Protein AF-A0A7C1IMD1-F1 (afdb_monomer)

Structure (mmCIF, N/CA/C/O backbone):
data_AF-A0A7C1IMD1-F1
#
_entry.id   AF-A0A7C1IMD1-F1
#
loop_
_atom_site.group_PDB
_atom_site.id
_atom_site.type_symbol
_atom_site.label_atom_id
_atom_site.label_alt_id
_atom_site.label_comp_id
_atom_site.label_asym_id
_atom_site.label_entity_id
_atom_site.label_seq_id
_atom_site.pdbx_PDB_ins_code
_atom_site.Cartn_x
_atom_site.Cartn_y
_atom_site.Cartn_z
_atom_site.occupancy
_atom_site.B_iso_or_equiv
_atom_site.auth_seq_id
_atom_site.auth_comp_id
_atom_site.auth_asym_id
_atom_site.auth_atom_id
_atom_site.pdbx_PDB_model_num
ATOM 1 N N . MET A 1 1 ? -30.278 -0.858 -3.722 1.00 59.78 1 MET A N 1
ATOM 2 C CA . MET A 1 1 ? -30.284 -0.380 -2.317 1.00 59.78 1 MET A CA 1
ATOM 3 C C . MET A 1 1 ? -31.403 -0.990 -1.472 1.00 59.78 1 MET A C 1
ATOM 5 O O . MET A 1 1 ? -31.078 -1.788 -0.606 1.00 59.78 1 MET A O 1
ATOM 9 N N . THR A 1 2 ? -32.692 -0.717 -1.723 1.00 62.72 2 THR A N 1
ATOM 10 C CA . THR A 1 2 ? -33.807 -1.172 -0.853 1.00 62.72 2 THR A CA 1
ATOM 11 C C . THR A 1 2 ? -33.852 -2.686 -0.623 1.00 62.72 2 THR A C 1
ATOM 13 O O . THR A 1 2 ? -34.040 -3.126 0.503 1.00 62.72 2 THR A O 1
ATOM 16 N N . LYS A 1 3 ? -33.598 -3.492 -1.664 1.00 70.44 3 LYS A N 1
ATOM 17 C CA . LYS A 1 3 ? -33.554 -4.961 -1.548 1.00 70.44 3 LYS A CA 1
ATOM 18 C C . LYS A 1 3 ? -32.392 -5.469 -0.684 1.00 70.44 3 LYS A C 1
ATOM 20 O O . LYS A 1 3 ? -32.567 -6.430 0.048 1.00 70.44 3 LYS A O 1
ATOM 25 N N . PHE A 1 4 ? -31.228 -4.817 -0.742 1.00 73.44 4 PHE A N 1
ATOM 26 C CA . PHE A 1 4 ? -30.050 -5.209 0.038 1.00 73.44 4 PHE A CA 1
ATOM 27 C C . PHE A 1 4 ? -30.257 -4.948 1.530 1.00 73.44 4 PHE A C 1
ATOM 29 O O . PHE A 1 4 ? -30.117 -5.851 2.348 1.00 73.44 4 PHE A O 1
ATOM 36 N N . PHE A 1 5 ? -30.659 -3.725 1.879 1.00 74.44 5 PHE A N 1
ATOM 37 C CA . PHE A 1 5 ? -30.911 -3.366 3.272 1.00 74.44 5 PHE A CA 1
ATOM 38 C C . PHE A 1 5 ? -32.145 -4.068 3.843 1.00 74.44 5 PHE A C 1
ATOM 40 O O . PHE A 1 5 ? -32.128 -4.447 5.010 1.00 74.44 5 PHE A O 1
ATOM 47 N N . GLY A 1 6 ? -33.168 -4.315 3.016 1.00 72.50 6 GLY A N 1
ATOM 48 C CA . GLY A 1 6 ? -34.300 -5.171 3.371 1.00 72.50 6 GLY A CA 1
ATOM 49 C C . GLY A 1 6 ? -33.860 -6.593 3.718 1.00 72.50 6 GLY A C 1
ATOM 50 O O . GLY A 1 6 ? -34.181 -7.071 4.799 1.00 72.50 6 GLY A O 1
ATOM 51 N N . ALA A 1 7 ? -33.038 -7.227 2.874 1.00 74.56 7 ALA A N 1
ATOM 52 C CA . ALA A 1 7 ? -32.531 -8.577 3.124 1.00 74.56 7 ALA A CA 1
ATOM 53 C C . ALA A 1 7 ? -31.668 -8.667 4.397 1.00 74.56 7 ALA A C 1
ATOM 55 O O . ALA A 1 7 ? -31.790 -9.626 5.162 1.00 74.56 7 ALA A O 1
ATOM 56 N N . LEU A 1 8 ? -30.824 -7.662 4.664 1.00 76.50 8 LEU A N 1
ATOM 57 C CA . LEU A 1 8 ? -30.065 -7.592 5.917 1.00 76.50 8 LEU A CA 1
ATOM 58 C C . LEU A 1 8 ? -30.999 -7.466 7.127 1.00 76.50 8 LEU A C 1
ATOM 60 O O . LEU A 1 8 ? -30.845 -8.213 8.092 1.00 76.50 8 LEU A O 1
ATOM 64 N N . ALA A 1 9 ? -32.000 -6.586 7.058 1.00 76.44 9 ALA A N 1
ATOM 65 C CA . ALA A 1 9 ? -32.964 -6.395 8.136 1.00 76.44 9 ALA A CA 1
ATOM 66 C C . ALA A 1 9 ? -33.802 -7.658 8.410 1.00 76.44 9 ALA A C 1
ATOM 68 O O . ALA A 1 9 ? -33.962 -8.036 9.571 1.00 76.44 9 ALA A O 1
ATOM 69 N N . GLU A 1 10 ? -34.282 -8.342 7.366 1.00 82.56 10 GLU A N 1
ATOM 70 C CA . GLU A 1 10 ? -34.999 -9.625 7.466 1.00 82.56 10 GLU A CA 1
ATOM 71 C C . GLU A 1 10 ? -34.126 -10.731 8.072 1.00 82.56 10 GLU A C 1
ATOM 73 O O . GLU A 1 10 ? -34.614 -11.565 8.830 1.00 82.56 10 GLU A O 1
ATOM 78 N N . SER A 1 11 ? -32.817 -10.689 7.813 1.00 76.00 11 SER A N 1
ATOM 79 C CA . SER A 1 11 ? -31.828 -11.598 8.409 1.00 76.00 11 SER A CA 1
ATOM 80 C C . SER A 1 11 ? -31.452 -11.226 9.853 1.00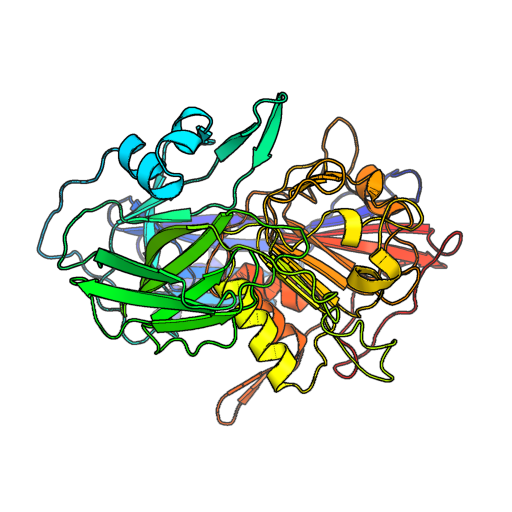 76.00 11 SER A C 1
ATOM 82 O O . SER A 1 11 ? -30.553 -11.832 10.435 1.00 76.00 11 SER A O 1
ATOM 84 N N . GLY A 1 12 ? -32.091 -10.208 10.440 1.00 75.44 12 GLY A N 1
ATOM 85 C CA . GLY A 1 12 ? -31.792 -9.708 11.784 1.00 75.44 12 GLY A CA 1
ATOM 86 C C . GLY A 1 12 ? -30.537 -8.831 11.876 1.00 75.44 12 GLY A C 1
ATOM 87 O O . GLY A 1 12 ? -30.159 -8.416 12.974 1.00 75.44 12 GLY A O 1
ATOM 88 N N . ILE A 1 13 ? -29.897 -8.502 10.750 1.00 75.88 13 ILE A N 1
ATOM 89 C CA . ILE A 1 13 ? -28.716 -7.639 10.693 1.00 75.88 13 ILE A CA 1
ATOM 90 C C . ILE A 1 13 ? -29.165 -6.173 10.695 1.00 75.88 13 ILE A C 1
ATOM 92 O O . ILE A 1 13 ? -29.680 -5.646 9.710 1.00 75.88 13 ILE A O 1
ATOM 96 N N . ARG A 1 14 ? -28.938 -5.481 11.817 1.00 75.00 14 ARG A N 1
ATOM 97 C CA . ARG A 1 14 ? -29.170 -4.032 11.942 1.00 75.00 14 ARG A CA 1
ATOM 98 C C . ARG A 1 14 ? -27.922 -3.259 11.514 1.00 75.00 14 ARG A C 1
ATOM 100 O O . ARG A 1 14 ? -26.834 -3.545 12.007 1.00 75.00 14 ARG A O 1
ATOM 107 N N . LEU A 1 15 ? -28.081 -2.254 10.655 1.00 74.19 15 LEU A N 1
ATOM 108 C CA . LEU A 1 15 ? -26.969 -1.462 10.100 1.00 74.19 15 LEU A CA 1
ATOM 109 C C . LEU A 1 15 ? -26.462 -0.354 11.040 1.00 74.19 15 LEU A C 1
ATOM 111 O O . LEU A 1 15 ? -25.308 0.050 10.944 1.00 74.19 15 LEU A O 1
ATOM 115 N N . GLY A 1 16 ? -27.288 0.084 11.996 1.00 80.31 16 GLY A N 1
ATOM 116 C CA . GLY A 1 16 ? -26.981 1.232 12.856 1.00 80.31 16 GLY A CA 1
ATOM 117 C C . GLY A 1 16 ? -27.189 2.571 12.142 1.00 80.31 16 GLY A C 1
ATOM 118 O O . GLY A 1 16 ? -27.873 2.629 11.120 1.00 80.31 16 GLY A O 1
ATOM 119 N N . GLU A 1 17 ? -26.624 3.641 12.700 1.00 87.88 17 GLU A N 1
ATOM 120 C CA . GLU A 1 17 ? -26.623 4.968 12.080 1.00 87.88 17 GLU A CA 1
ATOM 121 C C . GLU A 1 17 ? -25.594 5.031 10.948 1.00 87.88 17 GLU A C 1
ATOM 123 O O . GLU A 1 17 ? -24.482 4.507 11.063 1.00 87.88 17 GLU A O 1
ATOM 128 N N . GLY A 1 18 ? -25.965 5.672 9.845 1.00 88.19 18 GLY A N 1
ATOM 129 C CA . GLY A 1 18 ? -25.105 5.803 8.679 1.00 88.19 18 GLY A CA 1
ATOM 130 C C . GLY A 1 18 ? -25.877 6.151 7.418 1.00 88.19 18 GLY A C 1
ATOM 131 O O . GLY A 1 18 ? -27.103 6.279 7.444 1.00 88.19 18 GLY A O 1
ATOM 132 N N . GLN A 1 19 ? -25.150 6.304 6.316 1.00 90.19 19 GLN A N 1
ATOM 133 C CA . GLN A 1 19 ? -25.727 6.599 5.006 1.00 90.19 19 GLN A CA 1
ATOM 134 C C . GLN A 1 19 ? -25.195 5.638 3.942 1.00 90.19 19 GLN A C 1
ATOM 136 O O . GLN A 1 19 ? -24.013 5.283 3.971 1.00 90.19 19 GLN A O 1
ATOM 141 N N . PRO A 1 20 ? -26.047 5.192 3.007 1.00 91.25 20 PRO A N 1
ATOM 142 C CA . PRO A 1 20 ? -25.593 4.415 1.874 1.00 91.25 20 PRO A CA 1
ATOM 143 C C . PRO A 1 20 ? -24.963 5.304 0.798 1.00 91.25 20 PRO A C 1
ATOM 145 O O . PRO A 1 20 ? -25.458 6.394 0.518 1.00 91.25 20 PRO A O 1
ATOM 148 N N . GLU A 1 21 ? -23.934 4.793 0.134 1.00 92.81 21 GLU A N 1
ATOM 149 C CA . GLU A 1 21 ? -23.331 5.396 -1.055 1.00 92.81 21 GLU A CA 1
ATOM 150 C C . GLU A 1 21 ? -23.247 4.347 -2.165 1.00 92.81 21 GLU A C 1
ATOM 152 O O . GLU A 1 21 ? -23.012 3.165 -1.903 1.00 92.81 21 GLU A O 1
ATOM 157 N N . THR A 1 22 ? -23.456 4.762 -3.412 1.00 92.25 22 THR A N 1
ATOM 158 C CA . THR A 1 22 ? -23.261 3.896 -4.578 1.00 92.25 22 THR A CA 1
ATOM 159 C C . THR A 1 22 ? -21.987 4.257 -5.316 1.00 92.25 22 THR A C 1
ATOM 161 O O . THR A 1 22 ? -21.799 5.415 -5.681 1.00 92.25 22 THR A O 1
ATOM 164 N N . SER A 1 23 ? -21.168 3.253 -5.608 1.00 93.69 23 SER A N 1
ATOM 165 C CA . SER A 1 23 ? -19.992 3.370 -6.465 1.00 93.69 23 SER A CA 1
ATOM 166 C C . SER A 1 23 ? -20.032 2.323 -7.580 1.00 93.69 23 SER A C 1
ATOM 168 O O . SER A 1 23 ? -20.880 1.427 -7.592 1.00 93.69 23 SER A O 1
ATOM 170 N N . HIS A 1 24 ? -19.111 2.451 -8.533 1.00 94.81 24 HIS A N 1
ATOM 171 C CA . HIS A 1 24 ? -18.977 1.532 -9.656 1.00 94.81 24 HIS A CA 1
ATOM 172 C C . HIS A 1 24 ? -17.504 1.251 -9.927 1.00 94.81 24 HIS A C 1
ATOM 174 O O . HIS A 1 24 ? -16.689 2.179 -9.967 1.00 94.81 24 HIS A O 1
ATOM 180 N N . THR A 1 25 ? -17.190 -0.012 -10.189 1.00 95.62 25 THR A N 1
ATOM 181 C CA . THR A 1 25 ? -15.955 -0.425 -10.841 1.00 95.62 25 THR A CA 1
ATOM 182 C C . THR A 1 25 ? -16.042 -0.056 -12.317 1.00 95.62 25 THR A C 1
ATOM 184 O O . THR A 1 25 ? -16.980 -0.469 -13.008 1.00 95.62 25 THR A O 1
ATOM 187 N N . THR A 1 26 ? -15.066 0.694 -12.825 1.00 97.12 26 THR A N 1
ATOM 188 C CA . THR A 1 26 ? -15.028 1.097 -14.237 1.00 97.12 26 THR A CA 1
ATOM 189 C C . THR A 1 26 ? -13.933 0.376 -15.002 1.00 97.12 26 THR A C 1
ATOM 191 O O . THR A 1 26 ? -12.865 0.122 -14.450 1.00 97.12 26 THR A O 1
ATOM 194 N N . PHE A 1 27 ? -14.181 0.095 -16.278 1.00 97.69 27 PHE A N 1
ATOM 195 C CA . PHE A 1 27 ? -13.218 -0.491 -17.205 1.00 97.69 27 PHE A CA 1
ATOM 196 C C . PHE A 1 27 ? -13.113 0.366 -18.470 1.00 97.69 27 PHE A C 1
ATOM 198 O O . PHE A 1 27 ? -14.138 0.768 -19.014 1.00 97.69 27 PHE A O 1
ATOM 205 N N . GLU A 1 28 ? -11.899 0.650 -18.934 1.00 97.44 28 GLU A N 1
ATOM 206 C CA . GLU A 1 28 ? -11.631 1.458 -20.133 1.00 97.44 28 GLU A CA 1
ATOM 207 C C . GLU A 1 28 ? -10.507 0.847 -20.986 1.00 97.44 28 GLU A C 1
ATOM 209 O O . GLU A 1 28 ? -9.632 0.155 -20.457 1.00 97.44 28 GLU A O 1
ATOM 214 N N . LEU A 1 29 ? -10.537 1.117 -22.298 1.00 97.88 29 LEU A N 1
ATOM 215 C CA . LEU A 1 29 ? -9.525 0.701 -23.277 1.00 97.88 29 LEU A CA 1
ATOM 216 C C . LEU A 1 29 ? -9.082 1.884 -24.134 1.00 97.88 29 LEU A C 1
ATOM 218 O O . LEU A 1 29 ? -9.917 2.642 -24.635 1.00 97.88 29 LEU A O 1
ATOM 222 N N . VAL A 1 30 ? -7.782 1.967 -24.390 1.00 98.19 30 VAL A N 1
ATOM 223 C CA . VAL A 1 30 ? -7.177 2.924 -25.322 1.00 98.19 30 VAL A CA 1
ATOM 224 C C . VAL A 1 30 ? -6.225 2.228 -26.288 1.00 98.19 30 VAL A C 1
ATOM 226 O O . VAL A 1 30 ? -5.740 1.139 -25.982 1.00 98.19 30 VAL A O 1
ATOM 229 N N . ASP A 1 31 ? -5.956 2.846 -27.436 1.00 96.88 31 ASP A N 1
ATOM 230 C CA . ASP A 1 31 ? -4.870 2.439 -28.335 1.00 96.88 31 ASP A CA 1
ATOM 231 C C . ASP A 1 31 ? -3.494 2.896 -27.811 1.00 96.88 31 ASP A C 1
ATOM 233 O O . ASP A 1 31 ? -3.371 3.438 -26.707 1.00 96.88 31 ASP A O 1
ATOM 237 N N . THR A 1 32 ? -2.433 2.633 -28.577 1.00 95.69 32 THR A N 1
ATOM 238 C CA . THR A 1 32 ? -1.054 3.001 -28.218 1.00 95.69 32 THR A CA 1
ATOM 239 C C . THR A 1 32 ? -0.822 4.508 -28.170 1.00 95.69 32 THR A C 1
ATOM 241 O O . THR A 1 32 ? 0.077 4.968 -27.467 1.00 95.69 32 THR A O 1
ATOM 244 N N . GLU A 1 33 ? -1.642 5.289 -28.867 1.00 93.94 33 GLU A N 1
ATOM 245 C CA . GLU A 1 33 ? -1.596 6.750 -28.878 1.00 93.94 33 GLU A CA 1
ATOM 246 C C . GLU A 1 33 ? -2.439 7.364 -27.744 1.00 93.94 33 GLU A C 1
ATOM 248 O O . GLU A 1 33 ? -2.367 8.570 -27.497 1.00 93.94 33 GLU A O 1
ATOM 253 N N . GLY A 1 34 ? -3.204 6.544 -27.016 1.00 92.94 34 GLY A N 1
ATOM 254 C CA . GLY A 1 34 ? -4.081 6.967 -25.927 1.00 92.94 34 GLY A CA 1
ATOM 255 C C . GLY A 1 34 ? -5.482 7.388 -26.377 1.00 92.94 34 GLY A C 1
ATOM 256 O O . GLY A 1 34 ? -6.232 7.942 -25.571 1.00 92.94 34 GLY A O 1
ATOM 257 N N . ASN A 1 35 ? -5.866 7.137 -27.632 1.00 94.94 35 ASN A N 1
ATOM 258 C CA . ASN A 1 35 ? -7.231 7.370 -28.089 1.00 94.94 35 ASN A CA 1
ATOM 259 C C . ASN A 1 35 ? -8.161 6.293 -27.525 1.00 94.94 35 ASN A C 1
ATOM 261 O O . ASN A 1 35 ? -7.820 5.112 -27.473 1.00 94.94 35 ASN A O 1
ATOM 265 N N . LEU A 1 36 ? -9.369 6.692 -27.125 1.00 95.38 36 LEU A N 1
ATOM 266 C CA . LEU A 1 36 ? -10.361 5.779 -26.557 1.00 95.38 36 LEU A CA 1
ATOM 267 C C . LEU A 1 36 ? -10.829 4.752 -27.596 1.00 95.38 36 LEU A C 1
ATOM 269 O O . LEU A 1 36 ? -11.467 5.104 -28.587 1.00 95.38 36 LEU A O 1
ATOM 273 N N . LEU A 1 37 ? -10.588 3.475 -27.305 1.00 95.88 37 LEU A N 1
ATOM 274 C CA . LEU A 1 37 ? -11.209 2.339 -27.992 1.00 95.88 37 LEU A CA 1
ATOM 275 C C . LEU A 1 37 ? -12.511 1.932 -27.294 1.00 95.88 37 LEU A C 1
ATOM 277 O O . LEU A 1 37 ? -13.489 1.566 -27.943 1.00 95.88 37 LEU A O 1
ATOM 281 N N . LEU A 1 38 ? -12.526 2.031 -25.962 1.00 95.81 38 LEU A N 1
ATOM 282 C CA . LEU A 1 38 ? -13.698 1.847 -25.115 1.00 95.81 38 LEU A CA 1
ATOM 283 C C . LEU A 1 38 ? -13.659 2.911 -24.008 1.00 95.81 38 LEU A C 1
ATOM 285 O O . LEU A 1 38 ? -12.748 2.867 -23.176 1.00 95.81 38 LEU A O 1
ATOM 289 N N . PRO A 1 39 ? -14.617 3.856 -23.959 1.00 94.31 39 PRO A N 1
ATOM 290 C CA . PRO A 1 39 ? -14.719 4.776 -22.830 1.00 94.31 39 PRO A CA 1
ATOM 291 C C . PRO A 1 39 ? -14.972 4.009 -21.529 1.00 94.31 39 PRO A C 1
ATOM 293 O O . PRO A 1 39 ? -15.453 2.880 -21.559 1.00 94.31 39 PRO A O 1
ATOM 296 N N . ALA A 1 40 ? -14.695 4.634 -20.383 1.00 95.00 40 ALA A N 1
ATOM 297 C CA . ALA A 1 40 ? -14.942 4.027 -19.080 1.00 95.00 40 ALA A CA 1
ATOM 298 C C . ALA A 1 40 ? -16.401 3.551 -18.939 1.00 95.00 40 ALA A C 1
ATOM 300 O O . ALA A 1 40 ? -17.328 4.356 -18.831 1.00 95.00 40 ALA A O 1
ATOM 301 N N . VAL A 1 41 ? -16.594 2.231 -18.921 1.00 96.00 41 VAL A N 1
ATOM 302 C CA . VAL A 1 41 ? -17.888 1.578 -18.704 1.00 96.00 41 VAL A CA 1
ATOM 303 C C . VAL A 1 41 ? -17.977 1.048 -17.282 1.00 96.00 41 VAL A C 1
ATOM 305 O O . VAL A 1 41 ? -17.004 0.531 -16.734 1.00 96.00 41 VAL A O 1
ATOM 308 N N . GLN A 1 42 ? -19.152 1.166 -16.673 1.00 95.44 42 GLN A N 1
ATOM 309 C CA . GLN A 1 42 ? -19.428 0.585 -15.361 1.00 95.44 42 GLN A CA 1
ATOM 310 C C . GLN A 1 42 ? -19.629 -0.925 -15.509 1.00 95.44 42 GLN A C 1
ATOM 312 O O . GLN A 1 42 ? -20.396 -1.375 -16.359 1.00 95.44 42 GLN A O 1
ATOM 317 N N . THR A 1 43 ? -18.929 -1.701 -14.687 1.00 93.44 43 THR A N 1
ATOM 318 C CA . THR A 1 43 ? -18.950 -3.175 -14.738 1.00 93.44 43 THR A CA 1
ATOM 319 C C . THR A 1 43 ? -19.757 -3.798 -13.605 1.00 93.44 43 THR A C 1
ATOM 321 O O . THR A 1 43 ? -20.176 -4.949 -13.706 1.00 93.44 43 THR A O 1
ATOM 324 N N . ASP A 1 44 ? -20.018 -3.029 -12.551 1.00 94.12 44 ASP A N 1
ATOM 325 C CA . ASP A 1 44 ? -20.833 -3.421 -11.413 1.00 94.12 44 ASP A CA 1
ATOM 326 C C . ASP A 1 44 ? -21.610 -2.213 -10.865 1.00 94.12 44 ASP A C 1
ATOM 328 O O . ASP A 1 44 ? -21.476 -1.075 -11.324 1.00 94.12 44 ASP A O 1
ATOM 332 N N . THR A 1 45 ? -22.455 -2.470 -9.875 1.00 94.38 45 THR A N 1
ATOM 333 C CA . THR A 1 45 ? -22.921 -1.453 -8.931 1.00 94.38 45 THR A CA 1
ATOM 334 C C . THR A 1 45 ? -22.561 -1.916 -7.537 1.00 94.38 45 THR A C 1
ATOM 336 O O . THR A 1 45 ? -22.968 -3.001 -7.131 1.00 94.38 45 THR A O 1
ATOM 339 N N . ARG A 1 46 ? -21.851 -1.093 -6.772 1.00 92.94 46 ARG A N 1
ATOM 340 C CA . ARG A 1 46 ? -21.548 -1.360 -5.370 1.00 92.94 46 ARG A CA 1
ATOM 341 C C . ARG A 1 46 ? -22.316 -0.408 -4.476 1.00 92.94 46 ARG A C 1
ATOM 343 O O . ARG A 1 46 ? -22.398 0.782 -4.745 1.00 92.94 46 ARG A O 1
ATOM 350 N N . VAL A 1 47 ? -22.891 -0.946 -3.410 1.00 92.06 47 VAL A N 1
ATOM 351 C CA . VAL A 1 47 ? -23.525 -0.179 -2.339 1.00 92.06 47 VAL A CA 1
ATOM 352 C C . VAL A 1 47 ? -22.637 -0.292 -1.112 1.00 92.06 47 VAL A C 1
ATOM 354 O O . VAL A 1 47 ? -22.475 -1.392 -0.586 1.00 92.06 47 VAL A O 1
ATOM 357 N N . HIS A 1 48 ? -22.095 0.827 -0.652 1.00 91.06 48 HIS A N 1
ATOM 358 C CA . HIS A 1 48 ? -21.383 0.962 0.616 1.00 91.06 48 HIS A CA 1
ATOM 359 C C . HIS A 1 48 ? -22.330 1.518 1.674 1.00 91.06 48 HIS A C 1
ATOM 361 O O . HIS A 1 48 ? -23.231 2.290 1.354 1.00 91.06 48 HIS A O 1
ATOM 367 N N . PHE A 1 49 ? -22.149 1.136 2.934 1.00 91.25 49 PHE A N 1
ATOM 368 C CA . PHE A 1 49 ? -22.841 1.757 4.060 1.00 91.25 49 PHE A CA 1
ATOM 369 C C . PHE A 1 49 ? -21.819 2.412 4.988 1.00 91.25 49 PHE A C 1
ATOM 371 O O . PHE A 1 49 ? -21.008 1.729 5.616 1.00 91.25 49 PHE A O 1
ATOM 378 N N . HIS A 1 50 ? -21.867 3.739 5.062 1.00 91.19 50 HIS A N 1
ATOM 379 C CA . HIS A 1 50 ? -20.956 4.562 5.848 1.00 91.19 50 HIS A CA 1
ATOM 380 C C . HIS A 1 50 ? -21.543 4.760 7.236 1.00 91.19 50 HIS A C 1
ATOM 382 O O . HIS A 1 50 ? -22.443 5.579 7.427 1.00 91.19 50 HIS A O 1
ATOM 388 N N . SER A 1 51 ? -21.062 3.976 8.196 1.00 91.69 51 SER A N 1
ATOM 389 C CA . SER A 1 51 ? -21.518 4.067 9.578 1.00 91.69 51 SER A CA 1
ATOM 390 C C . SER A 1 51 ? -20.981 5.305 10.289 1.00 91.69 51 SER A C 1
ATOM 392 O O . SER A 1 51 ? -19.867 5.766 10.032 1.00 91.69 51 SER A O 1
ATOM 394 N N . VAL A 1 52 ? -21.760 5.787 11.252 1.00 93.25 52 VAL A N 1
ATOM 395 C CA . VAL A 1 52 ? -21.356 6.837 12.192 1.00 93.25 52 VAL A CA 1
ATOM 396 C C . VAL A 1 52 ? -21.610 6.392 13.632 1.00 93.25 52 VAL A C 1
ATOM 398 O O . VAL A 1 52 ? -22.489 5.572 13.894 1.00 93.25 52 VAL A O 1
ATOM 401 N N . LEU A 1 53 ? -20.833 6.939 14.565 1.00 91.25 53 LEU A N 1
ATOM 402 C CA . LEU A 1 53 ? -21.044 6.861 16.007 1.00 91.25 53 LEU A CA 1
ATOM 403 C C . LEU A 1 53 ? -21.161 8.287 16.539 1.00 91.25 53 LEU A C 1
ATOM 405 O O . LEU A 1 53 ? -20.187 9.034 16.491 1.00 91.25 53 LEU A O 1
ATOM 409 N N . ASN A 1 54 ? -22.340 8.683 17.024 1.00 87.31 54 ASN A N 1
ATOM 410 C CA . ASN A 1 54 ? -22.596 10.051 17.496 1.00 87.31 54 ASN A CA 1
ATOM 411 C C . ASN A 1 54 ? -22.188 11.120 16.457 1.00 87.31 54 ASN A C 1
ATOM 413 O O . ASN A 1 54 ? -21.499 12.083 16.785 1.00 87.31 54 ASN A O 1
ATOM 417 N N . ASN A 1 55 ? -22.584 10.928 15.193 1.00 89.88 55 ASN A N 1
ATOM 418 C CA . ASN A 1 55 ? -22.213 11.761 14.034 1.00 89.88 55 ASN A CA 1
ATOM 419 C C . ASN A 1 55 ? -20.717 11.782 13.655 1.00 89.88 55 ASN A C 1
ATOM 421 O O . ASN A 1 55 ? -20.340 12.511 12.740 1.00 89.88 55 ASN A O 1
ATOM 425 N N . ILE A 1 56 ? -19.868 10.977 14.298 1.00 92.81 56 ILE A N 1
ATOM 426 C CA . ILE A 1 56 ? -18.459 10.811 13.922 1.00 92.81 56 ILE A CA 1
ATOM 427 C C . ILE A 1 56 ? -18.339 9.559 13.039 1.00 92.81 56 ILE A C 1
ATOM 429 O O . ILE A 1 56 ? -18.771 8.485 13.467 1.00 92.81 56 ILE A O 1
ATOM 433 N N . PRO A 1 57 ? -17.773 9.641 11.822 1.00 94.19 57 PRO A N 1
ATOM 434 C CA . PRO A 1 57 ? -17.581 8.474 10.965 1.00 94.19 57 PRO A CA 1
ATOM 435 C C . PRO A 1 57 ? -16.771 7.381 11.656 1.00 94.19 57 PRO A C 1
ATOM 437 O O . PRO A 1 57 ? -15.772 7.669 12.312 1.00 94.19 57 PRO A O 1
ATOM 440 N N . ILE A 1 58 ? -17.169 6.123 11.478 1.00 93.56 58 ILE A N 1
ATOM 441 C CA . ILE A 1 58 ? -16.345 4.969 11.847 1.00 93.56 58 ILE A CA 1
ATOM 442 C C . ILE A 1 58 ? -15.764 4.348 10.579 1.00 93.56 58 ILE A C 1
ATOM 444 O O . ILE A 1 58 ? -16.468 4.121 9.596 1.00 93.56 58 ILE A O 1
ATOM 448 N N . MET A 1 59 ? -14.467 4.073 10.601 1.00 92.75 59 MET A N 1
ATOM 449 C CA . MET A 1 59 ? -13.734 3.486 9.487 1.00 92.75 59 MET A CA 1
ATOM 450 C C . MET A 1 59 ? -12.767 2.420 9.983 1.00 92.75 59 MET A C 1
ATOM 452 O O . MET A 1 59 ? -12.444 2.353 11.163 1.00 92.75 59 MET A O 1
ATOM 456 N N . GLY A 1 60 ? -12.278 1.591 9.072 1.00 92.56 60 GLY A N 1
ATOM 457 C CA . GLY A 1 60 ? -11.348 0.512 9.389 1.00 92.56 60 GLY A CA 1
ATOM 458 C C . GLY A 1 60 ? -11.893 -0.852 8.973 1.00 92.56 60 GLY A C 1
ATOM 459 O O . GLY A 1 60 ? -13.088 -0.984 8.689 1.00 92.56 60 GLY A O 1
ATOM 460 N N . PRO A 1 61 ? -11.047 -1.891 8.934 1.00 92.81 61 PRO A N 1
ATOM 461 C CA . PRO A 1 61 ? -11.459 -3.223 8.492 1.00 92.81 61 PRO A CA 1
ATOM 462 C C . PRO A 1 61 ? -12.525 -3.870 9.396 1.00 92.81 61 PRO A C 1
ATOM 464 O O . PRO A 1 61 ? -13.226 -4.783 8.968 1.00 92.81 61 PRO A O 1
ATOM 467 N N . GLY A 1 62 ? -12.681 -3.400 10.640 1.00 93.69 62 GLY A N 1
ATOM 468 C CA . GLY A 1 62 ? -13.734 -3.827 11.567 1.00 93.69 62 GLY A CA 1
ATOM 469 C C . GLY A 1 62 ? -15.085 -3.120 11.401 1.00 93.69 62 GLY A C 1
ATOM 470 O O . GLY A 1 62 ? -16.008 -3.423 12.158 1.00 93.69 62 GLY A O 1
ATOM 471 N N . ALA A 1 63 ? -15.208 -2.179 10.459 1.00 92.81 63 ALA A N 1
ATOM 472 C CA . ALA A 1 63 ? -16.412 -1.383 10.212 1.00 92.81 63 ALA A CA 1
ATOM 473 C C . ALA A 1 63 ? -16.674 -1.214 8.704 1.00 92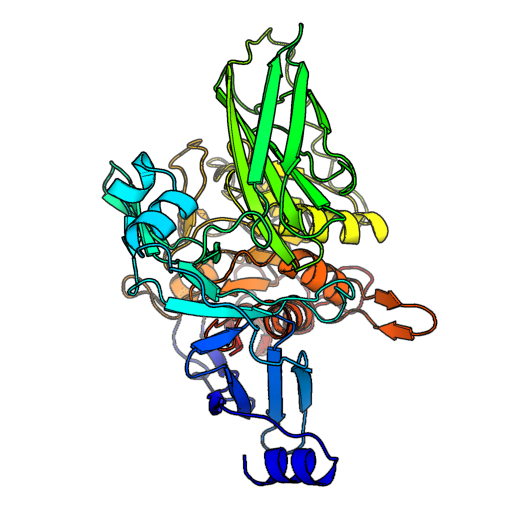.81 63 ALA A C 1
ATOM 475 O O . ALA A 1 63 ? -16.720 -0.103 8.179 1.00 92.81 63 ALA A O 1
ATOM 476 N N . LYS A 1 64 ? -16.831 -2.333 7.990 1.00 91.50 64 LYS A N 1
ATOM 477 C CA . LYS A 1 64 ? -17.104 -2.368 6.550 1.00 91.50 64 LYS A CA 1
ATOM 478 C C . LYS A 1 64 ? -18.384 -3.103 6.225 1.00 91.50 64 LYS A C 1
ATOM 480 O O . LYS A 1 64 ? -18.553 -4.267 6.570 1.00 91.50 64 LYS A O 1
ATOM 485 N N . MET A 1 65 ? -19.257 -2.441 5.482 1.00 90.31 65 MET A N 1
ATOM 486 C CA . MET A 1 65 ? -20.501 -3.022 4.999 1.00 90.31 65 MET A CA 1
ATOM 487 C C . MET A 1 65 ? -20.694 -2.604 3.549 1.00 90.31 65 MET A C 1
ATOM 489 O O . MET A 1 65 ? -20.916 -1.430 3.264 1.00 90.31 65 MET A O 1
ATOM 493 N N . SER A 1 66 ? -20.575 -3.556 2.627 1.00 90.94 66 SER A N 1
ATOM 494 C CA . SER A 1 66 ? -20.847 -3.307 1.215 1.00 90.94 66 SER A CA 1
ATOM 495 C C . SER A 1 66 ? -21.362 -4.546 0.496 1.00 90.94 66 SER A C 1
ATOM 497 O O . SER A 1 66 ? -21.088 -5.673 0.909 1.00 90.94 66 SER A O 1
ATOM 499 N N . ALA A 1 67 ? -22.094 -4.333 -0.593 1.00 91.19 67 ALA A N 1
ATOM 500 C CA . ALA A 1 67 ? -22.455 -5.381 -1.538 1.00 91.19 67 ALA A CA 1
ATOM 501 C C . ALA A 1 67 ? -22.271 -4.893 -2.972 1.00 91.19 67 ALA A C 1
ATOM 503 O O . ALA A 1 67 ? -22.622 -3.753 -3.282 1.00 91.19 67 ALA A O 1
ATOM 504 N N . ALA A 1 68 ? -21.742 -5.758 -3.832 1.00 92.25 68 ALA A N 1
ATOM 505 C CA . ALA A 1 68 ? -21.610 -5.516 -5.262 1.00 92.25 68 ALA A CA 1
ATOM 506 C C . ALA A 1 68 ? -22.611 -6.361 -6.050 1.00 92.25 68 ALA A C 1
ATOM 508 O O . ALA A 1 68 ? -22.921 -7.494 -5.669 1.00 92.25 68 ALA A O 1
ATOM 509 N N . PHE A 1 69 ? -23.106 -5.788 -7.141 1.00 92.69 69 PHE A N 1
ATOM 510 C CA . PHE A 1 69 ? -24.099 -6.374 -8.025 1.00 92.69 69 PHE A CA 1
ATOM 511 C C . PHE A 1 69 ? -23.583 -6.369 -9.461 1.00 92.69 69 PHE A C 1
ATOM 513 O O . PHE A 1 69 ? -23.042 -5.357 -9.915 1.00 92.69 69 PHE A O 1
ATOM 520 N N . ASP A 1 70 ? -23.777 -7.475 -10.176 1.00 90.81 70 ASP A N 1
ATOM 521 C CA . ASP A 1 70 ? -23.562 -7.520 -11.623 1.00 90.81 70 ASP A CA 1
ATOM 522 C C . ASP A 1 70 ? -24.642 -6.709 -12.378 1.00 90.81 70 ASP A C 1
ATOM 524 O O . ASP A 1 70 ? -25.633 -6.268 -11.777 1.00 90.81 70 ASP A O 1
ATOM 528 N N . PRO A 1 71 ? -24.497 -6.502 -13.701 1.00 87.44 71 PRO A N 1
ATOM 529 C CA . PRO A 1 71 ? -25.500 -5.792 -14.496 1.00 87.44 71 PRO A CA 1
ATOM 530 C C . PRO A 1 71 ? -26.895 -6.444 -14.509 1.00 87.44 71 PRO A C 1
ATOM 532 O O . PRO A 1 71 ? -27.872 -5.784 -14.859 1.00 87.44 71 PRO A O 1
ATOM 535 N N . GLN A 1 72 ? -27.013 -7.723 -14.140 1.00 89.56 72 GLN A N 1
ATOM 536 C CA . GLN A 1 72 ? -28.283 -8.447 -14.024 1.00 89.56 72 GLN A CA 1
ATOM 537 C C . GLN A 1 72 ? -28.916 -8.294 -12.629 1.00 89.56 72 GLN A C 1
ATOM 539 O O . GLN A 1 72 ? -30.058 -8.706 -12.416 1.00 89.56 72 GLN A O 1
ATOM 544 N N . GLY A 1 73 ? -28.210 -7.664 -11.688 1.00 86.44 73 GLY A N 1
ATOM 545 C CA . GLY A 1 73 ? -28.646 -7.445 -10.315 1.00 86.44 73 GLY A CA 1
ATOM 546 C C . GLY A 1 73 ? -28.364 -8.617 -9.372 1.00 86.44 73 GLY A C 1
ATOM 547 O O . GLY A 1 73 ? -28.882 -8.610 -8.251 1.00 86.44 73 GLY A O 1
ATOM 548 N N . ASN A 1 74 ? -27.565 -9.607 -9.781 1.00 89.69 74 ASN A N 1
ATOM 549 C CA . ASN A 1 74 ? -27.111 -10.672 -8.888 1.00 89.69 74 ASN A CA 1
ATOM 550 C C . ASN A 1 74 ? -25.998 -10.151 -7.979 1.00 89.69 74 ASN A C 1
ATOM 552 O O . ASN A 1 74 ? -25.143 -9.381 -8.410 1.00 89.69 74 ASN A O 1
ATOM 556 N N . VAL A 1 75 ? -25.983 -10.599 -6.724 1.00 89.31 75 VAL A N 1
ATOM 557 C CA . VAL A 1 75 ? -24.909 -10.265 -5.780 1.00 89.31 75 VAL A CA 1
ATOM 558 C C . VAL A 1 75 ? -23.632 -10.999 -6.188 1.00 89.31 75 VAL A C 1
ATOM 560 O O . VAL A 1 75 ? -23.614 -12.227 -6.228 1.00 89.31 75 VAL A O 1
ATOM 563 N N . THR A 1 76 ? -22.563 -10.250 -6.442 1.00 89.62 76 THR A N 1
ATOM 564 C CA . THR A 1 76 ? -21.235 -10.783 -6.792 1.00 89.62 76 THR A CA 1
ATOM 565 C C . THR A 1 76 ? -20.238 -10.683 -5.645 1.00 89.62 76 THR A C 1
ATOM 567 O O . THR A 1 76 ? -19.293 -11.465 -5.577 1.00 89.62 76 THR A O 1
ATOM 570 N N . GLU A 1 77 ? -20.460 -9.764 -4.705 1.00 89.25 77 GLU A N 1
ATOM 571 C CA . GLU A 1 77 ? -19.671 -9.659 -3.483 1.00 89.25 77 GLU A CA 1
ATOM 572 C C . GLU A 1 77 ? -20.532 -9.170 -2.318 1.00 89.25 77 GLU A C 1
ATOM 574 O O . GLU A 1 77 ? -21.374 -8.288 -2.478 1.00 89.25 77 GLU A O 1
ATOM 579 N N . LEU A 1 78 ? -20.263 -9.710 -1.129 1.00 88.12 78 LEU A N 1
ATOM 580 C CA . LEU A 1 78 ? -20.740 -9.188 0.144 1.00 88.12 78 LEU A CA 1
ATOM 581 C C . LEU A 1 78 ? -19.545 -9.024 1.086 1.00 88.12 78 LEU A C 1
ATOM 583 O O . LEU A 1 78 ? -18.815 -9.981 1.344 1.00 88.12 78 LEU A O 1
ATOM 587 N N . VAL A 1 79 ? -19.367 -7.820 1.625 1.00 88.38 79 VAL A N 1
ATOM 588 C CA . VAL A 1 79 ? -18.418 -7.530 2.702 1.00 88.38 79 VAL A CA 1
ATOM 589 C C . VAL A 1 79 ? -19.220 -7.079 3.908 1.00 88.38 79 VAL A C 1
ATOM 591 O O . VAL A 1 79 ? -19.929 -6.076 3.843 1.00 88.38 79 VAL A O 1
ATOM 594 N N . PHE A 1 80 ? -19.104 -7.813 5.010 1.00 88.50 80 PHE A N 1
ATOM 595 C CA . PHE A 1 80 ? -19.744 -7.457 6.267 1.00 88.50 80 PHE A CA 1
ATOM 596 C C . PHE A 1 80 ? -18.777 -7.673 7.432 1.00 88.50 80 PHE A C 1
ATOM 598 O O . PHE A 1 80 ? -18.426 -8.800 7.774 1.00 88.50 80 PHE A O 1
ATOM 605 N N . ALA A 1 81 ? -18.359 -6.573 8.042 1.00 90.94 81 ALA A N 1
ATOM 606 C CA . ALA A 1 81 ? -17.545 -6.513 9.237 1.00 90.94 81 ALA A CA 1
ATOM 607 C C . ALA A 1 81 ? -18.048 -5.353 10.094 1.00 90.94 81 ALA A C 1
ATOM 609 O O . ALA A 1 81 ? -18.063 -4.204 9.655 1.00 90.94 81 ALA A O 1
ATOM 610 N N . ARG A 1 82 ? -18.486 -5.652 11.315 1.00 89.88 82 ARG A N 1
ATOM 611 C CA . ARG A 1 82 ? -18.987 -4.638 12.238 1.00 89.88 82 ARG A CA 1
ATOM 612 C C . ARG A 1 82 ? -18.660 -5.029 13.668 1.00 89.88 82 ARG A C 1
ATOM 614 O O . ARG A 1 82 ? -19.084 -6.085 14.132 1.00 89.88 82 ARG A O 1
ATOM 621 N N . ARG A 1 83 ? -17.953 -4.154 14.379 1.00 90.62 83 ARG A N 1
ATOM 622 C CA . ARG A 1 83 ? -17.814 -4.236 15.836 1.00 90.62 83 ARG A CA 1
ATOM 623 C C . ARG A 1 83 ? -19.087 -3.716 16.505 1.00 90.62 83 ARG A C 1
ATOM 625 O O . ARG A 1 83 ? -19.600 -2.661 16.132 1.00 90.62 83 ARG A O 1
ATOM 632 N N . GLY A 1 84 ? -19.602 -4.468 17.475 1.00 88.44 84 GLY A N 1
ATOM 633 C CA . GLY A 1 84 ? -20.613 -3.961 18.401 1.00 88.44 84 GLY A CA 1
ATOM 634 C C . GLY A 1 84 ? -19.963 -2.951 19.340 1.00 88.44 84 GLY A C 1
ATOM 635 O O . GLY A 1 84 ? -18.886 -3.223 19.864 1.00 88.44 84 GLY A O 1
ATOM 636 N N . VAL A 1 85 ? -20.581 -1.786 19.505 1.00 90.62 85 VAL A N 1
ATOM 637 C CA . VAL A 1 85 ? -20.037 -0.687 20.310 1.00 90.62 85 VAL A CA 1
ATOM 638 C C . VAL A 1 85 ? -21.140 -0.042 21.133 1.00 90.62 85 VAL A C 1
ATOM 640 O O . VAL A 1 85 ? -22.288 0.039 20.693 1.00 90.62 85 VAL A O 1
ATOM 643 N N . GLU A 1 86 ? -20.763 0.448 22.305 1.00 90.69 86 GLU A N 1
ATOM 644 C CA . GLU A 1 86 ? -21.604 1.242 23.194 1.00 90.69 86 GLU A CA 1
ATOM 645 C C . GLU A 1 86 ? -20.837 2.512 23.586 1.00 90.69 86 GLU A C 1
ATOM 647 O O . GLU A 1 86 ? -19.601 2.486 23.617 1.00 90.69 86 GLU A O 1
ATOM 652 N N . PRO A 1 87 ? -21.525 3.634 23.870 1.00 90.44 87 PRO A N 1
ATOM 653 C CA . PRO A 1 87 ? -20.859 4.838 24.345 1.00 90.44 87 PRO A CA 1
ATOM 654 C C . PRO A 1 87 ? -20.011 4.567 25.593 1.00 90.44 87 PRO A C 1
ATOM 656 O O . PRO A 1 87 ? -20.466 3.941 26.553 1.00 90.44 87 PRO A O 1
ATOM 659 N N . GLY A 1 88 ? -18.778 5.077 25.589 1.00 86.81 88 GLY A N 1
ATOM 660 C CA . GLY A 1 88 ? -17.913 5.051 26.763 1.00 86.81 88 GLY A CA 1
ATOM 661 C C . GLY A 1 88 ? -18.515 5.839 27.931 1.00 86.81 88 GLY A C 1
ATOM 662 O O . GLY A 1 88 ? -19.329 6.742 27.750 1.00 86.81 88 GLY A O 1
ATOM 663 N N . ARG A 1 89 ? -18.094 5.510 29.157 1.00 85.00 89 ARG A N 1
ATOM 664 C CA . ARG A 1 89 ? -18.580 6.171 30.386 1.00 85.00 89 ARG A CA 1
ATOM 665 C C . ARG A 1 89 ? -17.905 7.515 30.677 1.00 85.00 89 ARG A C 1
ATOM 667 O O . ARG A 1 89 ? -18.297 8.193 31.621 1.00 85.00 89 ARG A O 1
ATOM 674 N N . GLN A 1 90 ? -16.868 7.860 29.921 1.00 86.62 90 GLN A N 1
ATOM 675 C CA . GLN A 1 90 ? -16.002 9.012 30.148 1.00 86.62 90 GLN A CA 1
ATOM 676 C C . GLN A 1 90 ? -15.925 9.873 28.885 1.00 86.62 90 GLN A C 1
ATOM 678 O O . GLN A 1 90 ? -16.094 9.380 27.769 1.00 86.62 90 GLN A O 1
ATOM 683 N N . THR A 1 91 ? -15.660 11.162 29.077 1.00 89.94 91 THR A N 1
ATOM 684 C CA . THR A 1 91 ? -15.421 12.137 28.009 1.00 89.94 91 THR A CA 1
ATOM 685 C C . THR A 1 91 ? -13.990 12.636 28.100 1.00 89.94 91 THR A C 1
ATOM 687 O O . THR A 1 91 ? -13.532 12.952 29.197 1.00 89.94 91 THR A O 1
ATOM 690 N N . PHE A 1 92 ? -13.326 12.782 26.958 1.00 90.38 92 PHE A N 1
ATOM 691 C CA . PHE A 1 92 ? -11.929 13.198 26.886 1.00 90.38 92 PHE A CA 1
ATOM 692 C C . PHE A 1 92 ? -11.802 14.500 26.094 1.00 90.38 92 PHE A C 1
ATOM 694 O O . PHE A 1 92 ? -12.532 14.683 25.113 1.00 90.38 92 PHE A O 1
ATOM 701 N N . PRO A 1 93 ? -10.891 15.408 26.483 1.00 93.12 93 PRO A N 1
ATOM 702 C CA . PRO A 1 93 ? -10.543 16.538 25.639 1.00 93.12 93 PRO A CA 1
ATOM 703 C C . PRO A 1 93 ? -9.874 16.034 24.355 1.00 93.12 93 PRO A C 1
ATOM 705 O O . PRO A 1 93 ? -9.022 15.146 24.392 1.00 93.12 93 PRO A O 1
ATOM 708 N N . LEU A 1 94 ? -10.258 16.615 23.218 1.00 93.12 94 LEU A N 1
ATOM 709 C CA . LEU A 1 94 ? -9.602 16.332 21.947 1.00 93.12 94 LEU A CA 1
ATOM 710 C C . LEU A 1 94 ? -8.330 17.172 21.811 1.00 93.12 94 LEU A C 1
ATOM 712 O O . LEU A 1 94 ? -8.316 18.358 22.147 1.00 93.12 94 LEU A O 1
ATOM 716 N N . LEU A 1 95 ? -7.283 16.569 21.255 1.00 91.19 95 LEU A N 1
ATOM 717 C CA . LEU A 1 95 ? -6.107 17.279 20.767 1.00 91.19 95 LEU A CA 1
ATOM 718 C C . LEU A 1 95 ? -6.515 18.294 19.698 1.00 91.19 95 LEU A C 1
ATOM 720 O O . LEU A 1 95 ? -7.423 18.043 18.904 1.00 91.19 95 LEU A O 1
ATOM 724 N N . GLY A 1 96 ? -5.818 19.427 19.629 1.00 87.50 96 GLY A N 1
ATOM 725 C CA . GLY A 1 96 ? -6.009 20.363 18.523 1.00 87.50 96 GLY A CA 1
ATOM 726 C C . GLY A 1 96 ? -5.517 19.754 17.197 1.00 87.50 96 GLY A C 1
ATOM 727 O O . GLY A 1 96 ? -4.466 19.107 17.198 1.00 87.50 96 GLY A O 1
ATOM 728 N N . PRO A 1 97 ? -6.177 19.999 16.047 1.00 80.69 97 PRO A N 1
ATOM 729 C CA . PRO A 1 97 ? -5.743 19.469 14.747 1.00 80.69 97 PRO A CA 1
ATOM 730 C C . PRO A 1 97 ? -4.264 19.734 14.418 1.00 80.69 97 PRO A C 1
ATOM 732 O O . PRO A 1 97 ? -3.565 18.849 13.933 1.00 80.69 97 PRO A O 1
ATOM 735 N N . GLY A 1 98 ? -3.743 20.920 14.757 1.00 80.44 98 GLY A N 1
ATOM 736 C CA . GLY A 1 98 ? -2.326 21.253 14.561 1.00 80.44 98 GLY A CA 1
ATOM 737 C C . GLY A 1 98 ? -1.364 20.395 15.395 1.00 80.44 98 GLY A C 1
ATOM 738 O O . GLY A 1 98 ? -0.299 20.023 14.907 1.00 80.44 98 GLY A O 1
ATOM 739 N N . GLN A 1 99 ? -1.751 20.014 16.618 1.00 85.44 99 GLN A N 1
ATOM 740 C CA . GLN A 1 99 ? -0.963 19.096 17.451 1.00 85.44 99 GLN A CA 1
ATOM 741 C C . GLN A 1 99 ? -0.964 17.685 16.856 1.00 85.44 99 GLN A C 1
ATOM 743 O O . GLN A 1 99 ? 0.070 17.023 16.847 1.00 85.44 99 GLN A O 1
ATOM 748 N N . ALA A 1 100 ? -2.098 17.238 16.310 1.00 84.44 100 ALA A N 1
ATOM 749 C CA . ALA A 1 100 ? -2.189 15.946 15.638 1.00 84.44 100 ALA A CA 1
ATOM 750 C C . ALA A 1 100 ? -1.308 15.899 14.372 1.00 84.44 100 ALA A C 1
ATOM 752 O O . ALA A 1 100 ? -0.605 14.915 14.151 1.00 84.44 100 ALA A O 1
ATOM 753 N N . VAL A 1 101 ? -1.255 16.988 13.593 1.00 81.75 101 VAL A N 1
ATOM 754 C CA . VAL A 1 101 ? -0.336 17.119 12.444 1.00 81.75 101 VAL A CA 1
ATOM 755 C C . VAL A 1 101 ? 1.128 17.079 12.892 1.00 81.75 101 VAL A C 1
ATOM 757 O O . VAL A 1 101 ? 1.935 16.373 12.289 1.00 81.75 101 VAL A O 1
ATOM 760 N N . GLN A 1 102 ? 1.479 17.775 13.978 1.00 81.25 102 GLN A N 1
ATOM 761 C CA . GLN A 1 102 ? 2.829 17.706 14.547 1.00 81.25 102 GLN A CA 1
ATOM 762 C C . GLN A 1 102 ? 3.190 16.293 15.022 1.00 81.25 102 GLN A C 1
ATOM 764 O O . GLN A 1 102 ? 4.324 15.873 14.811 1.00 81.25 102 GLN A O 1
ATOM 769 N N . ARG A 1 103 ? 2.245 15.535 15.598 1.00 80.56 103 ARG A N 1
ATOM 770 C CA . ARG A 1 103 ? 2.451 14.114 15.941 1.00 80.56 103 ARG A CA 1
ATOM 771 C C . ARG A 1 103 ? 2.645 13.240 14.699 1.00 80.56 103 ARG A C 1
ATOM 773 O O . ARG A 1 103 ? 3.483 12.350 14.720 1.00 80.56 103 ARG A O 1
ATOM 780 N N . ALA A 1 104 ? 1.912 13.502 13.616 1.00 76.06 104 ALA A N 1
ATOM 781 C CA . ALA A 1 104 ? 2.002 12.712 12.385 1.00 76.06 104 ALA A CA 1
ATOM 782 C C . ALA A 1 104 ? 3.311 12.902 11.602 1.00 76.06 104 ALA A C 1
ATOM 784 O O . ALA A 1 104 ? 3.710 12.001 10.858 1.00 76.06 104 ALA A O 1
ATOM 785 N N . LEU A 1 105 ? 3.916 14.093 11.690 1.00 73.06 105 LEU A N 1
ATOM 786 C CA . LEU A 1 105 ? 4.992 14.526 10.789 1.00 73.06 105 LEU A CA 1
ATOM 787 C C . LEU A 1 105 ? 6.278 14.954 11.512 1.00 73.06 105 LEU A C 1
ATOM 789 O O . LEU A 1 105 ? 7.327 15.047 10.883 1.00 73.06 105 LEU A O 1
ATOM 793 N N . GLY A 1 106 ? 6.218 15.253 12.809 1.00 71.69 106 GLY A N 1
ATOM 794 C CA . GLY A 1 106 ? 7.259 16.013 13.498 1.00 71.69 106 GLY A CA 1
ATOM 795 C C . GLY A 1 106 ? 7.210 17.509 13.151 1.00 71.69 106 GLY A C 1
ATOM 796 O O . GLY A 1 106 ? 6.662 17.927 12.130 1.00 71.69 106 GLY A O 1
ATOM 797 N N . ALA A 1 107 ? 7.790 18.352 14.011 1.00 59.16 107 ALA A N 1
ATOM 798 C CA . ALA A 1 107 ? 7.646 19.810 13.913 1.00 59.16 107 ALA A CA 1
ATOM 799 C C . ALA A 1 107 ? 8.204 20.410 12.605 1.00 59.16 107 ALA A C 1
ATOM 801 O O . ALA A 1 107 ? 7.585 21.296 12.018 1.00 59.16 107 ALA A O 1
ATOM 802 N N . ALA A 1 108 ? 9.353 19.917 12.128 1.00 55.78 108 ALA A N 1
ATOM 803 C CA . ALA A 1 108 ? 10.014 20.447 10.935 1.00 55.78 108 ALA A CA 1
ATOM 804 C C . ALA A 1 108 ? 9.243 20.138 9.641 1.00 55.78 108 ALA A C 1
ATOM 806 O O . ALA A 1 108 ? 9.084 21.015 8.794 1.00 55.78 108 ALA A O 1
ATOM 807 N N . ALA A 1 109 ? 8.726 18.914 9.498 1.00 67.69 109 ALA A N 1
ATOM 808 C CA . ALA A 1 109 ? 7.917 18.548 8.339 1.00 67.69 109 ALA A CA 1
ATOM 809 C C . ALA A 1 109 ? 6.511 19.163 8.413 1.00 67.69 109 ALA A C 1
ATOM 811 O O . ALA A 1 109 ? 5.983 19.586 7.387 1.00 67.69 109 ALA A O 1
ATOM 812 N N . ALA A 1 110 ? 5.940 19.314 9.615 1.00 64.12 110 ALA A N 1
ATOM 813 C CA . ALA A 1 110 ? 4.661 20.000 9.805 1.00 64.12 110 ALA A CA 1
ATOM 814 C C . ALA A 1 110 ? 4.681 21.453 9.294 1.00 64.12 110 ALA A C 1
ATOM 816 O O . ALA A 1 110 ? 3.673 21.928 8.782 1.00 64.12 110 ALA A O 1
ATOM 817 N N . ALA A 1 111 ? 5.823 22.148 9.360 1.00 63.62 111 ALA A N 1
ATOM 818 C CA . ALA A 1 111 ? 5.958 23.513 8.843 1.00 63.62 111 ALA A CA 1
ATOM 819 C C . ALA A 1 111 ? 5.882 23.616 7.304 1.00 63.62 111 ALA A C 1
ATOM 821 O O . ALA A 1 111 ? 5.655 24.702 6.776 1.00 63.62 111 ALA A O 1
ATOM 822 N N . ARG A 1 112 ? 6.087 22.506 6.583 1.00 74.50 112 ARG A N 1
ATOM 823 C CA . ARG A 1 112 ? 6.066 22.427 5.108 1.00 74.50 112 ARG A CA 1
ATOM 824 C C . ARG A 1 112 ? 4.864 21.644 4.576 1.00 74.50 112 ARG A C 1
ATOM 826 O O . ARG A 1 112 ? 4.792 21.346 3.385 1.00 74.50 112 ARG A O 1
ATOM 833 N N . PHE A 1 113 ? 3.955 21.264 5.468 1.00 77.62 113 PHE A N 1
ATOM 834 C CA . PHE A 1 113 ? 2.815 20.422 5.164 1.00 77.62 113 PHE A CA 1
ATOM 835 C C . PHE A 1 113 ? 1.572 21.265 4.917 1.00 77.62 113 PHE A C 1
ATOM 837 O O . PHE A 1 113 ? 1.213 22.114 5.733 1.00 77.62 113 PHE A O 1
ATOM 844 N N . VAL A 1 114 ? 0.886 20.979 3.815 1.00 80.25 114 VAL A N 1
ATOM 845 C CA . VAL A 1 114 ? -0.437 21.532 3.539 1.00 80.25 114 VAL A CA 1
ATOM 846 C C . VAL A 1 114 ? -1.454 20.397 3.644 1.00 80.25 114 VAL A C 1
ATOM 848 O O . VAL A 1 114 ? -1.430 19.482 2.813 1.00 80.25 114 VAL A O 1
ATOM 851 N N . PRO A 1 115 ? -2.338 20.413 4.658 1.00 72.81 115 PRO A N 1
ATOM 852 C CA . PRO A 1 115 ? -3.384 19.410 4.772 1.00 72.81 115 PRO A CA 1
ATOM 853 C C . PRO A 1 115 ? -4.363 19.540 3.599 1.00 72.81 115 PRO A C 1
ATOM 855 O O . PRO A 1 115 ? -4.754 20.641 3.220 1.00 72.81 115 PRO A O 1
ATOM 858 N N . GLU A 1 116 ? -4.773 18.411 3.024 1.00 66.56 116 GLU A N 1
ATOM 859 C CA . GLU A 1 116 ? -5.748 18.391 1.918 1.00 66.56 116 GLU A CA 1
ATOM 860 C C . GLU A 1 116 ? -7.170 18.747 2.355 1.00 66.56 116 GLU A C 1
ATOM 862 O O . GLU A 1 116 ? -7.974 19.213 1.551 1.00 66.56 116 GLU A O 1
ATOM 867 N N . GLN A 1 117 ? -7.485 18.471 3.618 1.00 65.25 117 GLN A N 1
ATOM 868 C CA . GLN A 1 117 ? -8.741 18.772 4.297 1.00 65.25 117 GLN A CA 1
ATOM 869 C C . GLN A 1 117 ? -8.406 19.086 5.759 1.00 65.25 117 GLN A C 1
ATOM 871 O O . GLN A 1 117 ? -7.374 18.623 6.255 1.00 65.25 117 GLN A O 1
ATOM 876 N N . GLU A 1 118 ? -9.254 19.838 6.468 1.00 64.19 118 GLU A N 1
ATOM 877 C CA . GLU A 1 118 ? -9.136 19.901 7.931 1.00 64.19 118 GLU A CA 1
ATOM 878 C C . GLU A 1 118 ? -9.123 18.472 8.492 1.00 64.19 118 GLU A C 1
ATOM 880 O O . GLU A 1 118 ? -9.868 17.615 8.014 1.00 64.19 118 GLU A O 1
ATOM 885 N N . ALA A 1 119 ? -8.231 18.198 9.451 1.00 76.00 119 ALA A N 1
ATOM 886 C CA . ALA A 1 119 ? -8.067 16.863 10.015 1.00 76.00 119 ALA A CA 1
ATOM 887 C C . ALA A 1 119 ? -9.431 16.326 10.475 1.00 76.00 119 ALA A C 1
ATOM 889 O O . ALA A 1 119 ? -10.042 16.869 11.399 1.00 76.00 119 ALA A O 1
ATOM 890 N N . GLN A 1 120 ? -9.925 15.283 9.807 1.00 86.38 120 GLN A N 1
ATOM 891 C CA . GLN A 1 120 ? -11.268 14.777 10.052 1.00 86.38 120 GLN A CA 1
ATOM 892 C C . GLN A 1 120 ? -11.248 13.870 11.278 1.00 86.38 120 GLN A C 1
ATOM 894 O O . GLN A 1 120 ? -10.444 12.940 11.356 1.00 86.38 120 GLN A O 1
ATOM 899 N N . LEU A 1 121 ? -12.150 14.123 12.225 1.00 92.44 121 LEU A N 1
ATOM 900 C CA . LEU A 1 121 ? -12.349 13.244 13.369 1.00 92.44 121 LEU A CA 1
ATOM 901 C C . LEU A 1 121 ? -13.090 11.977 12.923 1.00 92.44 121 LEU A C 1
ATOM 903 O O . LEU A 1 121 ? -14.151 12.062 12.304 1.00 92.44 121 LEU A O 1
ATOM 907 N N . VAL A 1 122 ? -12.543 10.812 13.256 1.00 94.50 122 VAL A N 1
ATOM 908 C CA . VAL A 1 122 ? -13.085 9.490 12.914 1.00 94.50 122 VAL A CA 1
ATOM 909 C C . VAL A 1 122 ? -12.897 8.520 14.078 1.00 94.50 122 VAL A C 1
ATOM 911 O O . VAL A 1 122 ? -11.987 8.681 14.881 1.00 94.50 122 VAL A O 1
ATOM 914 N N . TYR A 1 123 ? -13.701 7.468 14.164 1.00 95.31 123 TYR A N 1
ATOM 915 C CA . TYR A 1 123 ? -13.373 6.289 14.967 1.00 95.31 123 TYR A CA 1
ATOM 916 C C . TYR A 1 123 ? -12.671 5.253 14.094 1.00 95.31 123 TYR A C 1
ATOM 918 O O . TYR A 1 123 ? -13.169 4.902 13.023 1.00 95.31 123 TYR A O 1
ATOM 926 N N . TYR A 1 124 ? -11.543 4.722 14.565 1.00 93.81 124 TYR A N 1
ATOM 927 C CA . TYR A 1 124 ? -10.896 3.580 13.925 1.00 93.81 124 TYR A CA 1
ATOM 928 C C . TYR A 1 124 ? -11.416 2.270 14.516 1.00 93.81 124 TYR A C 1
ATOM 930 O O . TYR A 1 124 ? -11.414 2.092 15.731 1.00 93.81 124 TYR A O 1
ATOM 938 N N . ALA A 1 125 ? -11.841 1.347 13.657 1.00 94.75 125 ALA A N 1
ATOM 939 C CA . ALA A 1 125 ? -12.257 -0.006 13.994 1.00 94.75 125 ALA A CA 1
ATOM 940 C C . ALA A 1 125 ? -11.251 -1.019 13.417 1.00 94.75 125 ALA A C 1
ATOM 942 O O . ALA A 1 125 ? -11.321 -1.336 12.221 1.00 94.75 125 ALA A O 1
ATOM 943 N N . PRO A 1 126 ? -10.346 -1.574 14.244 1.00 93.12 126 PRO A N 1
ATOM 944 C CA . PRO A 1 126 ? -9.383 -2.574 13.794 1.00 93.12 126 PRO A CA 1
ATOM 945 C C . PRO A 1 126 ? -10.067 -3.839 13.247 1.00 93.12 126 PRO A C 1
ATOM 947 O O . PRO A 1 126 ? -11.215 -4.120 13.619 1.00 93.12 126 PRO A O 1
ATOM 950 N N . PRO A 1 127 ? -9.379 -4.647 12.418 1.00 90.75 127 PRO A N 1
ATOM 951 C CA . PRO A 1 127 ? -9.927 -5.880 11.846 1.00 90.75 127 PRO A CA 1
ATOM 952 C C . PRO A 1 127 ? -10.559 -6.804 12.884 1.00 90.75 127 PRO A C 1
ATOM 954 O O . PRO A 1 127 ? -10.027 -6.942 13.978 1.00 90.75 127 PRO A O 1
ATOM 957 N N . LEU A 1 128 ? -11.645 -7.504 12.538 1.00 91.31 128 LEU A N 1
ATOM 958 C CA . LEU A 1 128 ? -12.320 -8.441 13.457 1.00 91.31 128 LEU A CA 1
ATOM 959 C C . LEU A 1 128 ? -11.445 -9.630 13.894 1.00 91.31 128 LEU A C 1
ATOM 961 O O . LEU A 1 128 ? -11.765 -10.294 14.876 1.00 91.31 128 LEU A O 1
ATOM 965 N N . SER A 1 129 ? -10.346 -9.902 13.183 1.00 87.31 129 SER A N 1
ATOM 966 C CA . SER A 1 129 ? -9.338 -10.878 13.611 1.00 87.31 129 SER A CA 1
ATOM 967 C C . SER A 1 129 ? -8.570 -10.440 14.861 1.00 87.31 129 SER A C 1
ATOM 969 O O . SER A 1 129 ? -8.017 -11.295 15.543 1.00 87.31 129 SER A O 1
ATOM 971 N N . GLU A 1 130 ? -8.558 -9.143 15.175 1.00 89.81 130 GLU A N 1
ATOM 972 C CA . GLU A 1 130 ? -8.028 -8.604 16.429 1.00 89.81 130 GLU A CA 1
ATOM 973 C C . GLU A 1 130 ? -9.090 -8.786 17.525 1.00 89.81 130 GLU A C 1
ATOM 975 O O . GLU A 1 130 ? -9.970 -7.941 17.728 1.00 89.81 130 GLU A O 1
ATOM 980 N N . GLN A 1 131 ? -9.071 -9.949 18.178 1.00 89.06 131 GLN A N 1
ATOM 981 C CA . GLN A 1 131 ? -10.091 -10.339 19.162 1.00 89.06 131 GLN A CA 1
ATOM 982 C C . GLN A 1 131 ? -9.968 -9.590 20.497 1.00 89.06 131 GLN A C 1
ATOM 984 O O . GLN A 1 131 ? -10.941 -9.537 21.246 1.00 89.06 131 GLN A O 1
ATOM 989 N N . GLY A 1 132 ? -8.801 -9.009 20.782 1.00 90.38 132 GLY A N 1
ATOM 990 C CA . GLY A 1 132 ? -8.511 -8.301 22.030 1.00 90.38 132 GLY A CA 1
ATOM 991 C C . GLY A 1 132 ? -9.098 -6.892 22.140 1.00 90.38 132 GLY A C 1
ATOM 992 O O . GLY A 1 132 ? -9.178 -6.342 23.237 1.00 90.38 132 GLY A O 1
ATOM 993 N N . VAL A 1 133 ? -9.592 -6.332 21.030 1.00 94.62 133 VAL A N 1
ATOM 994 C CA . VAL A 1 133 ? -10.107 -4.958 20.981 1.00 94.62 133 VAL A CA 1
ATOM 995 C C . VAL A 1 133 ? -11.353 -4.804 21.853 1.00 94.62 133 VAL A C 1
ATOM 997 O O . VAL A 1 133 ? -12.406 -5.382 21.566 1.00 94.62 133 VAL A O 1
ATOM 1000 N N . LYS A 1 134 ? -11.241 -3.955 22.875 1.00 93.00 134 LYS A N 1
ATOM 1001 C CA . LYS A 1 134 ? -12.301 -3.621 23.839 1.00 93.00 134 LYS A CA 1
ATOM 1002 C C . LYS A 1 134 ? -12.800 -2.189 23.701 1.00 93.00 134 LYS A C 1
ATOM 1004 O O . LYS A 1 134 ? -13.965 -1.932 23.996 1.00 93.00 134 LYS A O 1
ATOM 1009 N N . THR A 1 135 ? -11.947 -1.280 23.236 1.00 93.69 135 THR A N 1
ATOM 1010 C CA . THR A 1 135 ? -12.260 0.149 23.157 1.00 93.69 135 THR A CA 1
ATOM 1011 C C . THR A 1 135 ? -11.906 0.706 21.788 1.00 93.69 135 THR A C 1
ATOM 1013 O O . THR A 1 135 ? -10.844 0.409 21.250 1.00 93.69 135 THR A O 1
ATOM 1016 N N . LEU A 1 136 ? -12.787 1.549 21.240 1.00 94.69 136 LEU A N 1
ATOM 1017 C CA . LEU A 1 136 ? -12.479 2.395 20.089 1.00 94.69 136 LEU A CA 1
ATOM 1018 C C . LEU A 1 136 ? -12.342 3.840 20.566 1.00 94.69 136 LEU A C 1
ATOM 1020 O O . LEU A 1 136 ? -13.230 4.353 21.248 1.00 94.69 136 LEU A O 1
ATOM 1024 N N . ILE A 1 137 ? -11.258 4.501 20.172 1.00 94.31 137 ILE A N 1
ATOM 1025 C CA . ILE A 1 137 ? -11.025 5.919 20.465 1.00 94.31 137 ILE A CA 1
ATOM 1026 C C . ILE A 1 137 ? -11.120 6.749 19.183 1.00 94.31 137 ILE A C 1
ATOM 1028 O O . ILE A 1 137 ? -10.890 6.222 18.083 1.00 94.31 137 ILE A O 1
ATOM 1032 N N . PRO A 1 138 ? -11.459 8.044 19.288 1.00 94.56 138 PRO A N 1
ATOM 1033 C CA . PRO A 1 138 ? -11.418 8.917 18.132 1.00 94.56 138 PRO A CA 1
ATOM 1034 C C . PRO A 1 138 ? -9.969 9.143 17.678 1.00 94.56 138 PRO A C 1
ATOM 1036 O O . PRO A 1 138 ? -9.036 9.186 18.481 1.00 94.56 138 PRO A O 1
ATOM 1039 N N . HIS A 1 139 ? -9.798 9.305 16.376 1.00 94.69 139 HIS A N 1
ATOM 1040 C CA . HIS A 1 139 ? -8.555 9.606 15.687 1.00 94.69 139 HIS A CA 1
ATOM 1041 C C . HIS A 1 139 ? -8.775 10.786 14.742 1.00 94.69 139 HIS A C 1
ATOM 1043 O O . HIS A 1 139 ? -9.882 11.007 14.254 1.00 94.69 139 HIS A O 1
ATOM 1049 N N . TYR A 1 140 ? -7.707 11.512 14.448 1.00 92.88 140 TYR A N 1
ATOM 1050 C CA . TYR A 1 140 ? -7.633 12.398 13.302 1.00 92.88 140 TYR A CA 1
ATOM 1051 C C . TYR A 1 140 ? -7.118 11.625 12.094 1.00 92.88 140 TYR A C 1
ATOM 1053 O O . TYR A 1 140 ? -6.051 11.011 12.157 1.00 92.88 140 TYR A O 1
ATOM 1061 N N . ASP A 1 141 ? -7.861 11.680 10.994 1.00 90.44 141 ASP A N 1
ATOM 1062 C CA . ASP A 1 141 ? -7.401 11.228 9.688 1.00 90.44 141 ASP A CA 1
ATOM 1063 C C . ASP A 1 141 ? -6.618 12.347 8.994 1.00 90.44 141 ASP A C 1
ATOM 1065 O O . ASP A 1 141 ? -7.173 13.379 8.602 1.00 90.44 141 ASP A O 1
ATOM 1069 N N . ILE A 1 142 ? -5.308 12.142 8.881 1.00 85.25 142 ILE A N 1
ATOM 1070 C CA . ILE A 1 142 ? -4.355 13.130 8.392 1.00 85.25 142 ILE A CA 1
ATOM 1071 C C . ILE A 1 142 ? -3.777 12.661 7.062 1.00 85.25 142 ILE A C 1
ATOM 1073 O O . ILE A 1 142 ? -3.115 11.627 6.969 1.00 85.25 142 ILE A O 1
ATOM 1077 N N . GLY A 1 143 ? -3.988 13.480 6.037 1.00 81.94 143 GLY A N 1
ATOM 1078 C CA . GLY A 1 143 ? -3.369 13.380 4.722 1.00 81.94 143 GLY A CA 1
ATOM 1079 C C . GLY A 1 143 ? -3.113 14.774 4.164 1.00 81.94 143 GLY A C 1
ATOM 1080 O O . GLY A 1 143 ? -3.713 15.755 4.612 1.00 81.94 143 GLY A O 1
ATOM 1081 N N . GLY A 1 144 ? -2.203 14.883 3.206 1.00 80.94 144 GLY A N 1
ATOM 1082 C CA . GLY A 1 144 ? -1.853 16.178 2.647 1.00 80.94 144 GLY A CA 1
ATOM 1083 C C . GLY A 1 144 ? -0.679 16.128 1.691 1.00 80.94 144 GLY A C 1
ATOM 1084 O O . GLY A 1 144 ? -0.178 15.056 1.340 1.00 80.94 144 GLY A O 1
ATOM 1085 N N . ILE A 1 145 ? -0.258 17.323 1.302 1.00 82.56 145 ILE A N 1
ATOM 1086 C CA . ILE A 1 145 ? 0.842 17.568 0.382 1.00 82.56 14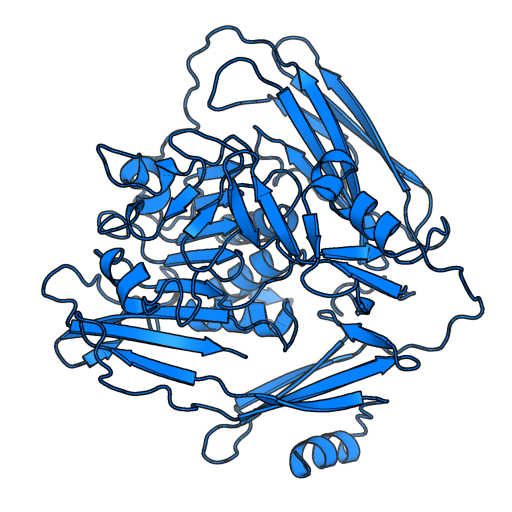5 ILE A CA 1
ATOM 1087 C C . ILE A 1 145 ? 2.051 18.028 1.192 1.00 82.56 145 ILE A C 1
ATOM 1089 O O . ILE A 1 145 ? 1.937 18.899 2.059 1.00 82.56 145 ILE A O 1
ATOM 1093 N N . ILE A 1 146 ? 3.211 17.446 0.904 1.00 77.00 146 ILE A N 1
ATOM 1094 C CA . ILE A 1 146 ? 4.498 17.933 1.401 1.00 77.00 146 ILE A CA 1
ATOM 1095 C C . ILE A 1 146 ? 5.202 18.650 0.258 1.00 77.00 146 ILE A C 1
ATOM 1097 O O . ILE A 1 146 ? 5.288 18.113 -0.847 1.00 77.00 146 ILE A O 1
ATOM 1101 N N . PHE A 1 147 ? 5.715 19.845 0.547 1.00 74.50 147 PHE A N 1
ATOM 1102 C CA . PHE A 1 147 ? 6.557 20.601 -0.373 1.00 74.50 147 PHE A CA 1
ATOM 1103 C C . PHE A 1 147 ? 8.036 20.381 -0.049 1.00 74.50 147 PHE A C 1
ATOM 1105 O O . PHE A 1 147 ? 8.457 20.527 1.106 1.00 74.50 147 PHE A O 1
ATOM 1112 N N . THR A 1 148 ? 8.832 20.048 -1.065 1.00 66.12 148 THR A N 1
ATOM 1113 C CA . THR A 1 148 ? 10.291 19.994 -0.934 1.00 66.12 148 THR A CA 1
ATOM 1114 C C . THR A 1 148 ? 10.884 21.405 -1.030 1.00 66.12 148 THR A C 1
ATOM 1116 O O . THR A 1 148 ? 10.273 22.287 -1.644 1.00 66.12 148 THR A O 1
ATOM 1119 N N . PRO A 1 149 ? 12.062 21.664 -0.429 1.00 54.75 149 PRO A N 1
ATOM 1120 C CA . PRO A 1 149 ? 12.753 22.951 -0.563 1.00 54.75 149 PRO A CA 1
ATOM 1121 C C . PRO A 1 149 ? 13.012 23.372 -2.017 1.00 54.75 149 PRO A C 1
ATOM 1123 O O . PRO A 1 149 ? 13.056 24.562 -2.316 1.00 54.75 149 PRO A O 1
ATOM 1126 N N . GLU A 1 150 ? 13.143 22.400 -2.917 1.00 61.72 150 GLU A N 1
ATOM 1127 C CA . GLU A 1 150 ? 13.407 22.567 -4.347 1.00 61.72 150 GLU A CA 1
ATOM 1128 C C . GLU A 1 150 ? 12.123 22.826 -5.161 1.00 61.72 150 GLU A C 1
ATOM 1130 O O . GLU A 1 150 ? 12.180 22.980 -6.379 1.00 61.72 150 GLU A O 1
ATOM 1135 N N . GLY A 1 151 ? 10.958 22.898 -4.503 1.00 61.75 151 GLY A N 1
ATOM 1136 C CA . GLY A 1 151 ? 9.665 23.190 -5.129 1.00 61.75 151 GLY A CA 1
ATOM 1137 C C . GLY A 1 151 ? 8.882 21.962 -5.604 1.00 61.75 151 GLY A C 1
ATOM 1138 O O . GLY A 1 151 ? 7.846 22.121 -6.251 1.00 61.75 151 GLY A O 1
ATOM 1139 N N . GLY A 1 152 ? 9.335 20.748 -5.279 1.00 67.25 152 GLY A N 1
ATOM 1140 C CA . GLY A 1 152 ? 8.588 19.514 -5.518 1.00 67.25 152 GLY A CA 1
ATOM 1141 C C . GLY A 1 152 ? 7.370 19.397 -4.600 1.00 67.25 152 GLY A C 1
ATOM 1142 O O . GLY A 1 152 ? 7.352 19.956 -3.504 1.00 67.25 152 GLY A O 1
ATOM 1143 N N . GLN A 1 153 ? 6.347 18.658 -5.033 1.00 80.69 153 GLN A N 1
ATOM 1144 C CA . GLN A 1 153 ? 5.167 18.358 -4.220 1.00 80.69 153 GLN A CA 1
ATOM 1145 C C . GLN A 1 153 ? 4.754 16.896 -4.380 1.00 80.69 153 GLN A C 1
ATOM 1147 O O . GLN A 1 153 ? 4.715 16.379 -5.497 1.00 80.69 153 GLN A O 1
ATOM 1152 N N . PHE A 1 154 ? 4.404 16.239 -3.279 1.00 78.81 154 PHE A N 1
ATOM 1153 C CA . PHE A 1 154 ? 3.894 14.868 -3.304 1.00 78.81 154 PHE A CA 1
ATOM 1154 C C . PHE A 1 154 ? 2.840 14.636 -2.225 1.00 78.81 154 PHE A C 1
ATOM 1156 O O . PHE A 1 154 ? 2.802 15.329 -1.205 1.00 78.81 154 PHE A O 1
ATOM 1163 N N . HIS A 1 155 ? 1.975 13.648 -2.461 1.00 82.94 155 HIS A N 1
ATOM 1164 C CA . HIS A 1 155 ? 0.905 13.285 -1.541 1.00 82.94 155 HIS A CA 1
ATOM 1165 C C . HIS A 1 155 ? 1.375 12.205 -0.571 1.00 82.94 155 HIS A C 1
ATOM 1167 O O . HIS A 1 155 ? 1.879 11.151 -0.977 1.00 82.94 155 HIS A O 1
ATOM 1173 N N . LYS A 1 156 ? 1.169 12.450 0.726 1.00 81.62 156 LYS A N 1
ATOM 1174 C CA . LYS A 1 156 ? 1.479 11.471 1.769 1.00 81.62 156 LYS A CA 1
ATOM 1175 C C . LYS A 1 156 ? 0.400 10.388 1.830 1.00 81.62 156 LYS A C 1
ATOM 1177 O O . LYS A 1 156 ? -0.780 10.667 1.600 1.00 81.62 156 LYS A O 1
ATOM 1182 N N . LEU A 1 157 ? 0.788 9.163 2.190 1.00 78.81 157 LEU A N 1
ATOM 1183 C CA . LEU A 1 157 ? -0.185 8.162 2.634 1.00 78.81 157 LEU A CA 1
ATOM 1184 C C . LEU A 1 157 ? -0.914 8.697 3.869 1.00 78.81 157 LEU A C 1
ATOM 1186 O O . LEU A 1 157 ? -0.306 9.327 4.740 1.00 78.81 157 LEU A O 1
ATOM 1190 N N . ARG A 1 158 ? -2.222 8.453 3.925 1.00 87.06 158 ARG A N 1
ATOM 1191 C CA . ARG A 1 158 ? -3.068 8.914 5.026 1.00 87.06 158 ARG A CA 1
ATOM 1192 C C . ARG A 1 158 ? -2.803 8.100 6.290 1.00 87.06 158 ARG A C 1
ATOM 1194 O O . ARG A 1 158 ? -2.574 6.888 6.220 1.00 87.06 158 ARG A O 1
ATOM 1201 N N . ARG A 1 159 ? -2.841 8.770 7.443 1.00 86.19 159 ARG A N 1
ATOM 1202 C CA . ARG A 1 159 ? -2.543 8.206 8.766 1.00 86.19 159 ARG A CA 1
ATOM 1203 C C . ARG A 1 159 ? -3.628 8.552 9.768 1.00 86.19 159 ARG A C 1
ATOM 1205 O O . ARG A 1 159 ? -4.172 9.650 9.743 1.00 86.19 159 ARG A O 1
ATOM 1212 N N . LEU A 1 160 ? -3.885 7.621 10.678 1.00 90.19 160 LEU A N 1
ATOM 1213 C CA . LEU A 1 160 ? -4.783 7.830 11.806 1.00 90.19 160 LEU A CA 1
ATOM 1214 C C . LEU A 1 160 ? -3.945 8.151 13.040 1.00 90.19 160 LEU A C 1
ATOM 1216 O O . LEU A 1 160 ? -3.122 7.339 13.451 1.00 90.19 160 LEU A O 1
ATOM 1220 N N . ILE A 1 161 ? -4.153 9.333 13.613 1.00 91.00 161 ILE A N 1
ATOM 1221 C CA . ILE A 1 161 ? -3.480 9.775 14.838 1.00 91.00 161 ILE A CA 1
ATOM 1222 C C . ILE A 1 161 ? -4.505 9.799 15.966 1.00 91.00 161 ILE A C 1
ATOM 1224 O O . ILE A 1 161 ? -5.540 10.438 15.778 1.00 91.00 161 ILE A O 1
ATOM 1228 N N . PRO A 1 162 ? -4.263 9.157 17.124 1.00 93.94 162 PRO A N 1
ATOM 1229 C CA . PRO A 1 162 ? -5.163 9.256 18.269 1.00 93.94 162 PRO A CA 1
ATOM 1230 C C . PRO A 1 162 ? -5.525 10.714 18.569 1.00 93.94 162 PRO A C 1
ATOM 1232 O O . PRO A 1 162 ? -4.649 11.573 18.657 1.00 93.94 162 PRO A O 1
ATOM 1235 N N . ALA A 1 163 ? -6.822 11.006 18.676 1.00 94.31 163 ALA A N 1
ATOM 1236 C CA . ALA A 1 163 ? -7.321 12.365 18.892 1.00 94.31 163 ALA A CA 1
ATOM 1237 C C . ALA A 1 163 ? -7.406 12.737 20.377 1.00 94.31 163 ALA A C 1
ATOM 1239 O O . ALA A 1 163 ? -7.761 13.866 20.697 1.00 94.31 163 ALA A O 1
ATOM 1240 N N . ILE A 1 164 ? -7.089 11.803 21.272 1.00 93.94 164 ILE A N 1
ATOM 1241 C CA . ILE A 1 164 ? -7.015 12.000 22.721 1.00 93.94 164 ILE A CA 1
ATOM 1242 C C . ILE A 1 164 ? -5.587 11.738 23.197 1.00 93.94 164 ILE A C 1
ATOM 1244 O O . ILE A 1 164 ? -4.798 11.106 22.494 1.00 93.94 164 ILE A O 1
ATOM 1248 N N . ASP A 1 165 ? -5.272 12.217 24.395 1.00 90.38 165 ASP A N 1
ATOM 1249 C CA . ASP A 1 165 ? -3.969 12.039 25.036 1.00 90.38 165 ASP A CA 1
ATOM 1250 C C . ASP A 1 165 ? -4.164 11.550 26.470 1.00 90.38 165 ASP A C 1
ATOM 1252 O O . ASP A 1 165 ? -3.919 12.266 27.437 1.00 90.38 165 ASP A O 1
ATOM 1256 N N . ASP A 1 166 ? -4.720 10.346 26.583 1.00 93.38 166 ASP A N 1
ATOM 1257 C CA . ASP A 1 166 ? -5.002 9.689 27.853 1.00 93.38 166 ASP A CA 1
ATOM 1258 C C . ASP A 1 166 ? -4.239 8.365 27.906 1.00 93.38 166 ASP A C 1
ATOM 1260 O O . ASP A 1 166 ? -4.421 7.506 27.039 1.00 93.38 166 ASP A O 1
ATOM 1264 N N . GLU A 1 167 ? -3.359 8.221 28.898 1.00 93.44 167 GLU A N 1
ATOM 1265 C CA . GLU A 1 167 ? -2.457 7.074 29.010 1.00 93.44 167 GLU A CA 1
ATOM 1266 C C . GLU A 1 167 ? -3.209 5.751 29.216 1.00 93.44 167 GLU A C 1
ATOM 1268 O O . GLU A 1 167 ? -2.668 4.709 28.868 1.00 93.44 167 GLU A O 1
ATOM 1273 N N . ASP A 1 168 ? -4.458 5.742 29.693 1.00 93.00 168 ASP A N 1
ATOM 1274 C CA . ASP A 1 168 ? -5.223 4.494 29.833 1.00 93.00 168 ASP A CA 1
ATOM 1275 C C . ASP A 1 168 ? -5.680 3.932 28.473 1.00 93.00 168 ASP A C 1
ATOM 1277 O O . ASP A 1 168 ? -5.976 2.741 28.350 1.00 93.00 168 ASP A O 1
ATOM 1281 N N . TYR A 1 169 ? -5.720 4.770 27.431 1.00 94.19 169 TYR A N 1
ATOM 1282 C CA . TYR A 1 169 ? -6.264 4.415 26.116 1.00 94.19 169 TYR A CA 1
ATOM 1283 C C . TYR A 1 169 ? -5.279 4.582 24.960 1.00 94.19 169 TYR A C 1
ATOM 1285 O O . TYR A 1 169 ? -5.452 3.946 23.922 1.00 94.19 169 TYR A O 1
ATOM 1293 N N . VAL A 1 170 ? -4.274 5.443 25.113 1.00 95.19 170 VAL A N 1
ATOM 1294 C CA . VAL A 1 170 ? -3.238 5.690 24.110 1.00 95.19 170 VAL A CA 1
ATOM 1295 C C . VAL A 1 170 ? -1.895 5.286 24.708 1.00 95.19 170 VAL A C 1
ATOM 1297 O O . VAL A 1 170 ? -1.436 5.932 25.653 1.00 95.19 170 VAL A O 1
ATOM 1300 N N . PRO A 1 171 ? -1.241 4.235 24.185 1.00 96.06 171 PRO A N 1
ATOM 1301 C CA . PRO A 1 171 ? 0.063 3.834 24.684 1.00 96.06 171 PRO A CA 1
ATOM 1302 C C . PRO A 1 171 ? 1.091 4.942 24.440 1.00 96.06 171 PRO A C 1
ATOM 1304 O O . PRO A 1 171 ? 1.166 5.534 23.365 1.00 96.06 171 PRO A O 1
ATOM 1307 N N . PHE A 1 172 ? 1.937 5.192 25.430 1.00 94.81 172 PHE A N 1
ATOM 1308 C CA . PHE A 1 172 ? 3.166 5.946 25.243 1.00 94.81 172 PHE A CA 1
ATOM 1309 C C . PHE A 1 172 ? 4.290 4.976 24.886 1.00 94.81 172 PHE A C 1
ATOM 1311 O O . PHE A 1 172 ? 4.489 3.979 25.584 1.00 94.81 172 PHE A O 1
ATOM 1318 N N . VAL A 1 173 ? 5.065 5.302 23.851 1.00 95.50 173 VAL A N 1
ATOM 1319 C CA . VAL A 1 173 ? 6.276 4.567 23.476 1.00 95.50 173 VAL A CA 1
ATOM 1320 C C . VAL A 1 173 ? 7.500 5.472 23.561 1.00 95.50 173 VAL A C 1
ATOM 1322 O O . VAL A 1 173 ? 7.543 6.558 22.983 1.00 95.50 173 VAL A O 1
ATOM 1325 N N . GLY A 1 174 ? 8.513 4.999 24.278 1.00 96.00 174 GLY A N 1
ATOM 1326 C CA . GLY A 1 174 ? 9.863 5.539 24.238 1.00 96.00 174 GLY A CA 1
ATOM 1327 C C . GLY A 1 174 ? 10.850 4.494 23.731 1.00 96.00 174 GLY A C 1
ATOM 1328 O O . GLY A 1 174 ? 10.538 3.303 23.655 1.00 96.00 174 GLY A O 1
ATOM 1329 N N . MET A 1 175 ? 12.040 4.954 23.359 1.00 96.25 175 MET A N 1
ATOM 1330 C CA . MET A 1 175 ? 13.107 4.103 22.851 1.00 96.25 175 MET A CA 1
ATOM 1331 C C . MET A 1 175 ? 14.450 4.590 23.377 1.00 96.25 175 MET A C 1
ATOM 1333 O O . MET A 1 175 ? 14.684 5.795 23.480 1.00 96.25 175 MET A O 1
ATOM 1337 N N . GLU A 1 176 ? 15.317 3.644 23.702 1.00 96.44 176 GLU A N 1
ATOM 1338 C CA . GLU A 1 176 ? 16.741 3.873 23.908 1.00 96.44 176 GLU A CA 1
ATOM 1339 C C . GLU A 1 176 ? 17.496 3.171 22.785 1.00 96.44 176 GLU A C 1
ATOM 1341 O O . GLU A 1 176 ? 17.213 2.009 22.490 1.00 96.44 176 GLU A O 1
ATOM 1346 N N . MET A 1 177 ? 18.428 3.880 22.155 1.00 93.88 177 MET A N 1
ATOM 1347 C CA . MET A 1 177 ? 19.224 3.403 21.029 1.00 93.88 177 MET A CA 1
ATOM 1348 C C . MET A 1 177 ? 20.697 3.731 21.278 1.00 93.88 177 MET A C 1
ATOM 1350 O O . MET A 1 177 ? 21.030 4.851 21.671 1.00 93.88 177 MET A O 1
ATOM 1354 N N . TRP A 1 178 ? 21.584 2.767 21.042 1.00 91.94 178 TRP A N 1
ATOM 1355 C CA . TRP A 1 178 ? 23.030 2.945 21.167 1.00 91.94 178 TRP A CA 1
ATOM 1356 C C . TRP A 1 178 ? 23.786 2.171 20.086 1.00 91.94 178 TRP A C 1
ATOM 1358 O O . TRP A 1 178 ? 23.278 1.211 19.506 1.00 91.94 178 TRP A O 1
ATOM 1368 N N . VAL A 1 179 ? 25.010 2.621 19.810 1.00 88.31 179 VAL A N 1
ATOM 1369 C CA . VAL A 1 179 ? 25.910 2.023 18.817 1.00 88.31 179 VAL A CA 1
ATOM 1370 C C . VAL A 1 179 ? 27.079 1.373 19.549 1.00 88.31 179 VAL A C 1
ATOM 1372 O O . VAL A 1 179 ? 27.752 2.026 20.347 1.00 88.31 179 VAL A O 1
ATOM 1375 N N . GLU A 1 180 ? 27.305 0.092 19.286 1.00 85.12 180 GLU A N 1
ATOM 1376 C CA . GLU A 1 180 ? 28.469 -0.668 19.752 1.00 85.12 180 GLU A CA 1
ATOM 1377 C C . GLU A 1 180 ? 29.578 -0.679 18.681 1.00 85.12 180 GLU A C 1
ATOM 1379 O O . GLU A 1 180 ? 29.422 -0.124 17.588 1.00 85.12 180 GLU A O 1
ATOM 1384 N N . GLU A 1 181 ? 30.735 -1.280 18.986 1.00 74.75 181 GLU A N 1
ATOM 1385 C CA . GLU A 1 181 ? 31.828 -1.409 18.013 1.00 74.75 181 GLU A CA 1
ATOM 1386 C C . GLU A 1 181 ? 31.354 -2.096 16.723 1.00 74.75 181 GLU A C 1
ATOM 1388 O O . GLU A 1 181 ? 30.614 -3.077 16.749 1.00 74.75 181 GLU A O 1
ATOM 1393 N N . GLY A 1 182 ? 31.811 -1.591 15.574 1.00 65.19 182 GLY A N 1
ATOM 1394 C CA . GLY A 1 182 ? 31.530 -2.210 14.283 1.00 65.19 182 GLY A CA 1
ATOM 1395 C C . GLY A 1 182 ? 30.069 -2.115 13.844 1.00 65.19 182 GLY A C 1
ATOM 1396 O O . GLY A 1 182 ? 29.537 -3.091 13.361 1.00 65.19 182 GLY A O 1
ATOM 1397 N N . HIS A 1 183 ? 29.411 -0.960 13.947 1.00 77.50 183 HIS A N 1
ATOM 1398 C CA . HIS A 1 183 ? 28.093 -0.712 13.316 1.00 77.50 183 HIS A CA 1
ATOM 1399 C C . HIS A 1 183 ? 26.908 -1.509 13.879 1.00 77.50 183 HIS A C 1
ATOM 1401 O O . HIS A 1 183 ? 25.816 -1.476 13.304 1.00 77.50 183 HIS A O 1
ATOM 1407 N N . TRP A 1 184 ? 27.093 -2.189 15.008 1.00 87.19 184 TRP A N 1
ATOM 1408 C CA . TRP A 1 184 ? 25.993 -2.802 15.733 1.00 87.19 184 TRP A CA 1
ATOM 1409 C C . TRP A 1 184 ? 25.142 -1.723 16.383 1.00 87.19 184 TRP A C 1
ATOM 1411 O O . TRP A 1 184 ? 25.572 -1.020 17.298 1.00 87.19 184 TRP A O 1
ATOM 1421 N N . VAL A 1 185 ? 23.918 -1.600 15.893 1.00 91.81 185 VAL A N 1
ATOM 1422 C CA . VAL A 1 185 ? 22.888 -0.771 16.488 1.00 91.81 185 VAL A CA 1
ATOM 1423 C C . VAL A 1 185 ? 22.042 -1.651 17.387 1.00 91.81 185 VAL A C 1
ATOM 1425 O O . VAL A 1 185 ? 21.508 -2.678 16.964 1.00 91.81 185 VAL A O 1
ATOM 1428 N N . ASN A 1 186 ? 21.902 -1.219 18.629 1.00 95.19 186 ASN A N 1
ATOM 1429 C CA . ASN A 1 186 ? 21.052 -1.852 19.616 1.00 95.19 186 ASN A CA 1
ATOM 1430 C C . ASN A 1 186 ? 19.964 -0.868 20.024 1.00 95.19 186 ASN A C 1
ATOM 1432 O O . ASN A 1 186 ? 20.222 0.332 20.162 1.00 95.19 186 ASN A O 1
ATOM 1436 N N . ALA A 1 187 ? 18.753 -1.373 20.225 1.00 97.19 187 ALA A N 1
ATOM 1437 C CA . ALA A 1 187 ? 17.675 -0.567 20.756 1.00 97.19 187 ALA A CA 1
ATOM 1438 C C . ALA A 1 187 ? 16.688 -1.368 21.594 1.00 97.19 187 ALA A C 1
ATOM 1440 O O . ALA A 1 187 ? 16.441 -2.553 21.361 1.00 97.19 187 ALA A O 1
ATOM 1441 N N . GLN A 1 188 ? 16.084 -0.670 22.547 1.00 98.00 188 GLN A N 1
ATOM 1442 C CA . GLN A 1 188 ? 15.074 -1.184 23.455 1.00 98.00 188 GLN A CA 1
ATOM 1443 C C . GLN A 1 188 ? 13.910 -0.195 23.506 1.00 98.00 188 GLN A C 1
ATOM 1445 O O . GLN A 1 188 ? 14.080 0.976 23.848 1.00 98.00 188 GLN A O 1
ATOM 1450 N N . ALA A 1 189 ? 12.713 -0.670 23.175 1.00 97.75 189 ALA A N 1
ATOM 1451 C CA . ALA A 1 189 ? 11.479 0.076 23.343 1.00 97.75 189 ALA A CA 1
ATOM 1452 C C . ALA A 1 189 ? 10.902 -0.170 24.739 1.00 97.75 189 ALA A C 1
ATOM 1454 O O . ALA A 1 189 ? 10.916 -1.295 25.254 1.00 97.75 189 ALA A O 1
ATOM 1455 N N . PHE A 1 190 ? 10.328 0.878 25.320 1.00 97.00 190 PHE A N 1
ATOM 1456 C CA . PHE A 1 190 ? 9.556 0.809 26.554 1.00 97.00 190 PHE A CA 1
ATOM 1457 C C . PHE A 1 190 ? 8.181 1.430 26.332 1.00 97.00 190 PHE A C 1
ATOM 1459 O O . PHE A 1 190 ? 8.046 2.495 25.729 1.00 97.00 190 PHE A O 1
ATOM 1466 N N . VAL A 1 191 ? 7.152 0.730 26.804 1.00 97.38 191 VAL A N 1
ATOM 1467 C CA . VAL A 1 191 ? 5.750 1.090 26.582 1.00 97.38 191 VAL A CA 1
ATOM 1468 C C . VAL A 1 191 ? 5.049 1.191 27.926 1.00 97.38 191 VAL A C 1
ATOM 1470 O O . VAL A 1 191 ? 5.242 0.338 28.795 1.00 97.38 191 VAL A O 1
ATOM 1473 N N . ARG A 1 192 ? 4.230 2.228 28.089 1.00 96.50 192 ARG A N 1
ATOM 1474 C CA . ARG A 1 192 ? 3.337 2.405 29.240 1.00 96.50 192 ARG A CA 1
ATOM 1475 C C . ARG A 1 192 ? 1.970 2.874 28.755 1.00 96.50 192 ARG A C 1
ATOM 1477 O O . ARG A 1 192 ? 1.897 3.567 27.743 1.00 96.50 192 ARG A O 1
ATOM 1484 N N . GLY A 1 193 ? 0.921 2.535 29.496 1.00 96.06 193 GLY A N 1
ATOM 1485 C CA . GLY A 1 193 ? -0.443 2.883 29.104 1.00 96.06 193 GLY A CA 1
ATOM 1486 C C . GLY A 1 193 ? -0.973 2.069 27.919 1.00 96.06 193 GLY A C 1
ATOM 1487 O O . GLY A 1 193 ? -0.282 1.198 27.399 1.00 96.06 193 GLY A O 1
ATOM 1488 N N . GLY A 1 194 ? -2.200 2.350 27.490 1.00 95.25 194 GLY A N 1
ATOM 1489 C CA . GLY A 1 194 ? -2.923 1.552 26.503 1.00 95.25 194 GLY A CA 1
ATOM 1490 C C . GLY A 1 194 ? -3.232 0.133 26.996 1.00 95.25 194 GLY A C 1
ATOM 1491 O O . GLY A 1 194 ? -3.138 -0.181 28.186 1.00 95.25 194 GLY A O 1
ATOM 1492 N N . GLN A 1 195 ? -3.618 -0.748 26.070 1.00 95.56 195 GLN A N 1
ATOM 1493 C CA . GLN A 1 195 ? -4.033 -2.112 26.401 1.00 95.56 195 GLN A CA 1
ATOM 1494 C C . GLN A 1 195 ? -2.990 -3.153 25.953 1.00 95.56 195 GLN A C 1
ATOM 1496 O O . GLN A 1 195 ? -2.894 -3.432 24.761 1.00 95.56 195 GLN A O 1
ATOM 1501 N N . PRO A 1 196 ? -2.252 -3.812 26.868 1.00 94.69 196 PRO A N 1
ATOM 1502 C CA . PRO A 1 196 ? -1.399 -4.941 26.502 1.00 94.69 196 PRO A CA 1
ATOM 1503 C C . PRO A 1 196 ? -2.235 -6.177 26.102 1.00 94.69 196 PRO A C 1
ATOM 1505 O O . PRO A 1 196 ? -3.379 -6.301 26.563 1.00 94.69 196 PRO A O 1
ATOM 1508 N N . PRO A 1 197 ? -1.657 -7.140 25.352 1.00 95.69 197 PRO A N 1
ATOM 1509 C CA . PRO A 1 197 ? -0.265 -7.187 24.886 1.00 95.69 197 PRO A CA 1
ATOM 1510 C C . PRO A 1 197 ? 0.049 -6.171 23.777 1.00 95.69 197 PRO A C 1
ATOM 1512 O O . PRO A 1 197 ? -0.838 -5.724 23.058 1.00 95.69 197 PRO A O 1
ATOM 1515 N N . TYR A 1 198 ? 1.330 -5.824 23.641 1.00 96.19 198 TYR A N 1
ATOM 1516 C CA . TYR A 1 198 ? 1.820 -4.943 22.579 1.00 96.19 198 TYR A CA 1
ATOM 1517 C C . TYR A 1 198 ? 2.508 -5.750 21.485 1.00 96.19 198 TYR A C 1
ATOM 1519 O O . TYR A 1 198 ? 3.167 -6.752 21.771 1.00 96.19 198 TYR A O 1
ATOM 1527 N N . ARG A 1 199 ? 2.398 -5.265 20.250 1.00 94.62 199 ARG A N 1
ATOM 1528 C CA . ARG A 1 199 ? 3.184 -5.727 19.106 1.00 94.62 199 ARG A CA 1
ATOM 1529 C C . ARG A 1 199 ? 4.143 -4.638 18.654 1.00 94.62 199 ARG A C 1
ATOM 1531 O O . ARG A 1 199 ? 3.740 -3.480 18.555 1.00 94.62 199 ARG A O 1
ATOM 1538 N N . TYR A 1 200 ? 5.375 -5.021 18.356 1.00 94.44 200 TYR A N 1
ATOM 1539 C CA . TYR A 1 200 ? 6.483 -4.140 18.013 1.00 94.44 200 TYR A CA 1
ATOM 1540 C C . TYR A 1 200 ? 6.923 -4.392 16.580 1.00 94.44 200 TYR A C 1
ATOM 1542 O O . TYR A 1 200 ? 7.196 -5.521 16.190 1.00 94.44 200 TYR A O 1
ATOM 1550 N N . TYR A 1 201 ? 7.043 -3.326 15.803 1.00 91.56 201 TYR A N 1
ATOM 1551 C CA . TYR A 1 201 ? 7.546 -3.394 14.442 1.00 91.56 201 TYR A CA 1
ATOM 1552 C C . TYR A 1 201 ? 8.715 -2.420 14.315 1.00 91.56 201 TYR A C 1
ATOM 1554 O O . TYR A 1 201 ? 8.541 -1.208 14.437 1.00 91.56 201 TYR A O 1
ATOM 1562 N N . TRP A 1 202 ? 9.912 -2.975 14.130 1.00 90.88 202 TRP A N 1
ATOM 1563 C CA . TRP A 1 202 ? 11.176 -2.240 14.076 1.00 90.88 202 TRP A CA 1
ATOM 1564 C C . TRP A 1 202 ? 11.560 -1.903 12.646 1.00 90.88 202 TRP A C 1
ATOM 1566 O O . TRP A 1 202 ? 11.413 -2.734 11.747 1.00 90.88 202 TRP A O 1
ATOM 1576 N N . HIS A 1 203 ? 12.043 -0.681 12.428 1.00 86.56 203 HIS A N 1
ATOM 1577 C CA . HIS A 1 203 ? 12.284 -0.126 11.099 1.00 86.56 203 HIS A CA 1
ATOM 1578 C C . HIS A 1 203 ? 13.565 0.688 11.075 1.00 86.56 203 HIS A C 1
ATOM 1580 O O . HIS A 1 203 ? 13.710 1.626 11.849 1.00 86.56 203 HIS A O 1
ATOM 1586 N N . SER A 1 204 ? 14.456 0.360 10.151 1.00 87.25 204 SER A N 1
ATOM 1587 C CA . SER A 1 204 ? 15.737 1.034 9.977 1.00 87.25 204 SER A CA 1
ATOM 1588 C C . SER A 1 204 ? 15.810 1.689 8.596 1.00 87.25 204 SER A C 1
ATOM 1590 O O . SER A 1 204 ? 15.172 1.232 7.636 1.00 87.25 204 SER A O 1
ATOM 1592 N N . THR A 1 205 ? 16.582 2.773 8.505 1.00 85.00 205 THR A N 1
ATOM 1593 C CA . THR A 1 205 ? 16.928 3.438 7.240 1.00 85.00 205 THR A CA 1
ATOM 1594 C C . THR A 1 205 ? 17.837 2.589 6.354 1.00 85.00 205 THR A C 1
ATOM 1596 O O . THR A 1 205 ? 17.874 2.802 5.144 1.00 85.00 205 THR A O 1
ATOM 1599 N N . SER A 1 206 ? 18.565 1.631 6.935 1.00 81.06 206 SER A N 1
ATOM 1600 C CA . SER A 1 206 ? 19.607 0.876 6.234 1.00 81.06 206 SER A CA 1
ATOM 1601 C C . SER A 1 206 ? 19.555 -0.642 6.390 1.00 81.06 206 SER A C 1
ATOM 1603 O O . SER A 1 206 ? 20.274 -1.348 5.688 1.00 81.06 206 SER A O 1
ATOM 1605 N N . ALA A 1 207 ? 18.717 -1.169 7.279 1.00 83.00 207 ALA A N 1
ATOM 1606 C CA . ALA A 1 207 ? 18.621 -2.597 7.542 1.00 83.00 207 ALA A CA 1
ATOM 1607 C C . ALA A 1 207 ? 17.178 -3.097 7.475 1.00 83.00 207 ALA A C 1
ATOM 1609 O O . ALA A 1 207 ? 16.244 -2.486 8.003 1.00 83.00 207 ALA A O 1
ATOM 1610 N N . ASP A 1 208 ? 17.002 -4.260 6.854 1.00 81.44 208 ASP A N 1
ATOM 1611 C CA . ASP A 1 208 ? 15.741 -4.987 6.889 1.00 81.44 208 ASP A CA 1
ATOM 1612 C C . ASP A 1 208 ? 15.529 -5.609 8.275 1.00 81.44 208 ASP A C 1
ATOM 1614 O O . ASP A 1 208 ? 16.206 -6.560 8.660 1.00 81.44 208 ASP A O 1
ATOM 1618 N N . LEU A 1 209 ? 14.561 -5.073 9.015 1.00 86.12 209 LEU A N 1
ATOM 1619 C CA . LEU A 1 209 ? 14.174 -5.552 10.345 1.00 86.12 209 LEU A CA 1
ATOM 1620 C C . LEU A 1 209 ? 12.821 -6.272 10.336 1.00 86.12 209 LEU A C 1
ATOM 1622 O O . LEU A 1 209 ? 12.242 -6.538 11.387 1.00 86.12 209 LEU A O 1
ATOM 1626 N N . SER A 1 210 ? 12.301 -6.614 9.156 1.00 80.94 210 SER A N 1
ATOM 1627 C CA . SER A 1 210 ? 10.988 -7.250 9.018 1.00 80.94 210 SER A CA 1
ATOM 1628 C C . SER A 1 210 ? 10.915 -8.684 9.564 1.00 80.94 210 SER A C 1
ATOM 1630 O O . SER A 1 210 ? 9.810 -9.219 9.684 1.00 80.94 210 SER A O 1
ATOM 1632 N N . GLU A 1 211 ? 12.064 -9.295 9.886 1.00 84.12 211 GLU A N 1
ATOM 1633 C CA . GLU A 1 211 ? 12.196 -10.608 10.542 1.00 84.12 211 GLU A CA 1
ATOM 1634 C C . GLU A 1 211 ? 12.112 -10.562 12.061 1.00 84.12 211 GLU A C 1
ATOM 1636 O O . GLU A 1 211 ? 11.921 -11.608 12.684 1.00 84.12 211 GLU A O 1
ATOM 1641 N N . VAL A 1 212 ? 12.265 -9.379 12.660 1.00 89.62 212 VAL A N 1
ATOM 1642 C CA . VAL A 1 212 ? 12.161 -9.233 14.108 1.00 89.62 212 VAL A CA 1
ATOM 1643 C C . VAL A 1 212 ? 10.739 -9.632 14.514 1.00 89.62 212 VAL A C 1
ATOM 1645 O O . VAL A 1 212 ? 9.785 -9.036 14.005 1.00 89.62 212 VAL A O 1
ATOM 1648 N N . PRO A 1 213 ? 10.565 -10.645 15.384 1.00 90.81 213 PRO A N 1
ATOM 1649 C CA . PRO A 1 213 ? 9.236 -11.062 15.800 1.00 90.81 213 PRO A CA 1
ATOM 1650 C C . PRO A 1 213 ? 8.489 -9.914 16.483 1.00 90.81 213 PRO A C 1
ATOM 1652 O O . PRO A 1 213 ? 9.079 -9.125 17.224 1.00 90.81 213 PRO A O 1
ATOM 1655 N N . ASP A 1 214 ? 7.180 -9.843 16.261 1.00 91.38 214 ASP A N 1
ATOM 1656 C CA . ASP A 1 214 ? 6.351 -8.737 16.740 1.00 91.38 214 ASP A CA 1
ATOM 1657 C C . ASP A 1 214 ? 6.140 -8.741 18.264 1.00 91.38 214 ASP A C 1
ATOM 1659 O O . ASP A 1 214 ? 5.654 -7.759 18.814 1.00 91.38 214 ASP A O 1
ATOM 1663 N N . ASP A 1 215 ? 6.566 -9.787 18.977 1.00 94.19 215 ASP A N 1
ATOM 1664 C CA . ASP A 1 215 ? 6.622 -9.837 20.443 1.00 94.19 215 ASP A CA 1
ATOM 1665 C C . ASP A 1 215 ? 7.920 -9.241 21.028 1.00 94.19 215 ASP A C 1
ATOM 1667 O O . ASP A 1 215 ? 8.069 -9.177 22.252 1.00 94.19 215 ASP A O 1
ATOM 1671 N N . LYS A 1 216 ? 8.881 -8.822 20.189 1.00 96.75 216 LYS A N 1
ATOM 1672 C CA . LYS A 1 216 ? 10.184 -8.312 20.640 1.00 96.75 216 LYS A CA 1
ATOM 1673 C C . LYS A 1 216 ? 10.203 -6.801 20.758 1.00 96.75 216 LYS A C 1
ATOM 1675 O O . LYS A 1 216 ? 10.235 -6.064 19.778 1.00 96.75 216 LYS A O 1
ATOM 1680 N N . ASN A 1 217 ? 10.317 -6.339 21.997 1.00 97.25 217 ASN A N 1
ATOM 1681 C CA . ASN A 1 217 ? 10.516 -4.933 22.319 1.00 97.25 217 ASN A CA 1
ATOM 1682 C C . ASN A 1 217 ? 11.986 -4.487 22.245 1.00 97.25 217 ASN A C 1
ATOM 1684 O O . ASN A 1 217 ? 12.305 -3.406 22.732 1.00 97.25 217 ASN A O 1
ATOM 1688 N N . SER A 1 218 ? 12.876 -5.280 21.651 1.00 97.50 218 SER A N 1
ATOM 1689 C CA . SER A 1 218 ? 14.264 -4.905 21.400 1.00 97.50 218 SER A CA 1
ATOM 1690 C C . SER A 1 218 ? 14.771 -5.476 20.092 1.00 97.50 218 SER A C 1
ATOM 1692 O O . SER A 1 218 ? 14.256 -6.475 19.584 1.00 97.50 218 SER A O 1
ATOM 1694 N N . VAL A 1 219 ? 15.797 -4.826 19.554 1.00 96.62 219 VAL A N 1
ATOM 1695 C CA . VAL A 1 219 ? 16.473 -5.251 18.337 1.00 96.62 219 VAL A CA 1
ATOM 1696 C C . VAL A 1 219 ? 17.968 -4.993 18.457 1.00 96.62 219 VAL A C 1
ATOM 1698 O O . VAL A 1 219 ? 18.403 -3.995 19.030 1.00 96.62 219 VAL A O 1
ATOM 1701 N N . GLN A 1 220 ? 18.743 -5.902 17.883 1.00 94.44 220 GLN A N 1
ATOM 1702 C CA . GLN A 1 220 ? 20.152 -5.713 17.591 1.00 94.44 220 GLN A CA 1
ATOM 1703 C C . GLN A 1 220 ? 20.336 -6.007 16.108 1.00 94.44 220 GLN A C 1
ATOM 1705 O O . GLN A 1 220 ? 19.896 -7.051 15.623 1.00 94.44 220 GLN A O 1
ATOM 1710 N N . TYR A 1 221 ? 20.958 -5.088 15.382 1.00 90.75 221 TYR A N 1
ATOM 1711 C CA . TYR A 1 221 ? 21.207 -5.264 13.961 1.00 90.75 221 TYR A CA 1
ATOM 1712 C C . TYR A 1 221 ? 22.473 -4.546 13.528 1.00 90.75 221 TYR A C 1
ATOM 1714 O O . TYR A 1 221 ? 22.936 -3.599 14.160 1.00 90.75 221 TYR A O 1
ATOM 1722 N N . TRP A 1 222 ? 23.020 -5.012 12.417 1.00 86.38 222 TRP A N 1
ATOM 1723 C CA . TRP A 1 222 ? 24.114 -4.341 11.746 1.00 86.38 222 TRP A CA 1
ATOM 1724 C C . TRP A 1 222 ? 23.540 -3.314 10.770 1.00 86.38 222 TRP A C 1
ATOM 1726 O O . TRP A 1 222 ? 22.851 -3.695 9.823 1.00 86.38 222 TRP A O 1
ATOM 1736 N N . ALA A 1 223 ? 23.808 -2.025 10.984 1.00 83.81 223 ALA A N 1
ATOM 1737 C CA . ALA A 1 223 ? 23.410 -0.995 10.027 1.00 83.81 223 ALA A CA 1
ATOM 1738 C C . ALA A 1 223 ? 24.202 -1.173 8.720 1.00 83.81 223 ALA A C 1
ATOM 1740 O O . ALA A 1 223 ? 25.436 -1.206 8.734 1.00 83.81 223 ALA A O 1
ATOM 1741 N N . PHE A 1 224 ? 23.501 -1.318 7.593 1.00 74.44 224 PHE A N 1
ATOM 1742 C CA . PHE A 1 224 ? 24.104 -1.636 6.295 1.00 74.44 224 PHE A CA 1
ATOM 1743 C C . PHE A 1 224 ? 23.683 -0.631 5.215 1.00 74.44 224 PHE A C 1
ATOM 1745 O O . PHE A 1 224 ? 22.999 -0.993 4.255 1.00 74.44 224 PHE A O 1
ATOM 1752 N N . PRO A 1 225 ? 24.045 0.657 5.361 1.00 71.19 225 PRO A N 1
ATOM 1753 C CA . PRO A 1 225 ? 23.674 1.649 4.366 1.00 71.19 225 PRO A CA 1
ATOM 1754 C C . PRO A 1 225 ? 24.313 1.278 3.029 1.00 71.19 225 PRO A C 1
ATOM 1756 O O . PRO A 1 225 ? 25.483 0.898 2.963 1.00 71.19 225 PRO A O 1
ATOM 1759 N N . ARG A 1 226 ? 23.543 1.396 1.941 1.00 77.56 226 ARG A N 1
ATOM 1760 C CA . ARG A 1 226 ? 24.089 1.225 0.585 1.00 77.56 226 ARG A CA 1
ATOM 1761 C C . ARG A 1 226 ? 25.065 2.353 0.193 1.00 77.56 226 ARG A C 1
ATOM 1763 O O . ARG A 1 226 ? 25.748 2.225 -0.819 1.00 77.56 226 ARG A O 1
ATOM 1770 N N . GLU A 1 227 ? 25.163 3.419 0.993 1.00 68.19 227 GLU A N 1
ATOM 1771 C CA . GLU A 1 227 ? 26.124 4.526 0.859 1.00 68.19 227 GLU A CA 1
ATOM 1772 C C . GLU A 1 227 ? 27.062 4.654 2.080 1.00 68.19 227 GLU A C 1
ATOM 1774 O O . GLU A 1 227 ? 26.884 3.977 3.091 1.00 68.19 227 GLU A O 1
ATOM 1779 N N . GLN A 1 228 ? 28.088 5.516 1.989 1.00 61.19 228 GLN A N 1
ATOM 1780 C CA . GLN A 1 228 ? 29.061 5.758 3.072 1.00 61.19 228 GLN A CA 1
ATOM 1781 C C . GLN A 1 228 ? 28.438 6.436 4.311 1.00 61.19 228 GLN A C 1
ATOM 1783 O O . GLN A 1 228 ? 27.310 6.913 4.258 1.00 61.19 228 GLN A O 1
ATOM 1788 N N . ALA A 1 229 ? 29.211 6.470 5.412 1.00 63.12 229 ALA A N 1
ATOM 1789 C CA . ALA A 1 229 ? 28.854 6.974 6.746 1.00 63.12 229 ALA A CA 1
ATOM 1790 C C . ALA A 1 229 ? 27.745 8.040 6.748 1.00 63.12 229 ALA A C 1
ATOM 1792 O O . ALA A 1 229 ? 27.897 9.122 6.178 1.00 63.12 229 ALA A O 1
ATOM 1793 N N . GLY A 1 230 ? 26.652 7.736 7.442 1.00 69.31 230 GLY A N 1
ATOM 1794 C CA . GLY A 1 230 ? 25.452 8.556 7.431 1.00 69.31 230 GLY A CA 1
ATOM 1795 C C . GLY A 1 230 ? 24.615 8.395 8.698 1.00 69.31 230 GLY A C 1
ATOM 1796 O O . GLY A 1 230 ? 24.927 7.561 9.557 1.00 69.31 230 GLY A O 1
ATOM 1797 N N . PRO A 1 231 ? 23.574 9.229 8.844 1.00 79.50 231 PRO A N 1
ATOM 1798 C CA . PRO A 1 231 ? 22.596 9.061 9.903 1.00 79.50 231 PRO A CA 1
ATOM 1799 C C . PRO A 1 231 ? 21.854 7.735 9.721 1.00 79.50 231 PRO A C 1
ATOM 1801 O O . PRO A 1 231 ? 21.328 7.455 8.648 1.00 79.50 231 PRO A O 1
ATOM 1804 N N . GLU A 1 232 ? 21.794 6.946 10.787 1.00 85.88 232 GLU A N 1
ATOM 1805 C CA . GLU A 1 232 ? 20.934 5.775 10.887 1.00 85.88 232 GLU A CA 1
ATOM 1806 C C . GLU A 1 232 ? 19.742 6.127 11.767 1.00 85.88 232 GLU A C 1
ATOM 1808 O O . GLU A 1 232 ? 19.915 6.450 12.946 1.00 85.88 232 GLU A O 1
ATOM 1813 N N . THR A 1 233 ? 18.542 6.079 11.196 1.00 88.38 233 THR A N 1
ATOM 1814 C CA . THR A 1 233 ? 17.294 6.314 11.917 1.00 88.38 233 THR A CA 1
ATOM 1815 C C . THR A 1 233 ? 16.578 4.996 12.147 1.00 88.38 233 THR A C 1
ATOM 1817 O O . THR A 1 233 ? 16.142 4.329 11.210 1.00 88.38 233 THR A O 1
ATOM 1820 N N . LEU A 1 234 ? 16.380 4.672 13.421 1.00 90.69 234 LEU A N 1
ATOM 1821 C CA . LEU A 1 234 ? 15.537 3.571 13.850 1.00 90.69 234 LEU A CA 1
ATOM 1822 C C . LEU A 1 234 ? 14.182 4.114 14.290 1.00 90.69 234 LEU A C 1
ATOM 1824 O O . LEU A 1 234 ? 14.103 5.091 15.031 1.00 90.69 234 LEU A O 1
ATOM 1828 N N . THR A 1 235 ? 13.115 3.464 13.848 1.00 91.38 235 THR A N 1
ATOM 1829 C CA . THR A 1 235 ? 11.733 3.726 14.250 1.00 91.38 235 THR A CA 1
ATOM 1830 C C . THR A 1 235 ? 11.122 2.445 14.786 1.00 91.38 235 THR A C 1
ATOM 1832 O O . THR A 1 235 ? 11.304 1.379 14.197 1.00 91.38 235 THR A O 1
ATOM 1835 N N . VAL A 1 236 ? 10.358 2.545 15.870 1.00 92.44 236 VAL A N 1
ATOM 1836 C CA . VAL A 1 236 ? 9.513 1.451 16.354 1.00 92.44 236 VAL A CA 1
ATOM 1837 C C . VAL A 1 236 ? 8.052 1.874 16.313 1.00 92.44 236 VAL A C 1
ATOM 1839 O O . VAL A 1 236 ? 7.667 2.894 16.886 1.00 92.44 236 VAL A O 1
ATOM 1842 N N . ASN A 1 237 ? 7.246 1.082 15.614 1.00 91.94 237 ASN A N 1
ATOM 1843 C CA . ASN A 1 237 ? 5.794 1.160 15.618 1.00 91.94 237 ASN A CA 1
ATOM 1844 C C . ASN A 1 237 ? 5.255 0.167 16.651 1.00 91.94 237 ASN A C 1
ATOM 1846 O O . ASN A 1 237 ? 5.563 -1.024 16.588 1.00 91.94 237 ASN A O 1
ATOM 1850 N N . VAL A 1 238 ? 4.445 0.649 17.587 1.00 93.62 238 VAL A N 1
ATOM 1851 C CA . VAL A 1 238 ? 3.812 -0.162 18.627 1.00 93.62 238 VAL A CA 1
ATOM 1852 C C . VAL A 1 238 ? 2.310 -0.165 18.411 1.00 93.62 238 VAL A C 1
ATOM 1854 O O . VAL A 1 238 ? 1.696 0.895 18.304 1.00 93.62 238 VAL A O 1
ATOM 1857 N N . ILE A 1 239 ? 1.730 -1.362 18.353 1.00 93.69 239 ILE A N 1
ATOM 1858 C CA . ILE A 1 239 ? 0.283 -1.573 18.283 1.00 93.69 239 ILE A CA 1
ATOM 1859 C C . ILE A 1 239 ? -0.164 -2.264 19.567 1.00 93.69 239 ILE A C 1
ATOM 1861 O O . ILE A 1 239 ? 0.341 -3.341 19.887 1.00 93.69 239 ILE A O 1
ATOM 1865 N N . ASP A 1 240 ? -1.106 -1.663 20.285 1.00 95.62 240 ASP A N 1
ATOM 1866 C CA . ASP A 1 240 ? -1.732 -2.279 21.459 1.00 95.62 240 ASP A CA 1
ATOM 1867 C C . ASP A 1 240 ? -2.874 -3.250 21.073 1.00 95.62 240 ASP A C 1
ATOM 1869 O O . ASP A 1 240 ? -3.235 -3.388 19.900 1.00 95.62 240 ASP A O 1
ATOM 1873 N N . ASP A 1 241 ? -3.461 -3.944 22.047 1.00 95.00 241 ASP A N 1
ATOM 1874 C CA . ASP A 1 241 ? -4.524 -4.939 21.825 1.00 95.00 241 ASP A CA 1
ATOM 1875 C C . ASP A 1 241 ? -5.857 -4.302 21.373 1.00 95.00 241 ASP A C 1
ATOM 1877 O O . ASP A 1 241 ? -6.729 -4.973 20.818 1.00 95.00 241 ASP A O 1
ATOM 1881 N N . ASN A 1 242 ? -6.013 -2.982 21.555 1.00 94.94 242 ASN A N 1
ATOM 1882 C CA . ASN A 1 242 ? -7.107 -2.194 20.980 1.00 94.94 242 ASN A CA 1
ATOM 1883 C C . ASN A 1 242 ? -6.821 -1.743 19.539 1.00 94.94 242 ASN A C 1
ATOM 1885 O O . ASN A 1 242 ? -7.682 -1.123 18.914 1.00 94.94 242 ASN A O 1
ATOM 1889 N N . GLY A 1 243 ? -5.654 -2.077 18.983 1.00 92.44 243 GLY A N 1
ATOM 1890 C CA . GLY A 1 243 ? -5.244 -1.699 17.636 1.00 92.44 243 GLY A CA 1
ATOM 1891 C C . GLY A 1 243 ? -4.791 -0.244 17.511 1.00 92.44 243 GLY A C 1
ATOM 1892 O O . GLY A 1 243 ? -4.766 0.273 16.392 1.00 92.44 243 GLY A O 1
ATOM 1893 N N . ILE A 1 244 ? -4.452 0.415 18.624 1.00 93.50 244 ILE A N 1
ATOM 1894 C CA . ILE A 1 244 ? -3.927 1.781 18.641 1.00 93.50 244 ILE A CA 1
ATOM 1895 C C . ILE A 1 244 ? -2.453 1.745 18.254 1.00 93.50 244 ILE A C 1
ATOM 1897 O O . ILE A 1 244 ? -1.645 1.099 18.919 1.00 93.50 244 ILE A O 1
ATOM 1901 N N . LEU A 1 245 ? -2.118 2.437 17.164 1.00 91.25 245 LEU A N 1
ATOM 1902 C CA . LEU A 1 245 ? -0.761 2.556 16.641 1.00 91.25 245 LEU A CA 1
ATOM 1903 C C . LEU A 1 245 ? -0.109 3.841 17.160 1.00 91.25 245 LEU A C 1
ATOM 1905 O O . LEU A 1 245 ? -0.626 4.938 16.939 1.00 91.25 245 LEU A O 1
ATOM 1909 N N . VAL A 1 246 ? 1.061 3.704 17.775 1.00 90.50 246 VAL A N 1
ATOM 1910 C CA . VAL A 1 246 ? 1.951 4.814 18.142 1.00 90.50 246 VAL A CA 1
ATOM 1911 C C . VAL A 1 246 ? 3.374 4.518 17.689 1.00 90.50 246 VAL A C 1
ATOM 1913 O O . VAL A 1 246 ? 3.745 3.361 17.502 1.00 90.50 246 VAL A O 1
ATOM 1916 N N . SER A 1 247 ? 4.184 5.555 17.512 1.00 90.50 247 SER A N 1
ATOM 1917 C CA . SER A 1 247 ? 5.539 5.413 16.981 1.00 90.50 247 SER A CA 1
ATOM 1918 C C . SER A 1 247 ? 6.530 6.325 17.685 1.00 90.50 247 SER A C 1
ATOM 1920 O O . SER A 1 247 ? 6.177 7.432 18.092 1.00 90.50 247 SER A O 1
ATOM 1922 N N . THR A 1 248 ? 7.789 5.902 17.746 1.00 90.75 248 THR A N 1
ATOM 1923 C CA . THR A 1 248 ? 8.916 6.767 18.116 1.00 90.75 248 THR A CA 1
ATOM 1924 C C . THR A 1 248 ? 10.132 6.452 17.255 1.00 90.75 248 THR A C 1
ATOM 1926 O O . THR A 1 248 ? 1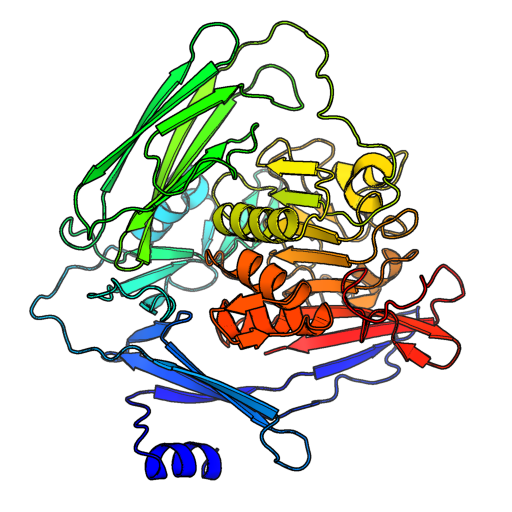0.272 5.326 16.772 1.00 90.75 248 THR A O 1
ATOM 1929 N N . SER A 1 249 ? 11.005 7.441 17.070 1.00 90.44 249 SER A N 1
ATOM 1930 C CA . SER A 1 249 ? 12.195 7.341 16.226 1.00 90.44 249 SER A CA 1
ATOM 1931 C C . SER A 1 249 ? 13.396 8.000 16.895 1.00 90.44 249 SER A C 1
ATOM 1933 O O . SER A 1 249 ? 13.252 9.014 17.579 1.00 90.44 249 SER A O 1
ATOM 1935 N N . GLN A 1 250 ? 14.588 7.457 16.663 1.00 91.00 250 GLN A N 1
ATOM 1936 C CA . GLN A 1 250 ? 15.864 8.064 17.046 1.00 91.00 250 GLN A CA 1
ATOM 1937 C C . GLN A 1 250 ? 16.871 7.924 15.911 1.00 91.00 250 GLN A C 1
ATOM 1939 O O . GLN A 1 250 ? 16.794 6.988 15.119 1.00 91.00 250 GLN A O 1
ATOM 1944 N N . THR A 1 251 ? 17.815 8.861 15.856 1.00 89.25 251 THR A N 1
ATOM 1945 C CA . THR A 1 251 ? 18.880 8.888 14.854 1.00 89.25 251 THR A CA 1
ATOM 1946 C C . THR A 1 251 ? 20.235 8.871 15.541 1.00 89.25 251 THR A C 1
ATOM 1948 O O . THR A 1 251 ? 20.470 9.650 16.465 1.00 89.25 251 THR A O 1
ATOM 1951 N N . VAL A 1 252 ? 21.138 8.027 15.054 1.00 87.12 252 VAL A N 1
ATOM 1952 C CA . VAL A 1 252 ? 22.544 7.963 15.474 1.00 87.12 252 VAL A CA 1
ATOM 1953 C C . VAL A 1 252 ? 23.456 8.097 14.259 1.00 87.12 252 VAL A C 1
ATOM 1955 O O . VAL A 1 252 ? 23.016 7.946 13.124 1.00 87.12 252 VAL A O 1
ATOM 1958 N N . ILE A 1 253 ? 24.736 8.382 14.485 1.00 82.06 253 ILE A N 1
ATOM 1959 C CA . ILE A 1 253 ? 25.751 8.324 13.428 1.00 82.06 253 ILE A CA 1
ATOM 1960 C C . ILE A 1 253 ? 26.479 6.993 13.536 1.00 82.06 253 ILE A C 1
ATOM 1962 O O . ILE A 1 253 ? 26.985 6.648 14.605 1.00 82.06 253 ILE A O 1
ATOM 1966 N N . VAL A 1 254 ? 26.568 6.275 12.421 1.00 78.81 254 VAL A N 1
ATOM 1967 C CA . VAL A 1 254 ? 27.330 5.029 12.320 1.00 78.81 254 VAL A CA 1
ATOM 1968 C C . VAL A 1 254 ? 28.554 5.303 11.438 1.00 78.81 254 VAL A C 1
ATOM 1970 O O . VAL A 1 254 ? 28.415 5.812 10.327 1.00 78.81 254 VAL A O 1
ATOM 1973 N N . GLY A 1 255 ? 29.769 5.044 11.946 1.00 65.00 255 GLY A N 1
ATOM 1974 C CA . GLY A 1 255 ? 31.020 5.205 11.176 1.00 65.00 255 GLY A CA 1
ATOM 1975 C C . GLY A 1 255 ? 31.137 4.182 10.036 1.00 65.00 255 GLY A C 1
ATOM 1976 O O . GLY A 1 255 ? 30.227 3.384 9.864 1.00 65.00 255 GLY A O 1
ATOM 1977 N N . TYR A 1 256 ? 32.244 4.138 9.283 1.00 65.50 256 TYR A N 1
ATOM 1978 C CA . TYR A 1 256 ? 32.533 3.063 8.310 1.00 65.50 256 TYR A CA 1
ATOM 1979 C C . TYR A 1 256 ? 34.028 2.698 8.281 1.00 65.50 256 TYR A C 1
ATOM 1981 O O . TYR A 1 256 ? 34.865 3.598 8.274 1.00 65.50 256 TYR A O 1
ATOM 1989 N N . GLU A 1 257 ? 34.357 1.403 8.181 1.00 45.81 257 GLU A N 1
ATOM 1990 C CA . GLU A 1 257 ? 35.547 0.929 7.454 1.00 45.81 257 GLU A CA 1
ATOM 1991 C C . GLU A 1 257 ? 35.082 0.202 6.184 1.00 45.81 257 GLU A C 1
ATOM 1993 O O . GLU A 1 257 ? 34.221 -0.674 6.256 1.00 45.81 257 GLU A O 1
ATOM 1998 N N . LEU A 1 258 ? 35.677 0.544 5.031 1.00 41.34 258 LEU A N 1
ATOM 1999 C CA . LEU A 1 258 ? 35.465 -0.100 3.726 1.00 41.34 258 LEU A CA 1
ATOM 2000 C C . LEU A 1 258 ? 35.749 -1.609 3.760 1.00 41.34 258 LEU A C 1
ATOM 2002 O O . LEU A 1 258 ? 36.778 -2.075 3.279 1.00 41.34 258 LEU A O 1
ATOM 2006 N N . LYS A 1 259 ? 34.795 -2.406 4.241 1.00 39.03 259 LYS A N 1
ATOM 2007 C CA . LYS A 1 259 ? 34.560 -3.737 3.689 1.00 39.03 259 LYS A CA 1
ATOM 2008 C C . LYS A 1 259 ? 33.493 -3.567 2.636 1.00 39.03 259 LYS A C 1
ATOM 2010 O O . LYS A 1 259 ? 32.337 -3.323 2.973 1.00 39.03 259 LYS A O 1
ATOM 2015 N N . VAL A 1 260 ? 33.928 -3.637 1.375 1.00 36.31 260 VAL A N 1
ATOM 2016 C CA . VAL A 1 260 ? 33.072 -3.784 0.195 1.00 36.31 260 VAL A CA 1
ATOM 2017 C C . VAL A 1 260 ? 31.875 -4.614 0.616 1.00 36.31 260 VAL A C 1
ATOM 2019 O O . VAL A 1 260 ? 32.046 -5.777 0.992 1.00 36.31 260 VAL A O 1
ATOM 2022 N N . ALA A 1 261 ? 30.704 -3.980 0.646 1.00 38.09 261 ALA A N 1
ATOM 2023 C CA . ALA A 1 261 ? 29.455 -4.677 0.824 1.00 38.09 261 ALA A CA 1
ATOM 2024 C C . ALA A 1 261 ? 29.509 -5.871 -0.130 1.00 38.09 261 ALA A C 1
ATOM 2026 O O . ALA A 1 261 ? 29.539 -5.695 -1.350 1.00 38.09 261 ALA A O 1
ATOM 2027 N N . GLN A 1 262 ? 29.544 -7.092 0.410 1.00 36.81 262 GLN A N 1
ATOM 2028 C CA . GLN A 1 262 ? 28.845 -8.150 -0.288 1.00 36.81 262 GLN A CA 1
ATOM 2029 C C . GLN A 1 262 ? 27.421 -7.623 -0.329 1.00 36.81 262 GLN A C 1
ATOM 2031 O O . GLN A 1 262 ? 26.710 -7.696 0.671 1.00 36.81 262 GLN A O 1
ATOM 2036 N N . ALA A 1 263 ? 27.073 -6.963 -1.442 1.00 38.72 263 ALA A N 1
ATOM 2037 C CA . ALA A 1 263 ? 25.701 -6.786 -1.860 1.00 38.72 263 ALA A CA 1
ATOM 2038 C C . ALA A 1 263 ? 25.030 -8.095 -1.472 1.00 38.72 263 ALA A C 1
ATOM 2040 O O . ALA A 1 263 ? 25.524 -9.142 -1.900 1.00 38.72 263 ALA A O 1
ATOM 2041 N N . GLY A 1 264 ? 24.057 -8.053 -0.552 1.00 40.53 264 GLY A N 1
ATOM 2042 C CA . GLY A 1 264 ? 23.255 -9.230 -0.239 1.00 40.53 264 GLY A CA 1
ATOM 2043 C C . GLY A 1 264 ? 22.863 -9.790 -1.590 1.00 40.53 264 GLY A C 1
ATOM 2044 O O . GLY A 1 264 ? 22.245 -9.056 -2.358 1.00 40.53 264 GLY A O 1
ATOM 2045 N N . GLY A 1 265 ? 23.465 -10.940 -1.929 1.00 39.47 265 GLY A N 1
ATOM 2046 C CA . GLY A 1 265 ? 23.821 -11.249 -3.311 1.00 39.47 265 GLY A CA 1
ATOM 2047 C C . GLY A 1 265 ? 22.646 -10.950 -4.209 1.00 39.47 265 GLY A C 1
ATOM 2048 O O . GLY A 1 265 ? 21.556 -11.432 -3.917 1.00 39.47 265 GLY A O 1
ATOM 2049 N N . VAL A 1 266 ? 22.857 -10.166 -5.272 1.00 44.84 266 VAL A N 1
ATOM 2050 C CA . VAL A 1 266 ? 21.982 -10.273 -6.438 1.00 44.84 266 VAL A CA 1
ATOM 2051 C C . VAL A 1 266 ? 21.996 -11.757 -6.751 1.00 44.84 266 VAL A C 1
ATOM 2053 O O . VAL A 1 266 ? 22.996 -12.288 -7.241 1.00 44.84 266 VAL A O 1
ATOM 2056 N N . VAL A 1 267 ? 20.957 -12.460 -6.304 1.00 48.28 267 VAL A N 1
ATOM 2057 C CA . VAL A 1 267 ? 20.823 -13.876 -6.577 1.00 48.28 267 VAL A CA 1
ATOM 2058 C C . VAL A 1 267 ? 20.688 -13.886 -8.092 1.00 48.28 267 VAL A C 1
ATOM 2060 O O . VAL A 1 267 ? 19.780 -13.212 -8.591 1.00 48.28 267 VAL A O 1
ATOM 2063 N N . PRO A 1 268 ? 21.596 -14.546 -8.839 1.00 51.25 268 PRO A N 1
ATOM 2064 C CA . PRO A 1 268 ? 21.427 -14.701 -10.280 1.00 51.25 268 PRO A CA 1
ATOM 2065 C C . PRO A 1 268 ? 19.999 -15.165 -10.545 1.00 51.25 268 PRO A C 1
ATOM 2067 O O . PRO A 1 268 ? 19.482 -15.895 -9.694 1.00 51.25 268 PRO A O 1
ATOM 2070 N N . ALA A 1 269 ? 19.366 -14.743 -11.648 1.00 50.25 269 ALA A N 1
ATOM 2071 C CA . ALA A 1 269 ? 18.006 -15.157 -12.003 1.00 50.25 269 ALA A CA 1
ATOM 2072 C C . ALA A 1 269 ? 17.818 -16.646 -11.651 1.00 50.25 269 ALA A C 1
ATOM 2074 O O . ALA A 1 269 ? 18.472 -17.534 -12.204 1.00 50.25 269 ALA A O 1
ATOM 2075 N N . ALA A 1 270 ? 17.090 -16.897 -10.569 1.00 47.97 270 ALA A N 1
ATOM 2076 C CA . ALA A 1 270 ? 16.909 -18.201 -10.004 1.00 47.97 270 ALA A CA 1
ATOM 2077 C C . ALA A 1 270 ? 15.957 -18.903 -10.950 1.00 47.97 270 ALA A C 1
ATOM 2079 O O . ALA A 1 270 ? 14.963 -18.343 -11.394 1.00 47.97 270 ALA A O 1
ATOM 2080 N N . VAL A 1 271 ? 16.247 -20.163 -11.231 1.00 53.28 271 VAL A N 1
ATOM 2081 C CA . VAL A 1 271 ? 15.257 -21.060 -11.809 1.00 53.28 271 VAL A CA 1
ATOM 2082 C C . VAL A 1 271 ? 14.172 -21.242 -10.738 1.00 53.28 271 VAL A C 1
ATOM 2084 O O . VAL A 1 271 ? 14.301 -22.105 -9.870 1.00 53.28 271 VAL A O 1
ATOM 2087 N N . GLY A 1 272 ? 13.162 -20.374 -10.702 1.00 73.81 272 GLY A N 1
ATOM 2088 C CA . GLY A 1 272 ? 12.178 -20.354 -9.623 1.00 73.81 272 GLY A CA 1
ATOM 2089 C C . GLY A 1 272 ? 11.356 -19.073 -9.570 1.00 73.81 272 GLY A C 1
ATOM 2090 O O . GLY A 1 272 ? 11.521 -18.200 -10.398 1.00 73.81 272 GLY A O 1
ATOM 2091 N N . ARG A 1 273 ? 10.454 -19.013 -8.586 1.00 92.19 273 ARG A N 1
ATOM 2092 C CA . ARG A 1 273 ? 9.549 -17.882 -8.357 1.00 92.19 273 ARG A CA 1
ATOM 2093 C C . ARG A 1 273 ? 10.117 -16.982 -7.280 1.00 92.19 273 ARG A C 1
ATOM 2095 O O . ARG A 1 273 ? 10.597 -17.505 -6.262 1.00 92.19 273 ARG A O 1
ATOM 2102 N N . ASP A 1 274 ? 9.961 -15.682 -7.418 1.00 94.56 274 ASP A N 1
ATOM 2103 C CA . ASP A 1 274 ? 10.560 -14.728 -6.506 1.00 94.56 274 ASP A CA 1
ATOM 2104 C C . ASP A 1 274 ? 9.762 -13.422 -6.331 1.00 94.56 274 ASP A C 1
ATOM 2106 O O . ASP A 1 274 ? 8.640 -13.269 -6.812 1.00 94.56 274 ASP A O 1
ATOM 2110 N N . PHE A 1 275 ? 10.281 -12.533 -5.487 1.00 97.06 275 PHE A N 1
ATOM 2111 C CA . PHE A 1 275 ? 9.705 -11.217 -5.250 1.00 97.06 275 PHE A CA 1
ATOM 2112 C C . PHE A 1 275 ? 10.761 -10.205 -4.799 1.00 97.06 275 PHE A C 1
ATOM 2114 O O . PHE A 1 275 ? 11.779 -10.558 -4.192 1.00 97.06 275 PHE A O 1
ATOM 2121 N N . GLY A 1 276 ? 10.467 -8.927 -5.016 1.00 96.50 276 GLY A N 1
ATOM 2122 C CA . GLY A 1 276 ? 11.206 -7.789 -4.484 1.00 96.50 276 GLY A CA 1
ATOM 2123 C C . GLY A 1 276 ? 10.322 -6.868 -3.646 1.00 96.50 276 GLY A C 1
ATOM 2124 O O . GLY A 1 276 ? 9.107 -6.788 -3.842 1.00 96.50 276 GLY A O 1
ATOM 2125 N N . ILE A 1 277 ? 10.919 -6.148 -2.698 1.00 96.31 277 ILE A N 1
ATOM 2126 C CA . ILE A 1 277 ? 10.226 -5.101 -1.939 1.00 96.31 277 ILE A CA 1
ATOM 2127 C C . ILE A 1 277 ? 11.090 -3.847 -1.889 1.00 96.31 277 ILE A C 1
ATOM 2129 O O . ILE A 1 277 ? 12.285 -3.920 -1.612 1.00 96.31 277 ILE A O 1
ATOM 2133 N N . SER A 1 278 ? 10.476 -2.689 -2.122 1.00 95.12 278 SER A N 1
ATOM 2134 C CA . SER A 1 278 ? 11.123 -1.387 -1.967 1.00 95.12 278 SER A CA 1
ATOM 2135 C C . SER A 1 278 ? 10.247 -0.474 -1.120 1.00 95.12 278 SER A C 1
ATOM 2137 O O . SER A 1 278 ? 9.226 0.044 -1.575 1.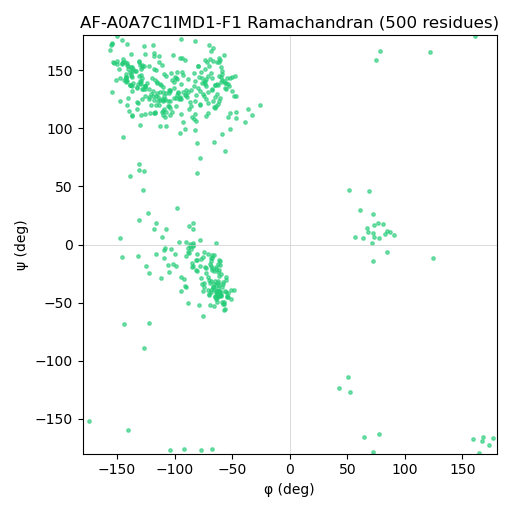00 95.12 278 SER A O 1
ATOM 2139 N N . ARG A 1 279 ? 10.620 -0.301 0.149 1.00 92.88 279 ARG A N 1
ATOM 2140 C CA . ARG A 1 279 ? 9.990 0.664 1.050 1.00 92.88 279 ARG A CA 1
ATOM 2141 C C . ARG A 1 279 ? 10.811 1.947 1.034 1.00 92.88 279 ARG A C 1
ATOM 2143 O O . ARG A 1 279 ? 11.788 2.066 1.762 1.00 92.88 279 ARG A O 1
ATOM 2150 N N . ALA A 1 280 ? 10.394 2.906 0.220 1.00 90.88 280 ALA A N 1
ATOM 2151 C CA . ALA A 1 280 ? 11.136 4.131 -0.084 1.00 90.88 280 ALA A CA 1
ATOM 2152 C C . ALA A 1 280 ? 10.959 5.261 0.945 1.00 90.88 280 ALA A C 1
ATOM 2154 O O . ALA A 1 280 ? 11.189 6.432 0.650 1.00 90.88 280 ALA A O 1
ATOM 2155 N N . VAL A 1 281 ? 10.500 4.900 2.140 1.00 84.06 281 VAL A N 1
ATOM 2156 C CA . VAL A 1 281 ? 10.140 5.790 3.242 1.00 84.06 281 VAL A CA 1
ATOM 2157 C C . VAL A 1 281 ? 10.529 5.124 4.552 1.00 84.06 281 VAL A C 1
ATOM 2159 O O . VAL A 1 281 ? 10.363 3.914 4.700 1.00 84.06 281 VAL A O 1
ATOM 2162 N N . SER A 1 282 ? 11.032 5.888 5.513 1.00 78.75 282 SER A N 1
ATOM 2163 C CA . SER A 1 282 ? 11.500 5.372 6.800 1.00 78.75 282 SER A CA 1
ATOM 2164 C C . SER A 1 282 ? 10.405 5.394 7.851 1.00 78.75 282 SER A C 1
ATOM 2166 O O . SER A 1 282 ? 10.365 4.514 8.712 1.00 78.75 282 SER A O 1
ATOM 2168 N N . ASP A 1 283 ? 9.476 6.342 7.748 1.00 73.81 283 ASP A N 1
ATOM 2169 C CA . ASP A 1 283 ? 8.498 6.621 8.791 1.00 73.81 283 ASP A CA 1
ATOM 2170 C C . ASP A 1 283 ? 7.264 5.711 8.756 1.00 73.81 283 ASP A C 1
ATOM 2172 O O . ASP A 1 283 ? 6.569 5.629 9.767 1.00 73.81 283 ASP A O 1
ATOM 2176 N N . LEU A 1 284 ? 6.972 5.035 7.637 1.00 81.75 284 LEU A N 1
ATOM 2177 C CA . LEU A 1 284 ? 5.704 4.333 7.395 1.00 81.75 284 LEU A CA 1
ATOM 2178 C C . LEU A 1 284 ? 5.862 2.997 6.658 1.00 81.75 284 LEU A C 1
ATOM 2180 O O . LEU A 1 284 ? 6.946 2.674 6.177 1.00 81.75 284 LEU A O 1
ATOM 2184 N N . GLY A 1 285 ? 4.778 2.224 6.528 1.00 86.75 285 GLY A N 1
ATOM 2185 C CA . GLY A 1 285 ? 4.699 1.135 5.545 1.00 86.75 285 GLY A CA 1
ATOM 2186 C C . GLY A 1 285 ? 5.297 -0.194 5.975 1.00 86.75 285 GLY A C 1
ATOM 2187 O O . GLY A 1 285 ? 5.171 -1.196 5.278 1.00 86.75 285 GLY A O 1
ATOM 2188 N N . ALA A 1 286 ? 5.955 -0.257 7.117 1.00 84.81 286 ALA A N 1
ATOM 2189 C CA . ALA A 1 286 ? 6.802 -1.401 7.378 1.00 84.81 286 ALA A CA 1
ATOM 2190 C C . ALA A 1 286 ? 6.075 -2.624 7.967 1.00 84.81 286 ALA A C 1
ATOM 2192 O O . ALA A 1 286 ? 6.531 -3.753 7.774 1.00 84.81 286 ALA A O 1
ATOM 2193 N N . VAL A 1 287 ? 4.879 -2.452 8.546 1.00 88.50 287 VAL A N 1
ATOM 2194 C CA . VAL A 1 287 ? 3.981 -3.600 8.788 1.00 88.50 287 VAL A CA 1
ATOM 2195 C C . VAL A 1 287 ? 3.493 -4.191 7.457 1.00 88.50 287 VAL A C 1
ATOM 2197 O O . VAL A 1 287 ? 3.437 -5.412 7.309 1.00 88.50 287 VAL A O 1
ATOM 2200 N N . ASN A 1 288 ? 3.244 -3.348 6.444 1.00 92.56 288 ASN A N 1
ATOM 2201 C CA . ASN A 1 288 ? 2.902 -3.799 5.092 1.00 92.56 288 ASN A CA 1
ATOM 2202 C C . ASN A 1 288 ? 4.062 -4.567 4.436 1.00 92.56 288 ASN A C 1
ATOM 2204 O O . ASN A 1 288 ? 3.832 -5.642 3.878 1.00 92.56 288 ASN A O 1
ATOM 2208 N N . GLN A 1 289 ? 5.295 -4.061 4.555 1.00 92.81 289 GLN A N 1
ATOM 2209 C CA . GLN A 1 289 ? 6.527 -4.730 4.109 1.00 92.81 289 GLN A CA 1
ATOM 2210 C C . GLN A 1 289 ? 6.686 -6.110 4.767 1.00 92.81 289 GLN A C 1
ATOM 2212 O O . GLN A 1 289 ? 6.760 -7.118 4.064 1.00 92.81 289 GLN A O 1
ATOM 2217 N N . SER A 1 290 ? 6.679 -6.179 6.106 1.00 90.50 290 SER A N 1
ATOM 2218 C CA . SER A 1 290 ? 6.834 -7.443 6.848 1.00 90.50 290 SER A CA 1
ATOM 2219 C C . SER A 1 290 ? 5.704 -8.431 6.547 1.00 90.50 290 SER A C 1
ATOM 2221 O O . SER A 1 290 ? 5.940 -9.620 6.311 1.00 90.50 290 SER A O 1
ATOM 2223 N N . GLY A 1 291 ? 4.467 -7.942 6.466 1.00 92.50 291 GLY A N 1
ATOM 2224 C CA . GLY A 1 291 ? 3.294 -8.744 6.150 1.00 92.50 291 GLY A CA 1
ATOM 2225 C C . GLY A 1 291 ? 3.338 -9.379 4.757 1.00 92.50 291 GLY A C 1
ATOM 2226 O O . GLY A 1 291 ? 3.032 -10.564 4.618 1.00 92.50 291 GLY A O 1
ATOM 2227 N N . PHE A 1 292 ? 3.740 -8.616 3.737 1.00 96.06 292 PHE A N 1
ATOM 2228 C CA . PHE A 1 292 ? 3.920 -9.128 2.377 1.00 96.06 292 PHE A CA 1
ATOM 2229 C C . PHE A 1 292 ? 5.065 -10.150 2.328 1.00 96.06 292 PHE A C 1
ATOM 2231 O O . PHE A 1 292 ? 4.864 -11.299 1.926 1.00 96.06 292 PHE A O 1
ATOM 2238 N N . ARG A 1 293 ? 6.241 -9.762 2.838 1.00 94.25 293 ARG A N 1
ATOM 2239 C CA . ARG A 1 293 ? 7.460 -10.579 2.853 1.00 94.25 293 ARG A CA 1
ATOM 2240 C C . ARG A 1 293 ? 7.258 -11.925 3.539 1.00 94.25 293 ARG A C 1
ATOM 2242 O O . ARG A 1 293 ? 7.505 -12.975 2.950 1.00 94.25 293 ARG A O 1
ATOM 2249 N N . SER A 1 294 ? 6.786 -11.903 4.785 1.00 92.50 294 SER A N 1
ATOM 2250 C CA . SER A 1 294 ? 6.601 -13.111 5.595 1.00 92.50 294 SER A CA 1
ATOM 2251 C C . SER A 1 294 ? 5.653 -14.099 4.923 1.00 92.50 294 SER A C 1
ATOM 2253 O O . SER A 1 294 ? 5.876 -15.312 4.970 1.00 92.50 294 SER A O 1
ATOM 2255 N N . ARG A 1 295 ? 4.611 -13.601 4.246 1.00 94.38 295 ARG A N 1
ATOM 2256 C CA . ARG A 1 295 ? 3.670 -14.452 3.526 1.00 94.38 295 ARG A CA 1
ATOM 2257 C C . ARG A 1 295 ? 4.302 -15.081 2.286 1.00 94.38 295 ARG A C 1
ATOM 2259 O O . ARG A 1 295 ? 4.092 -16.278 2.091 1.00 94.38 295 ARG A O 1
ATOM 2266 N N . PHE A 1 296 ? 5.062 -14.337 1.485 1.00 95.81 296 PHE A N 1
ATOM 2267 C CA . PHE A 1 296 ? 5.756 -14.883 0.313 1.00 95.81 296 PHE A CA 1
ATOM 2268 C C . PHE A 1 296 ? 6.821 -15.919 0.700 1.00 95.81 296 PHE A C 1
ATOM 2270 O O . PHE A 1 296 ? 6.800 -17.041 0.188 1.00 95.81 296 PHE A O 1
ATOM 2277 N N . LEU A 1 297 ? 7.658 -15.611 1.695 1.00 93.38 297 LEU A N 1
ATOM 2278 C CA . LEU A 1 297 ? 8.663 -16.545 2.215 1.00 93.38 297 LEU A CA 1
ATOM 2279 C C . LEU A 1 297 ? 8.034 -17.830 2.761 1.00 93.38 297 LEU A C 1
ATOM 2281 O O . LEU A 1 297 ? 8.520 -18.928 2.496 1.00 93.38 297 LEU A O 1
ATOM 2285 N N . LYS A 1 298 ? 6.901 -17.725 3.468 1.00 92.62 298 LYS 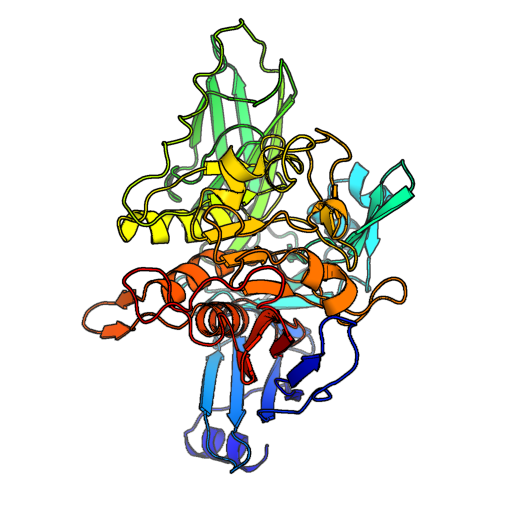A N 1
ATOM 2286 C CA . LYS A 1 298 ? 6.159 -18.893 3.970 1.00 92.62 298 LYS A CA 1
ATOM 2287 C C . LYS A 1 298 ? 5.640 -19.809 2.851 1.00 92.62 298 LYS A C 1
ATOM 2289 O O . LYS A 1 298 ? 5.400 -20.987 3.102 1.00 92.62 298 LYS A O 1
ATOM 2294 N N . ASP A 1 299 ? 5.451 -19.291 1.637 1.00 92.94 299 ASP A N 1
ATOM 2295 C CA . ASP A 1 299 ? 5.077 -20.083 0.454 1.00 92.94 299 ASP A CA 1
ATOM 2296 C C . ASP A 1 299 ? 6.285 -20.676 -0.292 1.00 92.94 299 ASP A C 1
ATOM 2298 O O . ASP A 1 299 ? 6.106 -21.341 -1.314 1.00 92.94 299 ASP A O 1
ATOM 2302 N N . GLY A 1 300 ? 7.504 -20.421 0.193 1.00 92.75 300 GLY A N 1
ATOM 2303 C CA . GLY A 1 300 ? 8.743 -20.824 -0.466 1.00 92.75 300 GLY A CA 1
ATOM 2304 C C . GLY A 1 300 ? 9.061 -20.012 -1.722 1.00 92.75 300 GLY A C 1
ATOM 2305 O O . GLY A 1 300 ? 9.699 -20.543 -2.627 1.00 92.75 300 GLY A O 1
ATOM 2306 N N . VAL A 1 301 ? 8.580 -18.769 -1.815 1.00 94.31 301 VAL A N 1
ATOM 2307 C CA . VAL A 1 301 ? 8.957 -17.835 -2.887 1.00 94.31 301 VAL A CA 1
ATOM 2308 C C . VAL A 1 301 ? 10.245 -17.122 -2.473 1.00 94.31 301 VAL A C 1
ATOM 2310 O O . VAL A 1 301 ? 10.359 -16.690 -1.323 1.00 94.31 301 VAL A O 1
ATOM 2313 N N . ALA A 1 302 ? 11.228 -17.043 -3.369 1.00 93.44 302 ALA A N 1
ATOM 2314 C CA . ALA A 1 302 ? 12.537 -16.480 -3.048 1.00 93.44 302 ALA A CA 1
ATOM 2315 C C . ALA A 1 302 ? 12.477 -14.948 -2.948 1.00 93.44 302 ALA A C 1
ATOM 2317 O O . ALA A 1 302 ? 11.828 -14.292 -3.751 1.00 93.44 302 ALA A O 1
ATOM 2318 N N . GLN A 1 303 ? 13.168 -14.357 -1.975 1.00 92.19 303 GLN A N 1
ATOM 2319 C CA . GLN A 1 303 ? 13.332 -12.904 -1.923 1.00 92.19 303 GLN A CA 1
ATOM 2320 C C . GLN A 1 303 ? 14.546 -12.495 -2.760 1.00 92.19 303 GLN A C 1
ATOM 2322 O O . GLN A 1 303 ? 15.659 -12.924 -2.458 1.00 92.19 303 GLN A O 1
ATOM 2327 N N . ARG A 1 304 ? 14.348 -11.623 -3.752 1.00 89.81 304 ARG A N 1
ATOM 2328 C CA . ARG A 1 304 ? 15.428 -11.006 -4.541 1.00 89.81 304 ARG A CA 1
ATOM 2329 C C . ARG A 1 304 ? 16.094 -9.870 -3.800 1.00 89.81 304 ARG A C 1
ATOM 2331 O O . ARG A 1 304 ? 17.310 -9.836 -3.659 1.00 89.81 304 ARG A O 1
ATOM 2338 N N . PHE A 1 305 ? 15.278 -8.949 -3.315 1.00 90.12 305 PHE A N 1
ATOM 2339 C CA . PHE A 1 305 ? 15.724 -7.792 -2.563 1.00 90.12 305 PHE A CA 1
ATOM 2340 C C . PHE A 1 305 ? 14.619 -7.339 -1.613 1.00 90.12 305 PHE A C 1
ATOM 2342 O O . PHE A 1 305 ? 13.434 -7.601 -1.828 1.00 90.12 305 PHE A O 1
ATOM 2349 N N . ASN A 1 306 ? 15.019 -6.655 -0.548 1.00 91.19 306 ASN A N 1
ATOM 2350 C CA . ASN A 1 306 ? 14.102 -5.988 0.360 1.00 91.19 306 ASN A CA 1
ATOM 2351 C C . ASN A 1 306 ? 14.757 -4.702 0.859 1.00 91.19 306 ASN A C 1
ATOM 2353 O O . ASN A 1 306 ? 15.520 -4.712 1.824 1.00 91.19 306 ASN A O 1
ATOM 2357 N N . TRP A 1 307 ? 14.491 -3.610 0.153 1.00 90.56 307 TRP A N 1
ATOM 2358 C CA . TRP A 1 307 ? 15.060 -2.305 0.450 1.00 90.56 307 TRP A CA 1
ATOM 2359 C C . TRP A 1 307 ? 14.145 -1.479 1.346 1.00 90.56 307 TRP A C 1
ATOM 2361 O O . TRP A 1 307 ? 12.918 -1.588 1.298 1.00 90.56 307 TRP A O 1
ATOM 2371 N N . THR A 1 308 ? 14.760 -0.641 2.173 1.00 86.94 308 THR A N 1
ATOM 2372 C CA . THR A 1 308 ? 14.091 0.149 3.205 1.00 86.94 308 THR A CA 1
ATOM 2373 C C . THR A 1 308 ? 14.725 1.530 3.322 1.00 86.94 308 THR A C 1
ATOM 2375 O O . THR A 1 308 ? 15.941 1.651 3.177 1.00 86.94 308 THR A O 1
ATOM 2378 N N . GLY A 1 309 ? 13.910 2.554 3.585 1.00 84.69 309 GLY A N 1
ATOM 2379 C CA . GLY A 1 309 ? 14.356 3.926 3.824 1.00 84.69 309 GLY A CA 1
ATOM 2380 C C . GLY A 1 309 ? 15.281 4.443 2.724 1.00 84.69 309 GLY A C 1
ATOM 2381 O O . GLY A 1 309 ? 14.969 4.351 1.539 1.00 84.69 309 GLY A O 1
ATOM 2382 N N . THR A 1 310 ? 16.455 4.934 3.117 1.00 84.44 310 THR A N 1
ATOM 2383 C CA . THR A 1 310 ? 17.469 5.502 2.213 1.00 84.44 310 THR A CA 1
ATOM 2384 C C . THR A 1 310 ? 18.231 4.455 1.394 1.00 84.44 310 THR A C 1
ATOM 2386 O O . THR A 1 310 ? 19.007 4.810 0.507 1.00 84.44 310 THR A O 1
ATOM 2389 N N . SER A 1 311 ? 18.012 3.162 1.652 1.00 85.50 311 SER A N 1
ATOM 2390 C CA . SER A 1 311 ? 18.566 2.068 0.841 1.00 85.50 311 SER A CA 1
ATOM 2391 C C . SER A 1 311 ? 17.649 1.639 -0.309 1.00 85.50 311 SER A C 1
ATOM 2393 O O . SER A 1 311 ? 18.062 0.851 -1.160 1.00 85.50 311 SER A O 1
ATOM 2395 N N . ALA A 1 312 ? 16.410 2.129 -0.344 1.00 90.38 312 ALA A N 1
ATOM 2396 C CA . ALA A 1 312 ? 15.523 1.993 -1.493 1.00 90.38 312 ALA A CA 1
ATOM 2397 C C . ALA A 1 312 ? 15.805 3.133 -2.468 1.00 90.38 312 ALA A C 1
ATOM 2399 O O . ALA A 1 312 ? 15.648 4.289 -2.092 1.00 90.38 312 ALA A O 1
ATOM 2400 N N . TRP A 1 313 ? 16.223 2.808 -3.693 1.00 92.75 313 TRP A N 1
ATOM 2401 C CA . TRP A 1 313 ? 16.697 3.793 -4.662 1.00 92.75 313 TRP A CA 1
ATOM 2402 C C . TRP A 1 313 ? 15.787 3.878 -5.881 1.00 92.75 313 TRP A C 1
ATOM 2404 O O . TRP A 1 313 ? 15.373 2.860 -6.434 1.00 92.75 313 TRP A O 1
ATOM 2414 N N . GLU A 1 314 ? 15.558 5.093 -6.368 1.00 93.69 314 GLU A N 1
ATOM 2415 C CA . GLU A 1 314 ? 14.876 5.360 -7.634 1.00 93.69 314 GLU A CA 1
ATOM 2416 C C . GLU A 1 314 ? 15.593 4.692 -8.812 1.00 93.69 314 GLU A C 1
ATOM 2418 O O . GLU A 1 314 ? 14.949 4.189 -9.730 1.00 93.69 314 GLU A O 1
ATOM 2423 N N . LYS A 1 315 ? 16.928 4.601 -8.750 1.00 94.00 315 LYS A N 1
ATOM 2424 C CA . LYS A 1 315 ? 17.748 3.937 -9.769 1.00 94.00 315 LYS A CA 1
ATOM 2425 C C . LYS A 1 315 ? 17.437 2.458 -9.923 1.00 94.00 315 LYS A C 1
ATOM 2427 O O . LYS A 1 315 ? 17.609 1.943 -11.021 1.00 94.00 315 LYS A O 1
ATOM 2432 N N . ASP A 1 316 ? 16.950 1.786 -8.883 1.00 95.38 316 ASP A N 1
ATOM 2433 C CA . ASP A 1 316 ? 16.583 0.371 -8.976 1.00 95.38 316 ASP A CA 1
ATOM 2434 C C . ASP A 1 316 ? 15.370 0.151 -9.896 1.00 95.38 316 ASP A C 1
ATOM 2436 O O . ASP A 1 316 ? 15.098 -0.988 -10.241 1.00 95.38 316 ASP A O 1
ATOM 2440 N N . PHE A 1 317 ? 14.657 1.213 -10.301 1.00 97.06 317 PHE A N 1
ATOM 2441 C CA . PHE A 1 317 ? 13.495 1.174 -11.197 1.00 97.06 317 PHE A CA 1
ATOM 2442 C C . PHE A 1 317 ? 13.764 1.753 -12.598 1.00 97.06 317 PHE A C 1
ATOM 2444 O O . PHE A 1 317 ? 12.853 1.735 -13.429 1.00 97.06 317 PHE A O 1
ATOM 2451 N N . LYS A 1 318 ? 14.960 2.312 -12.842 1.00 95.31 318 LYS A N 1
ATOM 2452 C CA . LYS A 1 318 ? 15.356 2.930 -14.120 1.00 95.31 318 LYS A CA 1
ATOM 2453 C C . LYS A 1 318 ? 16.207 1.945 -14.936 1.00 95.31 318 LYS A C 1
ATOM 2455 O O . LYS A 1 318 ? 17.056 1.248 -14.372 1.00 95.31 318 LYS A O 1
ATOM 2460 N N . GLN A 1 319 ? 16.046 1.959 -16.257 1.00 91.81 319 GLN A N 1
ATOM 2461 C CA . GLN A 1 319 ? 16.802 1.091 -17.164 1.00 91.81 319 GLN A CA 1
ATOM 2462 C C . GLN A 1 319 ? 18.280 1.499 -17.283 1.00 91.81 319 GLN A C 1
ATOM 2464 O O . GLN A 1 319 ? 18.599 2.698 -17.266 1.00 91.81 319 GLN A O 1
ATOM 2469 N N . PRO A 1 320 ? 19.224 0.547 -17.437 1.00 90.25 320 PRO A N 1
ATOM 2470 C CA . PRO A 1 320 ? 20.586 0.849 -17.845 1.00 90.25 320 PRO A CA 1
ATOM 2471 C C . PRO A 1 320 ? 20.641 1.707 -19.122 1.00 90.25 320 PRO A C 1
ATOM 2473 O O . PRO A 1 320 ? 19.855 1.500 -20.046 1.00 90.25 320 PRO A O 1
ATOM 2476 N N . PRO A 1 321 ? 21.601 2.644 -19.227 1.00 91.19 321 PRO A N 1
ATOM 2477 C CA . PRO A 1 321 ? 22.683 2.907 -18.275 1.00 91.19 321 PRO A CA 1
ATOM 2478 C C . PRO A 1 321 ? 22.309 3.871 -17.132 1.00 91.19 321 PRO A C 1
ATOM 2480 O O . PRO A 1 321 ? 23.164 4.157 -16.298 1.00 91.19 321 PRO A O 1
ATOM 2483 N N . ALA A 1 322 ? 21.082 4.403 -17.100 1.00 89.88 322 ALA A N 1
ATOM 2484 C CA . ALA A 1 322 ? 20.660 5.398 -16.109 1.00 89.88 322 ALA A CA 1
ATOM 2485 C C . ALA A 1 322 ? 20.361 4.783 -14.729 1.00 89.88 322 ALA A C 1
ATOM 2487 O O . ALA A 1 322 ? 20.561 5.439 -13.704 1.00 89.88 322 ALA A O 1
ATOM 2488 N N . GLY A 1 323 ? 19.930 3.519 -14.698 1.00 92.12 323 GLY A N 1
ATOM 2489 C CA . GLY A 1 323 ? 19.650 2.784 -13.469 1.00 92.12 323 GLY A CA 1
ATOM 2490 C C . GLY A 1 323 ? 20.091 1.324 -13.481 1.00 92.12 323 GLY A C 1
ATOM 2491 O O . GLY A 1 323 ? 20.995 0.923 -14.217 1.00 92.12 323 GLY A O 1
ATOM 2492 N N . LEU A 1 324 ? 19.481 0.564 -12.577 1.00 92.56 324 LEU A N 1
ATOM 2493 C CA . LEU A 1 324 ? 19.859 -0.779 -12.148 1.00 92.56 324 LEU A CA 1
ATOM 2494 C C . LEU A 1 324 ? 18.656 -1.741 -12.159 1.00 92.56 324 LEU A C 1
ATOM 2496 O O . LEU A 1 324 ? 18.697 -2.754 -11.462 1.00 92.56 324 LEU A O 1
ATOM 2500 N N . ASP A 1 325 ? 17.589 -1.448 -12.909 1.00 93.62 325 ASP A N 1
ATOM 2501 C CA . ASP A 1 325 ? 16.368 -2.272 -12.912 1.00 93.62 325 ASP A CA 1
ATOM 2502 C C . ASP A 1 325 ? 16.625 -3.757 -13.204 1.00 93.62 325 ASP A C 1
ATOM 2504 O O . ASP A 1 325 ? 16.197 -4.598 -12.423 1.00 93.62 325 ASP A O 1
ATOM 2508 N N . THR A 1 326 ? 17.439 -4.085 -14.205 1.00 91.38 326 THR A N 1
ATOM 2509 C CA . THR A 1 326 ? 17.853 -5.453 -14.569 1.00 91.38 326 THR A CA 1
ATOM 2510 C C . THR A 1 326 ? 18.610 -6.195 -13.463 1.00 91.38 326 THR A C 1
ATOM 2512 O O . THR A 1 326 ? 18.801 -7.404 -13.553 1.00 91.38 326 THR A O 1
ATOM 2515 N N . GLN A 1 327 ? 19.075 -5.503 -12.418 1.00 89.88 327 GLN A N 1
ATOM 2516 C CA . GLN A 1 327 ? 19.668 -6.130 -11.231 1.00 89.88 327 GLN A CA 1
ATOM 2517 C C . GLN A 1 327 ? 18.641 -6.326 -10.111 1.00 89.88 327 GLN A C 1
ATOM 2519 O O . GLN A 1 327 ? 18.792 -7.246 -9.303 1.00 89.88 327 GLN A O 1
ATOM 2524 N N . TYR A 1 328 ? 17.616 -5.472 -10.064 1.00 92.69 328 TYR A N 1
ATOM 2525 C CA . TYR A 1 328 ? 16.638 -5.396 -8.986 1.00 92.69 328 TYR A CA 1
ATOM 2526 C C . TYR A 1 328 ? 15.208 -5.503 -9.511 1.00 92.69 328 TYR A C 1
ATOM 2528 O O . TYR A 1 328 ? 14.674 -6.606 -9.552 1.00 92.69 328 TYR A O 1
ATOM 2536 N N . VAL A 1 329 ? 14.567 -4.384 -9.864 1.00 95.69 329 VAL A N 1
ATOM 2537 C CA . VAL A 1 329 ? 13.117 -4.347 -10.106 1.00 95.69 329 VAL A CA 1
ATOM 2538 C C . VAL A 1 329 ? 12.700 -5.197 -11.296 1.00 95.69 329 VAL A C 1
ATOM 2540 O O . VAL A 1 329 ? 11.714 -5.906 -11.167 1.00 95.69 329 VAL A O 1
ATOM 2543 N N . ASP A 1 330 ? 13.457 -5.190 -12.394 1.00 94.75 330 ASP A N 1
ATOM 2544 C CA . ASP A 1 330 ? 13.208 -6.047 -13.562 1.00 94.75 330 ASP A CA 1
ATOM 2545 C C . ASP A 1 330 ? 13.884 -7.429 -13.455 1.00 94.75 330 ASP A C 1
ATOM 2547 O O . ASP A 1 330 ? 14.064 -8.133 -14.437 1.00 94.75 330 ASP A O 1
ATOM 2551 N N . ASN A 1 331 ? 14.310 -7.832 -12.258 1.00 92.69 331 ASN A N 1
ATOM 2552 C CA . ASN A 1 331 ? 14.906 -9.144 -11.978 1.00 92.69 331 ASN A CA 1
ATOM 2553 C C . ASN A 1 331 ? 14.129 -9.886 -10.878 1.00 92.69 331 ASN A C 1
ATOM 2555 O O . ASN A 1 331 ? 14.709 -10.652 -10.099 1.00 92.69 331 ASN A O 1
ATOM 2559 N N . ALA A 1 332 ? 12.839 -9.566 -10.757 1.00 95.06 332 ALA A N 1
ATOM 2560 C CA . ALA A 1 332 ? 11.915 -10.228 -9.859 1.00 95.06 332 ALA A CA 1
ATOM 2561 C C . ALA A 1 332 ? 10.528 -10.371 -10.496 1.00 95.06 332 ALA A C 1
ATOM 2563 O O . ALA A 1 332 ? 10.061 -9.401 -11.084 1.00 95.06 332 ALA A O 1
ATOM 2564 N N . ASP A 1 333 ? 9.825 -11.482 -10.252 1.00 97.12 333 ASP A N 1
ATOM 2565 C CA . ASP A 1 333 ? 8.487 -11.733 -10.819 1.00 97.12 333 ASP A CA 1
ATOM 2566 C C . ASP A 1 333 ? 7.474 -10.644 -10.389 1.00 97.12 333 ASP A C 1
ATOM 2568 O O . ASP A 1 333 ? 6.625 -10.145 -11.136 1.00 97.12 333 ASP A O 1
ATOM 2572 N N . ILE A 1 334 ? 7.529 -10.282 -9.099 1.00 98.56 334 ILE A N 1
ATOM 2573 C CA . ILE A 1 334 ? 6.650 -9.288 -8.482 1.00 98.56 334 ILE A CA 1
ATOM 2574 C C . ILE A 1 334 ? 7.416 -8.356 -7.554 1.00 98.56 334 ILE A C 1
ATOM 2576 O O . ILE A 1 334 ? 8.135 -8.789 -6.652 1.00 98.56 334 ILE A O 1
ATOM 2580 N N . VAL A 1 335 ? 7.177 -7.056 -7.703 1.00 98.62 335 VAL A N 1
ATOM 2581 C CA . VAL A 1 335 ? 7.740 -6.029 -6.823 1.00 98.62 335 VAL A CA 1
ATOM 2582 C C . VAL A 1 335 ? 6.632 -5.304 -6.075 1.00 98.62 335 VAL A C 1
ATOM 2584 O O . VAL A 1 335 ? 5.691 -4.781 -6.674 1.00 98.62 335 VAL A O 1
ATOM 2587 N N . PHE A 1 336 ? 6.759 -5.240 -4.747 1.00 98.56 336 PHE A N 1
ATOM 2588 C CA . PHE A 1 336 ? 5.889 -4.439 -3.889 1.00 98.56 336 PHE A CA 1
ATOM 2589 C C . PHE A 1 336 ? 6.614 -3.171 -3.433 1.00 98.56 336 PHE A C 1
ATOM 2591 O O . PHE A 1 336 ? 7.568 -3.219 -2.656 1.00 98.56 336 PHE A O 1
ATOM 2598 N N . TYR A 1 337 ? 6.159 -2.022 -3.920 1.00 98.25 337 TYR A N 1
ATOM 2599 C CA . TYR A 1 337 ? 6.676 -0.715 -3.536 1.00 98.25 337 TYR A CA 1
ATOM 2600 C C . TYR A 1 337 ? 5.759 -0.055 -2.509 1.00 98.25 337 TYR A C 1
ATOM 2602 O O . TYR A 1 337 ? 4.531 -0.091 -2.635 1.00 98.25 337 TYR A O 1
ATOM 2610 N N . ILE A 1 338 ? 6.356 0.597 -1.514 1.00 96.19 338 ILE A N 1
ATOM 2611 C CA . ILE A 1 338 ? 5.645 1.356 -0.487 1.00 96.19 338 ILE A CA 1
ATOM 2612 C C . ILE A 1 338 ? 6.309 2.723 -0.356 1.00 96.19 338 ILE A C 1
ATOM 2614 O O . ILE A 1 338 ? 7.496 2.810 -0.043 1.00 96.19 338 ILE A O 1
ATOM 2618 N N . GLY A 1 339 ? 5.542 3.791 -0.560 1.00 92.62 339 GLY A N 1
ATOM 2619 C CA . GLY A 1 339 ? 6.081 5.144 -0.491 1.00 92.62 339 GLY A CA 1
ATOM 2620 C C . GLY A 1 339 ? 5.064 6.220 -0.838 1.00 92.62 339 GLY A C 1
ATOM 2621 O O . GLY A 1 339 ? 3.854 5.985 -0.858 1.00 92.62 339 GLY A O 1
ATOM 2622 N N . HIS A 1 340 ? 5.558 7.432 -1.072 1.00 90.62 340 HIS A N 1
ATOM 2623 C CA . HIS A 1 340 ? 4.726 8.561 -1.481 1.00 90.62 340 HIS A CA 1
ATOM 2624 C C . HIS A 1 340 ? 4.628 8.662 -2.996 1.00 90.62 340 HIS A C 1
ATOM 2626 O O . HIS A 1 340 ? 5.449 8.119 -3.738 1.00 90.62 340 HIS A O 1
ATOM 2632 N N . GLY A 1 341 ? 3.586 9.345 -3.455 1.00 92.06 341 GLY A N 1
ATOM 2633 C CA . GLY A 1 341 ? 3.271 9.401 -4.869 1.00 92.06 341 GLY A CA 1
ATOM 2634 C C . GLY A 1 341 ? 2.460 10.614 -5.247 1.00 92.06 341 GLY A C 1
ATOM 2635 O O . GLY A 1 341 ? 1.934 11.356 -4.411 1.00 92.06 341 GLY A O 1
ATOM 2636 N N . TYR A 1 342 ? 2.390 10.818 -6.549 1.00 91.69 342 TYR A N 1
ATOM 2637 C CA . TYR A 1 342 ? 1.582 11.836 -7.183 1.00 91.69 342 TYR A CA 1
ATOM 2638 C C . TYR A 1 342 ? 1.249 11.382 -8.603 1.00 91.69 342 TYR A C 1
ATOM 2640 O O . TYR A 1 342 ? 1.770 10.391 -9.109 1.00 91.69 342 TYR A O 1
ATOM 2648 N N . GLY A 1 343 ? 0.397 12.132 -9.297 1.00 91.62 343 GLY A N 1
ATOM 2649 C CA . GLY A 1 343 ? -0.008 11.782 -10.657 1.00 91.62 343 GLY A CA 1
ATOM 2650 C C . GLY A 1 343 ? 1.114 11.800 -11.703 1.00 91.62 343 GLY A C 1
ATOM 2651 O O . GLY A 1 343 ? 0.820 11.560 -12.858 1.00 91.62 343 GLY A O 1
ATOM 2652 N N . GLY A 1 344 ? 2.371 12.093 -11.370 1.00 91.75 344 GLY A N 1
ATOM 2653 C CA . GLY A 1 344 ? 3.499 12.040 -12.307 1.00 91.75 344 GLY A CA 1
ATOM 2654 C C . GLY A 1 344 ? 4.569 11.006 -11.952 1.00 91.75 344 GLY A C 1
ATOM 2655 O O . GLY A 1 344 ? 5.461 10.787 -12.766 1.00 91.75 344 GLY A O 1
ATOM 2656 N N . GLY A 1 345 ? 4.492 10.370 -10.781 1.00 94.69 345 GLY A N 1
ATOM 2657 C CA . GLY A 1 345 ? 5.575 9.530 -10.281 1.00 94.69 345 GLY A CA 1
ATOM 2658 C C . GLY A 1 345 ? 5.429 9.149 -8.810 1.00 94.69 345 GLY A C 1
ATOM 2659 O O . GLY A 1 345 ? 4.384 9.368 -8.191 1.00 94.69 345 GLY A O 1
ATOM 2660 N N . PHE A 1 346 ? 6.492 8.582 -8.253 1.00 95.00 346 PHE A N 1
ATOM 2661 C CA . PHE A 1 346 ? 6.612 8.225 -6.840 1.00 95.00 346 PHE A CA 1
ATOM 2662 C C . PHE A 1 346 ? 8.021 8.502 -6.321 1.00 95.00 346 PHE A C 1
ATOM 2664 O O . PHE A 1 346 ? 8.966 8.566 -7.099 1.00 95.00 346 PHE A O 1
ATOM 2671 N N . THR A 1 347 ? 8.155 8.733 -5.018 1.00 92.62 347 THR A N 1
ATOM 2672 C CA . THR A 1 347 ? 9.348 9.384 -4.451 1.00 92.62 347 THR A CA 1
ATOM 2673 C C . THR A 1 347 ? 10.172 8.460 -3.569 1.00 92.62 347 THR A C 1
ATOM 2675 O O . THR A 1 347 ? 9.684 7.453 -3.058 1.00 92.62 347 THR A O 1
ATOM 2678 N N . PHE A 1 348 ? 11.415 8.848 -3.331 1.00 91.69 348 PHE A N 1
ATOM 2679 C CA . PHE A 1 348 ? 12.358 8.135 -2.489 1.00 91.69 348 PHE A CA 1
ATOM 2680 C C . PHE A 1 348 ? 12.966 9.098 -1.476 1.00 91.69 348 PHE A C 1
ATOM 2682 O O . PHE A 1 348 ? 13.146 10.281 -1.754 1.00 91.69 348 PHE A O 1
ATOM 2689 N N . GLU A 1 349 ? 13.249 8.605 -0.271 1.00 86.19 349 GLU A N 1
ATOM 2690 C CA . GLU A 1 349 ? 14.033 9.365 0.709 1.00 86.19 349 GLU A CA 1
ATOM 2691 C C . GLU A 1 349 ? 15.518 9.438 0.332 1.00 86.19 349 GLU A C 1
ATOM 2693 O O . GLU A 1 349 ? 16.215 10.360 0.756 1.00 86.19 349 GLU A O 1
ATOM 2698 N N . SER A 1 350 ? 16.007 8.477 -0.458 1.00 83.62 350 SER A N 1
ATOM 2699 C CA . SER A 1 350 ? 17.316 8.572 -1.098 1.00 83.62 350 SER A CA 1
ATOM 2700 C C . SER A 1 350 ? 17.293 9.564 -2.256 1.00 83.62 350 SER A C 1
ATOM 2702 O O . SER A 1 350 ? 16.252 9.802 -2.859 1.00 83.62 350 SER A O 1
ATOM 2704 N N . ASN A 1 351 ? 18.468 10.066 -2.622 1.00 84.31 351 ASN A N 1
ATOM 2705 C CA . ASN A 1 351 ? 18.658 10.904 -3.800 1.00 84.31 351 ASN A CA 1
ATOM 2706 C C . ASN A 1 351 ? 19.846 10.380 -4.619 1.00 84.31 351 ASN A C 1
ATOM 2708 O O . ASN A 1 351 ? 20.922 10.976 -4.620 1.00 84.31 351 ASN A O 1
ATOM 2712 N N . GLN A 1 352 ? 19.679 9.204 -5.230 1.00 84.62 352 GLN A N 1
ATOM 2713 C CA . GLN A 1 352 ? 20.724 8.578 -6.050 1.00 84.62 352 GLN A CA 1
ATOM 2714 C C . GLN A 1 352 ? 20.809 9.159 -7.464 1.00 84.62 352 GLN A C 1
ATOM 2716 O O . GLN A 1 352 ? 21.769 8.886 -8.192 1.00 84.62 352 GLN A O 1
ATOM 2721 N N . ASP A 1 353 ? 19.797 9.919 -7.854 1.00 84.62 353 ASP A N 1
ATOM 2722 C CA . ASP A 1 353 ? 19.667 10.692 -9.075 1.00 84.62 353 ASP A CA 1
ATOM 2723 C C . ASP A 1 353 ? 18.912 11.995 -8.763 1.00 84.62 353 ASP A C 1
ATOM 2725 O O . ASP A 1 353 ? 19.505 13.074 -8.751 1.00 84.62 353 ASP A O 1
ATOM 2729 N N . ASP A 1 354 ? 17.626 11.875 -8.433 1.00 85.06 354 ASP A N 1
ATOM 2730 C CA . ASP A 1 354 ? 16.710 12.995 -8.194 1.00 85.06 354 ASP A CA 1
ATOM 2731 C C . ASP A 1 354 ? 15.629 12.712 -7.130 1.00 85.06 354 ASP A C 1
ATOM 2733 O O . ASP A 1 354 ? 14.737 13.538 -6.908 1.00 85.06 354 ASP A O 1
ATOM 2737 N N . GLY A 1 355 ? 15.687 11.556 -6.456 1.00 89.12 355 GLY A N 1
ATOM 2738 C CA . GLY A 1 355 ? 14.762 11.176 -5.382 1.00 89.12 355 GLY A CA 1
ATOM 2739 C C . GLY A 1 355 ? 13.325 10.940 -5.849 1.00 89.12 355 GLY A C 1
ATOM 2740 O O . GLY A 1 355 ? 12.393 10.872 -5.040 1.00 89.12 355 GLY A O 1
ATOM 2741 N N . THR A 1 356 ? 13.112 10.805 -7.157 1.00 91.25 356 THR A N 1
ATOM 2742 C CA . THR A 1 356 ? 11.802 10.539 -7.740 1.00 91.25 356 THR A CA 1
ATOM 2743 C C . THR A 1 356 ? 11.926 9.581 -8.914 1.00 91.25 356 THR A C 1
ATOM 2745 O O . THR A 1 356 ? 12.903 9.571 -9.651 1.00 91.25 356 THR A O 1
ATOM 2748 N N . LEU A 1 357 ? 10.909 8.748 -9.099 1.00 95.44 357 LEU A N 1
ATOM 2749 C CA . LEU A 1 357 ? 10.716 8.018 -10.335 1.00 95.44 357 LEU A CA 1
ATOM 2750 C C . LEU A 1 357 ? 9.496 8.579 -11.044 1.00 95.44 357 LEU A C 1
ATOM 2752 O O . LEU A 1 357 ? 8.364 8.462 -10.566 1.00 95.44 357 LEU A O 1
ATOM 2756 N N . THR A 1 358 ? 9.730 9.173 -12.205 1.00 95.44 358 THR A N 1
ATOM 2757 C CA . THR A 1 358 ? 8.677 9.654 -13.087 1.00 95.44 358 THR A CA 1
ATOM 2758 C C . THR A 1 358 ? 8.315 8.609 -14.134 1.00 95.44 358 THR A C 1
ATOM 2760 O O . THR A 1 358 ? 9.087 7.707 -14.458 1.00 95.44 358 THR A O 1
ATOM 2763 N N . TYR A 1 359 ? 7.133 8.758 -14.727 1.00 94.31 359 TYR A N 1
ATOM 2764 C CA . TYR A 1 359 ? 6.718 7.900 -15.837 1.00 94.31 359 TYR A CA 1
ATOM 2765 C C . TYR A 1 359 ? 7.640 8.008 -17.069 1.00 94.31 359 TYR A C 1
ATOM 2767 O O . TYR A 1 359 ? 7.685 7.089 -17.880 1.00 94.31 359 TYR A O 1
ATOM 2775 N N . THR A 1 360 ? 8.385 9.112 -17.216 1.00 94.19 360 THR A N 1
ATOM 2776 C CA . THR A 1 360 ? 9.401 9.263 -18.268 1.00 94.19 360 THR A CA 1
ATOM 2777 C C . THR A 1 360 ? 10.684 8.500 -17.965 1.00 94.19 360 THR A C 1
ATOM 2779 O O . THR A 1 360 ? 11.280 7.968 -18.894 1.00 94.19 360 THR A O 1
ATOM 2782 N N . ASP A 1 361 ? 11.080 8.401 -16.693 1.00 93.56 361 ASP A N 1
ATOM 2783 C CA . ASP A 1 361 ? 12.274 7.642 -16.290 1.00 93.56 361 ASP A CA 1
ATOM 2784 C C . ASP A 1 361 ? 12.090 6.135 -16.487 1.00 93.56 361 ASP A C 1
ATOM 2786 O O . ASP A 1 361 ? 13.044 5.415 -16.764 1.00 93.56 361 ASP A O 1
ATOM 2790 N N . ALA A 1 362 ? 10.849 5.667 -16.336 1.00 92.44 362 ALA A N 1
ATOM 2791 C CA . ALA A 1 362 ? 10.475 4.259 -16.418 1.00 92.44 362 ALA A CA 1
ATOM 2792 C C . ALA A 1 362 ? 10.093 3.793 -17.838 1.00 92.44 362 ALA A C 1
ATOM 2794 O O . ALA A 1 362 ? 9.673 2.649 -18.016 1.00 92.44 362 ALA A O 1
ATOM 2795 N N . ALA A 1 363 ? 10.165 4.655 -18.857 1.00 92.50 363 ALA A N 1
ATOM 2796 C CA . ALA A 1 363 ? 9.771 4.286 -20.217 1.00 92.50 363 ALA A CA 1
ATOM 2797 C C . ALA A 1 363 ? 10.652 3.138 -20.755 1.00 92.50 363 ALA A C 1
ATOM 2799 O O . ALA A 1 363 ? 11.871 3.262 -20.797 1.00 92.50 363 ALA A O 1
ATOM 2800 N N . GLY A 1 364 ? 10.029 2.025 -21.161 1.00 87.19 364 GLY A N 1
ATOM 2801 C CA . GLY A 1 364 ? 10.695 0.791 -21.603 1.00 87.19 364 GLY A CA 1
ATOM 2802 C C . GLY A 1 364 ? 11.384 -0.027 -20.501 1.00 87.19 364 GLY A C 1
ATOM 2803 O O . GLY A 1 364 ? 11.984 -1.057 -20.803 1.00 87.19 364 GLY A O 1
ATOM 2804 N N . ALA A 1 365 ? 11.304 0.409 -19.241 1.00 89.31 365 ALA A N 1
ATOM 2805 C CA . ALA A 1 365 ? 12.090 -0.159 -18.150 1.00 89.31 365 ALA A CA 1
ATOM 2806 C C . ALA A 1 365 ? 11.520 -1.463 -17.572 1.00 89.31 365 ALA A C 1
ATOM 2808 O O . ALA A 1 365 ? 12.253 -2.208 -16.939 1.00 89.31 365 ALA A O 1
ATOM 2809 N N . TRP A 1 366 ? 10.219 -1.744 -17.718 1.00 96.88 366 TRP A N 1
ATOM 2810 C CA . TRP A 1 366 ? 9.581 -2.792 -16.915 1.00 96.88 366 TRP A CA 1
ATOM 2811 C C . TRP A 1 366 ? 9.123 -4.001 -17.730 1.00 96.88 366 TRP A C 1
ATOM 2813 O O . TRP A 1 366 ? 8.303 -3.889 -18.652 1.00 96.88 366 TRP A O 1
ATOM 2823 N N . GLY A 1 367 ? 9.612 -5.168 -17.305 1.00 95.69 367 GLY A N 1
ATOM 2824 C CA . GLY A 1 367 ? 9.298 -6.490 -17.838 1.00 95.69 367 GLY A CA 1
ATOM 2825 C C . GLY A 1 367 ? 10.114 -6.863 -19.074 1.00 95.69 367 GLY A C 1
ATOM 2826 O O . GLY A 1 367 ? 9.832 -7.876 -19.721 1.00 95.69 367 GLY A O 1
ATOM 2827 N N . ASN A 1 368 ? 11.131 -6.067 -19.418 1.00 92.88 368 ASN A N 1
ATOM 2828 C CA . ASN A 1 368 ? 12.057 -6.392 -20.502 1.00 92.88 368 ASN A CA 1
ATOM 2829 C C . ASN A 1 368 ? 13.054 -7.489 -20.098 1.00 92.88 368 ASN A C 1
ATOM 2831 O O . ASN A 1 368 ? 13.727 -8.048 -20.971 1.00 92.88 368 ASN A O 1
ATOM 2835 N N . HIS A 1 369 ? 13.097 -7.822 -18.805 1.00 92.50 369 HIS A N 1
ATOM 2836 C CA . HIS A 1 369 ? 13.904 -8.892 -18.251 1.00 92.50 369 HIS A CA 1
ATOM 2837 C C . HIS A 1 369 ? 13.070 -9.950 -17.491 1.00 92.50 369 HIS A C 1
ATOM 2839 O O . HIS A 1 369 ? 12.988 -11.064 -18.004 1.00 92.50 369 HIS A O 1
ATOM 2845 N N . ASP A 1 370 ? 12.442 -9.644 -16.345 1.00 93.06 370 ASP A N 1
ATOM 2846 C CA . ASP A 1 370 ? 11.761 -10.655 -15.488 1.00 93.06 370 ASP A CA 1
ATOM 2847 C C . ASP A 1 370 ? 10.493 -10.145 -14.769 1.00 93.06 370 ASP A C 1
ATOM 2849 O O . ASP A 1 370 ? 9.763 -10.924 -14.174 1.00 93.06 370 ASP A O 1
ATOM 2853 N N . LEU A 1 371 ? 10.206 -8.838 -14.772 1.00 97.38 371 LEU A N 1
ATOM 2854 C CA . LEU A 1 371 ? 9.095 -8.292 -13.986 1.00 97.38 371 LEU A CA 1
ATOM 2855 C C . LEU A 1 371 ? 7.736 -8.426 -14.671 1.00 97.38 371 LEU A C 1
ATOM 2857 O O . LEU A 1 371 ? 7.425 -7.676 -15.600 1.00 97.38 371 LEU A O 1
ATOM 2861 N N . GLU A 1 372 ? 6.849 -9.255 -14.117 1.00 98.19 372 GLU A N 1
ATOM 2862 C CA . GLU A 1 372 ? 5.455 -9.312 -14.567 1.00 98.19 372 GLU A CA 1
ATOM 2863 C C . GLU A 1 372 ? 4.528 -8.367 -13.795 1.00 98.19 372 GLU A C 1
ATOM 2865 O O . GLU A 1 372 ? 3.590 -7.805 -14.375 1.00 98.19 372 GLU A O 1
ATOM 2870 N N . TRP A 1 373 ? 4.747 -8.161 -12.493 1.00 98.75 373 TRP A N 1
ATOM 2871 C CA . TRP A 1 373 ? 3.797 -7.411 -11.662 1.00 98.75 373 TRP A CA 1
ATOM 2872 C C . TRP A 1 373 ? 4.462 -6.356 -10.777 1.00 98.75 373 TRP A C 1
ATOM 2874 O O . TRP A 1 373 ? 5.169 -6.666 -9.820 1.00 98.75 373 TRP A O 1
ATOM 2884 N N . LEU A 1 374 ? 4.133 -5.083 -11.012 1.00 98.81 374 LEU A N 1
ATOM 2885 C CA . LEU A 1 374 ? 4.571 -3.974 -10.163 1.00 98.81 374 LEU A CA 1
ATOM 2886 C C . LEU A 1 374 ? 3.401 -3.428 -9.341 1.00 98.81 374 LEU A C 1
ATOM 2888 O O . LEU A 1 374 ? 2.455 -2.853 -9.882 1.00 98.81 374 LEU A O 1
ATOM 2892 N N . ALA A 1 375 ? 3.467 -3.590 -8.020 1.00 98.81 375 ALA A N 1
ATOM 2893 C CA . ALA A 1 375 ? 2.413 -3.204 -7.092 1.00 98.81 375 ALA A CA 1
ATOM 2894 C C . ALA A 1 375 ? 2.836 -2.016 -6.218 1.00 98.81 375 ALA A C 1
ATOM 2896 O O . ALA A 1 375 ? 3.724 -2.132 -5.376 1.00 98.81 375 ALA A O 1
ATOM 2897 N N . LEU A 1 376 ? 2.174 -0.871 -6.394 1.00 98.31 376 LEU A N 1
ATOM 2898 C CA . LEU A 1 376 ? 2.529 0.399 -5.766 1.00 98.31 376 LEU A CA 1
ATOM 2899 C C . LEU A 1 376 ? 1.526 0.777 -4.664 1.00 98.31 376 LEU A C 1
ATOM 2901 O O . LEU A 1 376 ? 0.445 1.308 -4.936 1.00 98.31 376 LEU A O 1
ATOM 2905 N N . LEU A 1 377 ? 1.894 0.578 -3.395 1.00 97.50 377 LEU A N 1
ATOM 2906 C CA . LEU A 1 377 ? 1.209 1.212 -2.265 1.00 97.50 377 LEU A CA 1
ATOM 2907 C C . LEU A 1 377 ? 1.671 2.671 -2.154 1.00 97.50 377 LEU A C 1
ATOM 2909 O O . LEU A 1 377 ? 2.495 3.027 -1.314 1.00 97.50 377 LEU A O 1
ATOM 2913 N N . SER A 1 378 ? 1.164 3.495 -3.071 1.00 93.81 378 SER A N 1
ATOM 2914 C CA . SER A 1 378 ? 1.549 4.895 -3.229 1.00 93.81 378 SER A CA 1
ATOM 2915 C C . SER A 1 378 ? 0.399 5.737 -3.784 1.00 93.81 378 SER A C 1
ATOM 2917 O O . SER A 1 378 ? -0.384 5.285 -4.625 1.00 93.81 378 SER A O 1
ATOM 2919 N N . CYS A 1 379 ? 0.265 6.963 -3.277 1.00 93.31 379 CYS A N 1
ATOM 2920 C CA . CYS A 1 379 ? -0.860 7.849 -3.570 1.00 93.31 379 CYS A CA 1
ATOM 2921 C C . CYS A 1 379 ? -0.869 8.316 -5.032 1.00 93.31 379 CYS A C 1
ATOM 2923 O O . CYS A 1 379 ? 0.135 8.793 -5.546 1.00 93.31 379 CYS A O 1
ATOM 2925 N N . GLN A 1 380 ? -2.035 8.261 -5.681 1.00 94.12 380 GLN A N 1
ATOM 2926 C CA . GLN A 1 380 ? -2.330 8.907 -6.973 1.00 94.12 380 GLN A CA 1
ATOM 2927 C C . GLN A 1 380 ? -1.434 8.564 -8.179 1.00 94.12 380 GLN A C 1
ATOM 2929 O O . GLN A 1 380 ? -1.622 9.161 -9.240 1.00 94.12 380 GLN A O 1
ATOM 2934 N N . VAL A 1 381 ? -0.511 7.606 -8.085 1.00 96.19 381 VAL A N 1
ATOM 2935 C CA . VAL A 1 381 ? 0.400 7.257 -9.192 1.00 96.19 381 VAL A CA 1
ATOM 2936 C C . VAL A 1 381 ? -0.383 6.949 -10.480 1.00 96.19 381 VAL A C 1
ATOM 2938 O O . VAL A 1 381 ? -0.068 7.455 -11.566 1.00 96.19 381 VAL A O 1
ATOM 2941 N N . LEU A 1 382 ? -1.502 6.226 -10.352 1.00 97.44 382 LEU A N 1
ATOM 2942 C CA . LEU A 1 382 ? -2.381 5.817 -11.454 1.00 97.44 382 LEU A CA 1
ATOM 2943 C C . LEU A 1 382 ? -3.615 6.720 -11.637 1.00 97.44 382 LEU A C 1
ATOM 2945 O O . LEU A 1 382 ? -4.677 6.262 -12.079 1.00 97.44 382 LEU A O 1
ATOM 2949 N N . LYS A 1 383 ? -3.489 8.015 -11.312 1.00 95.94 383 LYS A N 1
ATOM 2950 C CA . LYS A 1 383 ? -4.524 9.027 -11.581 1.00 95.94 383 LYS A CA 1
ATOM 2951 C C . LYS A 1 383 ? -4.946 9.046 -13.050 1.00 95.94 383 LYS A C 1
ATOM 2953 O O . LYS A 1 383 ? -4.094 8.967 -13.931 1.00 95.94 383 LYS A O 1
ATOM 2958 N N . GLY A 1 384 ? -6.251 9.163 -13.309 1.00 95.62 384 GLY A N 1
ATOM 2959 C CA . GLY A 1 384 ? -6.791 9.122 -14.674 1.00 95.62 384 GLY A CA 1
ATOM 2960 C C . GLY A 1 384 ? -6.177 10.168 -15.611 1.00 95.62 384 GLY A C 1
ATOM 2961 O O . GLY A 1 384 ? -5.845 9.840 -16.746 1.00 95.62 384 GLY A O 1
ATOM 2962 N N . ASP A 1 385 ? -5.955 11.381 -15.105 1.00 94.44 385 ASP A N 1
ATOM 2963 C CA . ASP A 1 385 ? -5.241 12.461 -15.790 1.00 94.44 385 ASP A CA 1
ATOM 2964 C C . ASP A 1 385 ? -4.285 13.166 -14.819 1.00 94.44 385 ASP A C 1
ATOM 2966 O O . ASP A 1 385 ? -4.585 13.319 -13.628 1.00 94.44 385 ASP A O 1
ATOM 2970 N N . TYR A 1 386 ? -3.127 13.582 -15.330 1.00 93.94 386 TYR A N 1
ATOM 2971 C CA . TYR A 1 386 ? -2.204 14.466 -14.627 1.00 93.94 386 TYR A CA 1
ATOM 2972 C C . TYR A 1 386 ? -1.348 15.251 -15.620 1.00 93.94 386 TYR A C 1
ATOM 2974 O O . TYR A 1 386 ? -0.758 14.676 -16.534 1.00 93.94 386 TYR A O 1
ATOM 2982 N N . GLY A 1 387 ? -1.254 16.570 -15.432 1.00 91.94 387 GLY A N 1
ATOM 2983 C CA . GLY A 1 387 ? -0.461 17.434 -16.311 1.00 91.94 387 GLY A CA 1
ATOM 2984 C C . GLY A 1 387 ? -0.934 17.420 -17.771 1.00 91.94 387 GLY A C 1
ATOM 2985 O O . GLY A 1 387 ? -0.109 17.567 -18.670 1.00 91.94 387 GLY A O 1
ATOM 2986 N N . GLY A 1 388 ? -2.233 17.192 -18.013 1.00 93.25 388 GLY A N 1
ATOM 2987 C CA . GLY A 1 388 ? -2.811 17.083 -19.357 1.00 93.25 388 GLY A CA 1
ATOM 2988 C C . GLY A 1 388 ? -2.458 15.788 -20.093 1.00 93.25 388 GLY A C 1
ATOM 2989 O O . GLY A 1 388 ? -2.571 15.732 -21.318 1.00 93.25 388 GLY A O 1
ATOM 2990 N N . LYS A 1 389 ? -1.979 14.765 -19.374 1.00 94.06 389 LYS A N 1
ATOM 2991 C CA . LYS A 1 389 ? -1.689 13.434 -19.909 1.00 94.06 389 LYS A CA 1
ATOM 2992 C C . LYS A 1 389 ? -2.556 12.387 -19.220 1.00 94.06 389 LYS A C 1
ATOM 2994 O O . LYS A 1 389 ? -2.583 12.295 -17.988 1.00 94.06 389 LYS A O 1
ATOM 2999 N N . SER A 1 390 ? -3.164 11.529 -20.037 1.00 96.00 390 SER A N 1
ATOM 3000 C CA . SER A 1 390 ? -3.897 10.357 -19.563 1.00 96.00 390 SER A CA 1
ATOM 3001 C C . SER A 1 390 ? -2.975 9.369 -18.839 1.00 96.00 390 SER A C 1
ATOM 3003 O O . SER A 1 390 ? -1.766 9.320 -19.081 1.00 96.00 390 SER A O 1
ATOM 3005 N N . TRP A 1 391 ? -3.557 8.534 -17.979 1.00 96.69 391 TRP A N 1
ATOM 3006 C CA . TRP A 1 391 ? -2.882 7.402 -17.339 1.00 96.69 391 TRP A CA 1
ATOM 3007 C C . TRP A 1 391 ? -2.102 6.527 -18.336 1.00 96.69 391 TRP A C 1
ATOM 3009 O O . TRP A 1 391 ? -0.987 6.114 -18.026 1.00 96.69 391 TRP A O 1
ATOM 3019 N N . ALA A 1 392 ? -2.649 6.292 -19.533 1.00 97.50 392 ALA A N 1
ATOM 3020 C CA . ALA A 1 392 ? -2.037 5.446 -20.551 1.00 97.50 392 ALA A CA 1
ATOM 3021 C C . ALA A 1 392 ? -0.863 6.137 -21.242 1.00 97.50 392 ALA A C 1
ATOM 3023 O O . ALA A 1 392 ? 0.174 5.523 -21.444 1.00 97.50 392 ALA A O 1
ATOM 3024 N N . THR A 1 393 ? -0.977 7.432 -21.541 1.00 96.56 393 THR A N 1
ATOM 3025 C CA . THR A 1 393 ? 0.140 8.206 -22.103 1.00 96.56 393 THR A CA 1
ATOM 3026 C C . THR A 1 393 ? 1.304 8.314 -21.118 1.00 96.56 393 THR A C 1
ATOM 3028 O O . THR A 1 393 ? 2.453 8.411 -21.539 1.00 96.56 393 THR A O 1
ATOM 3031 N N . ARG A 1 394 ? 1.015 8.326 -19.810 1.00 96.44 394 ARG A N 1
ATOM 3032 C CA . ARG A 1 394 ? 2.047 8.336 -18.769 1.00 96.44 394 ARG A CA 1
ATOM 3033 C C . ARG A 1 394 ? 2.688 6.959 -18.627 1.00 96.44 394 ARG A C 1
ATOM 3035 O O . ARG A 1 394 ? 3.878 6.829 -18.865 1.00 96.44 394 ARG A O 1
ATOM 3042 N N . TRP A 1 395 ? 1.910 5.941 -18.273 1.00 97.81 395 TRP A N 1
ATOM 3043 C CA . TRP A 1 395 ? 2.454 4.647 -17.853 1.00 97.81 395 TRP A CA 1
ATOM 3044 C C . TRP A 1 395 ? 2.472 3.573 -18.935 1.00 97.81 395 TRP A C 1
ATOM 3046 O O . TRP A 1 395 ? 3.206 2.612 -18.800 1.00 97.81 395 TRP A O 1
ATOM 3056 N N . GLY A 1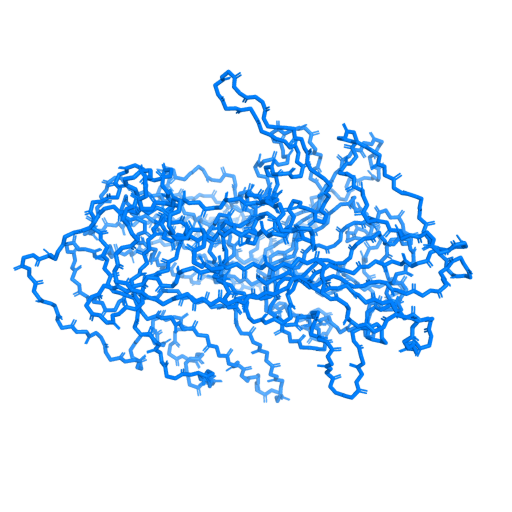 396 ? 1.708 3.704 -20.017 1.00 97.62 396 GLY A N 1
ATOM 3057 C CA . GLY A 1 396 ? 1.736 2.741 -21.120 1.00 97.62 396 GLY A CA 1
ATOM 3058 C C . GLY A 1 396 ? 3.141 2.508 -21.699 1.00 97.62 396 GLY A C 1
ATOM 3059 O O . GLY A 1 396 ? 3.527 1.352 -21.857 1.00 97.62 396 GLY A O 1
ATOM 3060 N N . PRO A 1 397 ? 3.955 3.559 -21.936 1.00 97.12 397 PRO A N 1
ATOM 3061 C CA . PRO A 1 397 ? 5.325 3.402 -22.425 1.00 97.12 397 PRO A CA 1
ATOM 3062 C C . PRO A 1 397 ? 6.270 2.619 -21.508 1.00 97.12 397 PRO A C 1
ATOM 3064 O O . PRO A 1 397 ? 7.355 2.271 -21.956 1.00 97.12 397 PRO A O 1
ATOM 3067 N N . THR A 1 398 ? 5.919 2.365 -20.243 1.00 96.75 398 THR A N 1
ATOM 3068 C CA . THR A 1 398 ? 6.783 1.603 -19.327 1.00 96.75 398 THR A CA 1
ATOM 3069 C C . THR A 1 398 ? 6.671 0.089 -19.521 1.00 96.75 398 THR A C 1
ATOM 3071 O O . THR A 1 398 ? 7.524 -0.644 -19.034 1.00 96.75 398 THR A O 1
ATOM 3074 N N . PHE A 1 399 ? 5.651 -0.379 -20.250 1.00 97.94 399 PHE A N 1
ATOM 3075 C CA . PHE A 1 399 ? 5.397 -1.795 -20.507 1.00 97.94 399 PHE A CA 1
ATOM 3076 C C . PHE A 1 399 ? 6.282 -2.315 -21.647 1.00 97.94 399 PHE A C 1
ATOM 3078 O O . PHE A 1 399 ? 5.997 -2.058 -22.817 1.00 97.94 399 PHE A O 1
ATOM 3085 N N . ASP A 1 400 ? 7.300 -3.109 -21.314 1.00 96.25 400 ASP A N 1
ATOM 3086 C CA . ASP A 1 400 ? 8.081 -3.897 -22.278 1.00 96.25 400 ASP A CA 1
ATOM 3087 C C . ASP A 1 400 ? 8.157 -5.374 -21.865 1.00 96.25 400 ASP A C 1
ATOM 3089 O O . ASP A 1 400 ? 9.198 -6.022 -21.881 1.00 96.25 400 ASP A O 1
ATOM 3093 N N . GLY A 1 401 ? 6.995 -5.913 -21.503 1.00 96.81 401 GLY A N 1
ATOM 3094 C CA . GLY A 1 401 ? 6.809 -7.268 -20.990 1.00 96.81 401 GLY A CA 1
ATOM 3095 C C . GLY A 1 401 ? 6.115 -7.295 -19.633 1.00 96.81 401 GLY A C 1
ATOM 3096 O O . GLY A 1 401 ? 5.607 -8.339 -19.253 1.00 96.81 401 GLY A O 1
ATOM 3097 N N . LEU A 1 402 ? 5.974 -6.142 -18.965 1.00 98.31 402 LEU A N 1
ATOM 3098 C CA . LEU A 1 402 ? 5.177 -6.016 -17.746 1.00 98.31 402 LEU A CA 1
ATOM 3099 C C . LEU A 1 402 ? 3.732 -6.482 -17.990 1.00 98.31 402 LEU A C 1
ATOM 3101 O O . LEU A 1 402 ? 3.097 -6.100 -18.976 1.00 98.31 402 LEU A O 1
ATOM 3105 N N . HIS A 1 403 ? 3.173 -7.274 -17.079 1.00 98.56 403 HIS A N 1
ATOM 3106 C CA . HIS A 1 403 ? 1.790 -7.739 -17.184 1.00 98.56 403 HIS A CA 1
ATOM 3107 C C . HIS A 1 403 ? 0.829 -6.760 -16.527 1.00 98.56 403 HIS A C 1
ATOM 3109 O O . HIS A 1 403 ? -0.159 -6.367 -17.150 1.00 98.56 403 HIS A O 1
ATOM 3115 N N . LEU A 1 404 ? 1.103 -6.351 -15.282 1.00 98.88 404 LEU A N 1
ATOM 3116 C CA . LEU A 1 404 ? 0.244 -5.422 -14.546 1.00 98.88 404 LEU A CA 1
ATOM 3117 C C . LEU A 1 404 ? 1.040 -4.358 -13.798 1.00 98.88 404 LEU A C 1
ATOM 3119 O O . LEU A 1 404 ? 1.968 -4.657 -13.048 1.00 98.88 404 LEU A O 1
ATOM 3123 N N . LEU A 1 405 ? 0.542 -3.127 -13.892 1.00 98.88 405 LEU A N 1
ATOM 3124 C CA . LEU A 1 405 ? 0.863 -2.051 -12.966 1.00 98.88 405 LEU A CA 1
ATOM 3125 C C . LEU A 1 405 ? -0.339 -1.823 -12.047 1.00 98.88 405 LEU A C 1
ATOM 3127 O O . LEU A 1 405 ? -1.443 -1.505 -12.505 1.00 98.88 405 LEU A O 1
ATOM 3131 N N . LEU A 1 406 ? -0.130 -2.007 -10.745 1.00 98.81 406 LEU A N 1
ATOM 3132 C CA . LEU A 1 406 ? -1.156 -1.888 -9.714 1.00 98.81 406 LEU A CA 1
ATOM 3133 C C . LEU A 1 406 ? -0.858 -0.687 -8.820 1.00 98.81 406 LEU A C 1
ATOM 3135 O O . LEU A 1 406 ? 0.281 -0.457 -8.429 1.00 98.81 406 LEU A O 1
ATOM 3139 N N . GLY A 1 407 ? -1.883 0.080 -8.468 1.00 98.19 407 GLY A N 1
ATOM 3140 C CA . GLY A 1 407 ? -1.709 1.282 -7.659 1.00 98.19 407 GLY A CA 1
ATOM 3141 C C . GLY A 1 407 ? -3.027 1.927 -7.261 1.00 98.19 407 GLY A C 1
ATOM 3142 O O . GLY A 1 407 ? -4.058 1.258 -7.152 1.00 98.19 407 GLY A O 1
ATOM 3143 N N . PHE A 1 408 ? -2.993 3.241 -7.052 1.00 98.12 408 PHE A N 1
ATOM 3144 C CA . PHE A 1 408 ? -4.145 4.043 -6.643 1.00 98.12 408 PHE A CA 1
ATOM 3145 C C . PHE A 1 408 ? -4.260 5.310 -7.491 1.00 98.12 408 PHE A C 1
ATOM 3147 O O . PHE A 1 408 ? -3.251 5.859 -7.941 1.00 98.12 408 PHE A O 1
ATOM 3154 N N . GLN A 1 409 ? -5.490 5.794 -7.693 1.00 96.00 409 GLN A N 1
ATOM 3155 C CA . GLN A 1 409 ? -5.726 7.126 -8.269 1.00 96.00 409 GLN A CA 1
ATOM 3156 C C . GLN A 1 409 ? -6.100 8.195 -7.244 1.00 96.00 409 GLN A C 1
ATOM 3158 O O . GLN A 1 409 ? -5.990 9.384 -7.538 1.00 96.00 409 GLN A O 1
ATOM 3163 N N . THR A 1 410 ? -6.512 7.784 -6.047 1.00 94.31 410 THR A N 1
ATOM 3164 C CA . THR A 1 410 ? -6.681 8.658 -4.882 1.00 94.31 410 THR A CA 1
ATOM 3165 C C . THR A 1 410 ? -5.525 8.452 -3.906 1.00 94.31 410 THR A C 1
ATOM 3167 O O . THR A 1 410 ? -4.603 7.670 -4.155 1.00 94.31 410 THR A O 1
ATOM 3170 N N . ASN A 1 411 ? -5.584 9.133 -2.765 1.00 91.56 411 ASN A N 1
ATOM 3171 C CA . ASN A 1 411 ? -4.687 8.833 -1.659 1.00 91.56 411 ASN A CA 1
ATOM 3172 C C . ASN A 1 411 ? -5.079 7.515 -0.996 1.00 91.56 411 ASN A C 1
ATOM 3174 O O . ASN A 1 411 ? -6.264 7.262 -0.778 1.00 91.56 411 ASN A O 1
ATOM 3178 N N . ALA A 1 412 ? -4.076 6.697 -0.690 1.00 92.06 412 ALA A N 1
ATOM 3179 C CA . ALA A 1 412 ? -4.225 5.456 0.056 1.00 92.06 412 ALA A CA 1
ATOM 3180 C C . ALA A 1 412 ? -3.804 5.660 1.519 1.00 92.06 412 ALA A C 1
ATOM 3182 O O . ALA A 1 412 ? -3.139 6.641 1.865 1.00 92.06 412 ALA A O 1
ATOM 3183 N N . TYR A 1 413 ? -4.205 4.735 2.383 1.00 90.94 413 TYR A N 1
ATOM 3184 C CA . TYR A 1 413 ? -3.836 4.715 3.794 1.00 90.94 413 TYR A CA 1
ATOM 3185 C C . TYR A 1 413 ? -2.686 3.745 4.029 1.00 90.94 413 TYR A C 1
ATOM 3187 O O . TYR A 1 413 ? -2.672 2.649 3.462 1.00 90.94 413 TYR A O 1
ATOM 3195 N N . ASP A 1 414 ? -1.784 4.102 4.941 1.00 85.94 414 ASP A N 1
ATOM 3196 C CA . ASP A 1 414 ? -0.808 3.161 5.497 1.00 85.94 414 ASP A CA 1
ATOM 3197 C C . ASP A 1 414 ? -1.455 2.311 6.602 1.00 85.94 414 ASP A C 1
ATOM 3199 O O . ASP A 1 414 ? -1.113 2.395 7.780 1.00 85.94 414 ASP A O 1
ATOM 3203 N N . TRP A 1 415 ? -2.480 1.535 6.241 1.00 89.50 415 TRP A N 1
ATOM 3204 C CA . TRP A 1 415 ? -3.078 0.585 7.174 1.00 89.50 415 TRP A CA 1
ATOM 3205 C C . TRP A 1 415 ? -2.221 -0.681 7.260 1.00 89.50 415 TRP A C 1
ATOM 3207 O O . TRP A 1 415 ? -1.834 -1.204 6.213 1.00 89.50 415 TRP A O 1
ATOM 3217 N N . PRO A 1 416 ? -1.945 -1.215 8.466 1.00 84.88 416 PRO A N 1
ATOM 3218 C CA . PRO A 1 416 ? -0.872 -2.194 8.667 1.00 84.88 416 PRO A CA 1
ATOM 3219 C C . PRO A 1 416 ? -0.977 -3.505 7.868 1.00 84.88 416 PRO A C 1
ATOM 3221 O O . PRO A 1 416 ? 0.032 -4.159 7.628 1.00 84.88 416 PRO A O 1
ATOM 3224 N N . ASN A 1 417 ? -2.184 -3.919 7.471 1.00 89.81 417 ASN A N 1
ATOM 3225 C CA . ASN A 1 417 ? -2.433 -5.266 6.949 1.00 89.81 417 ASN A CA 1
ATOM 3226 C C . ASN A 1 417 ? -2.577 -5.356 5.424 1.00 89.81 417 ASN A C 1
ATOM 3228 O O . ASN A 1 417 ? -2.701 -6.469 4.906 1.00 89.81 417 ASN A O 1
ATOM 3232 N N . PHE A 1 418 ? -2.556 -4.240 4.691 1.00 95.12 418 PHE A N 1
ATOM 3233 C CA . PHE A 1 418 ? -2.807 -4.239 3.247 1.00 95.12 418 PHE A CA 1
ATOM 3234 C C . PHE A 1 418 ? -1.837 -5.160 2.482 1.00 95.12 418 PHE A C 1
ATOM 3236 O O . PHE A 1 418 ? -2.281 -6.036 1.739 1.00 95.12 418 PHE A O 1
ATOM 3243 N N . GLY A 1 419 ? -0.527 -5.039 2.723 1.00 96.06 419 GLY A N 1
ATOM 3244 C CA . GLY A 1 419 ? 0.509 -5.851 2.071 1.00 96.06 419 GLY A CA 1
ATOM 3245 C C . GLY A 1 419 ? 0.367 -7.348 2.365 1.00 96.06 419 GLY A C 1
ATOM 3246 O O . GLY A 1 419 ? 0.445 -8.178 1.458 1.00 96.06 419 GLY A O 1
ATOM 3247 N N . ARG A 1 420 ? 0.048 -7.709 3.616 1.00 94.88 420 ARG A N 1
ATOM 3248 C CA . ARG A 1 420 ? -0.226 -9.103 3.998 1.00 94.88 420 ARG A CA 1
ATOM 3249 C C . ARG A 1 420 ? -1.471 -9.653 3.312 1.00 94.88 420 ARG A C 1
ATOM 3251 O O . ARG A 1 420 ? -1.442 -10.781 2.829 1.00 94.88 420 ARG A O 1
ATOM 3258 N N . ARG A 1 421 ? -2.567 -8.885 3.274 1.00 95.38 421 ARG A N 1
ATOM 3259 C CA . ARG A 1 421 ? -3.810 -9.307 2.609 1.00 95.38 421 ARG A CA 1
ATOM 3260 C C . ARG A 1 421 ? -3.609 -9.495 1.119 1.00 95.38 421 ARG A C 1
ATOM 3262 O O . ARG A 1 421 ? -4.088 -10.487 0.580 1.00 95.38 421 ARG A O 1
ATOM 3269 N N . PHE A 1 422 ? -2.871 -8.594 0.479 1.00 98.12 422 PHE A N 1
ATOM 3270 C CA . PHE A 1 422 ? -2.514 -8.748 -0.923 1.00 98.12 422 PHE A CA 1
ATOM 3271 C C . PHE A 1 422 ? -1.764 -10.066 -1.151 1.00 98.12 422 PHE A C 1
ATOM 3273 O O . PHE A 1 422 ? -2.216 -10.888 -1.944 1.00 98.12 422 PHE A O 1
ATOM 3280 N N . ALA A 1 423 ? -0.712 -10.340 -0.374 1.00 97.94 423 ALA A N 1
ATOM 3281 C CA . ALA A 1 423 ? 0.035 -11.594 -0.468 1.00 97.94 423 ALA A CA 1
ATOM 3282 C C . ALA A 1 423 ? -0.815 -12.847 -0.159 1.00 97.94 423 ALA A C 1
ATOM 3284 O O . ALA A 1 423 ? -0.698 -13.863 -0.847 1.00 97.94 423 ALA A O 1
ATOM 3285 N N . ASP A 1 424 ? -1.696 -12.786 0.845 1.00 96.00 424 ASP A N 1
ATOM 3286 C CA . ASP A 1 424 ? -2.620 -13.874 1.193 1.00 96.00 424 ASP A CA 1
ATOM 3287 C C . ASP A 1 424 ? -3.550 -14.222 0.023 1.00 96.00 424 ASP A C 1
ATOM 3289 O O . ASP A 1 424 ? -3.771 -15.401 -0.254 1.00 96.00 424 ASP A O 1
ATOM 3293 N N . TYR A 1 425 ? -4.105 -13.216 -0.658 1.00 9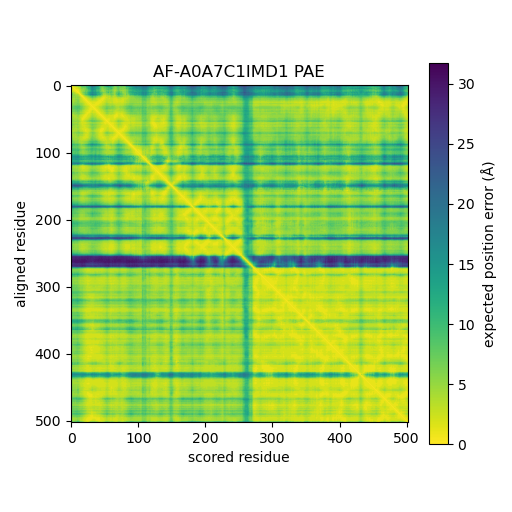7.38 425 TYR A N 1
ATOM 3294 C CA . TYR A 1 425 ? -4.995 -13.437 -1.797 1.00 97.38 425 TYR A CA 1
ATOM 3295 C C . TYR A 1 425 ? -4.239 -13.877 -3.047 1.00 97.38 425 TYR A C 1
ATOM 3297 O O . TYR A 1 425 ? -4.718 -14.758 -3.758 1.00 97.38 425 TYR A O 1
ATOM 3305 N N . THR A 1 426 ? -3.041 -13.343 -3.273 1.00 98.44 426 THR A N 1
ATOM 3306 C CA . THR A 1 426 ? -2.167 -13.739 -4.381 1.00 98.44 426 THR A CA 1
ATOM 3307 C C . THR A 1 426 ? -1.769 -15.216 -4.298 1.00 98.44 426 THR A C 1
ATOM 3309 O O . THR A 1 426 ? -1.827 -15.945 -5.285 1.00 98.44 426 THR A O 1
ATOM 3312 N N . LEU A 1 427 ? -1.403 -15.695 -3.106 1.00 97.62 427 LEU A N 1
ATOM 3313 C CA . LEU A 1 427 ? -0.839 -17.038 -2.923 1.00 97.62 427 LEU A CA 1
ATOM 3314 C C . LEU A 1 427 ? -1.860 -18.080 -2.428 1.00 97.62 427 LEU A C 1
ATOM 3316 O O . LEU A 1 427 ? -1.545 -19.277 -2.379 1.00 97.62 427 LEU A O 1
ATOM 3320 N N . GLY A 1 428 ? -3.067 -17.633 -2.067 1.00 95.19 428 GLY A N 1
ATOM 3321 C CA . GLY A 1 428 ? -4.083 -18.403 -1.348 1.00 95.19 428 GLY A CA 1
ATOM 3322 C C . GLY A 1 428 ? -3.771 -18.496 0.149 1.00 95.19 428 GLY A C 1
ATOM 3323 O O . GLY A 1 428 ? -2.657 -18.214 0.589 1.00 95.19 428 GLY A O 1
ATOM 3324 N N . ARG A 1 429 ? -4.726 -18.929 0.977 1.00 87.38 429 ARG A N 1
ATOM 3325 C CA . ARG A 1 429 ? -4.475 -19.139 2.415 1.00 87.38 429 ARG A CA 1
ATOM 3326 C C . ARG A 1 429 ? -5.185 -20.367 2.956 1.00 87.38 429 ARG A C 1
ATOM 3328 O O . ARG A 1 429 ? -6.340 -20.620 2.637 1.00 87.38 429 ARG A O 1
ATOM 3335 N N . LYS A 1 430 ? -4.510 -21.105 3.835 1.00 80.25 430 LYS A N 1
ATOM 3336 C CA . LYS A 1 430 ? -5.128 -22.164 4.639 1.00 80.25 430 LYS A CA 1
ATOM 3337 C C . LYS A 1 430 ? -5.433 -21.623 6.027 1.00 80.25 430 LYS A C 1
ATOM 3339 O O . LYS A 1 430 ? -4.540 -21.109 6.696 1.00 80.25 430 LYS A O 1
ATOM 3344 N N . PHE A 1 431 ? -6.681 -21.752 6.453 1.00 72.38 431 PHE A N 1
ATOM 3345 C CA . PHE A 1 431 ? -7.131 -21.414 7.794 1.00 72.38 431 PHE A CA 1
ATOM 3346 C C . PHE A 1 431 ? -7.916 -22.594 8.365 1.00 72.38 431 PHE A C 1
ATOM 3348 O O . PHE A 1 431 ? -9.006 -22.907 7.887 1.00 72.38 431 PHE A O 1
ATOM 3355 N N . LEU A 1 432 ? -7.348 -23.255 9.379 1.00 80.38 432 LEU A N 1
ATOM 3356 C CA . LEU A 1 432 ? -7.874 -24.504 9.939 1.00 80.38 432 LEU A CA 1
ATOM 3357 C C . LEU A 1 432 ? -8.151 -25.536 8.825 1.00 80.38 432 LEU A C 1
ATOM 3359 O O . LEU A 1 432 ? -7.226 -25.986 8.153 1.00 80.38 432 LEU A O 1
ATOM 3363 N N . PHE A 1 433 ? -9.423 -25.880 8.621 1.00 84.19 433 PHE A N 1
ATOM 3364 C CA . PHE A 1 433 ? -9.921 -26.834 7.628 1.00 84.19 433 PHE A CA 1
ATOM 3365 C C . PHE A 1 433 ? -10.414 -26.168 6.329 1.00 84.19 433 PHE A C 1
ATOM 3367 O O . PHE A 1 433 ? -10.883 -26.859 5.428 1.00 84.19 433 PHE A O 1
ATOM 3374 N N . VAL A 1 434 ? -10.301 -24.840 6.200 1.00 80.88 434 VAL A N 1
ATOM 3375 C CA . VAL A 1 434 ? -10.703 -24.085 5.005 1.00 80.88 434 VAL A CA 1
ATOM 3376 C C . VAL A 1 434 ? -9.463 -23.652 4.227 1.00 80.88 434 VAL A C 1
ATOM 3378 O O . VAL A 1 434 ? -8.588 -22.962 4.749 1.00 80.88 434 VAL A O 1
ATOM 3381 N N . THR A 1 435 ? -9.391 -24.032 2.952 1.00 85.12 435 THR A N 1
ATOM 3382 C CA . THR A 1 435 ? -8.396 -23.494 2.014 1.00 85.12 435 THR A CA 1
ATOM 3383 C C . THR A 1 435 ? -9.079 -22.459 1.136 1.00 85.12 435 THR A C 1
ATOM 3385 O O . THR A 1 435 ? -9.959 -22.803 0.353 1.00 85.12 435 THR A O 1
ATOM 3388 N N . LEU A 1 436 ? -8.675 -21.198 1.263 1.00 89.00 436 LEU A N 1
ATOM 3389 C CA . LEU A 1 436 ? -9.005 -20.181 0.277 1.00 89.00 436 LEU A CA 1
ATOM 3390 C C . LEU A 1 436 ? -8.006 -20.293 -0.879 1.00 89.00 436 LEU A C 1
ATOM 3392 O O . LEU A 1 436 ? -6.794 -20.240 -0.627 1.00 89.00 436 LEU A O 1
ATOM 3396 N N . PRO A 1 437 ? -8.482 -20.478 -2.119 1.00 94.62 437 PRO A N 1
ATOM 3397 C CA . PRO A 1 437 ? -7.606 -20.591 -3.273 1.00 94.62 437 PRO A CA 1
ATOM 3398 C C . PRO A 1 437 ? -6.883 -19.262 -3.544 1.00 94.62 437 PRO A C 1
ATOM 3400 O O . PRO A 1 437 ? -7.359 -18.207 -3.112 1.00 94.62 437 PRO A O 1
ATOM 3403 N N . PRO A 1 438 ? -5.744 -19.299 -4.256 1.00 97.12 438 PRO A N 1
ATOM 3404 C CA . PRO A 1 438 ? -5.160 -18.089 -4.818 1.00 97.12 438 PRO A CA 1
ATOM 3405 C C . PRO A 1 438 ? -6.142 -17.410 -5.778 1.00 97.12 438 PRO A C 1
ATOM 3407 O O . PRO A 1 438 ? -6.993 -18.064 -6.388 1.00 97.12 438 PRO A O 1
ATOM 3410 N N . LEU A 1 439 ? -6.008 -16.096 -5.915 1.00 98.00 439 LEU A N 1
ATOM 3411 C CA . LEU A 1 439 ? -6.772 -15.264 -6.839 1.00 98.00 439 LEU A CA 1
ATOM 3412 C C . LEU A 1 439 ? -5.844 -14.695 -7.922 1.00 98.00 439 LEU A C 1
ATOM 3414 O O . LEU A 1 439 ? -4.646 -14.547 -7.667 1.00 98.00 439 LEU A O 1
ATOM 3418 N N . PRO A 1 440 ? -6.381 -14.310 -9.097 1.00 98.50 440 PRO A N 1
ATOM 3419 C CA . PRO A 1 440 ? -5.624 -13.507 -10.049 1.00 98.50 440 PRO A CA 1
ATOM 3420 C C . PRO A 1 440 ? -5.083 -12.237 -9.380 1.00 98.50 440 PRO A C 1
ATOM 3422 O O . PRO A 1 440 ? -5.801 -11.633 -8.578 1.00 98.50 440 PRO A O 1
ATOM 3425 N N . ILE A 1 441 ? -3.878 -11.788 -9.732 1.00 98.75 441 ILE A N 1
ATOM 3426 C CA . ILE A 1 441 ? -3.158 -10.660 -9.112 1.00 98.75 441 ILE A CA 1
ATOM 3427 C C . ILE A 1 441 ? -4.033 -9.403 -9.028 1.00 98.75 441 ILE A C 1
ATOM 3429 O O . ILE A 1 441 ? -4.182 -8.810 -7.958 1.00 98.75 441 ILE A O 1
ATOM 3433 N N . ARG A 1 442 ? -4.713 -9.051 -10.127 1.00 98.25 442 ARG A N 1
ATOM 3434 C CA . ARG A 1 442 ? -5.690 -7.949 -10.177 1.00 98.25 442 ARG A CA 1
ATOM 3435 C C . ARG A 1 442 ? -6.789 -8.093 -9.117 1.00 98.25 442 ARG A C 1
ATOM 3437 O O . ARG A 1 442 ? -7.133 -7.136 -8.428 1.00 98.25 442 ARG A O 1
ATOM 3444 N N . THR A 1 443 ? -7.337 -9.298 -8.977 1.00 97.38 443 THR A N 1
ATOM 3445 C CA . THR A 1 443 ? -8.403 -9.593 -8.008 1.00 97.38 443 THR A CA 1
ATOM 3446 C C . THR A 1 443 ? -7.862 -9.585 -6.580 1.00 97.38 443 THR A C 1
ATOM 3448 O O . THR A 1 443 ? -8.524 -9.059 -5.689 1.00 97.38 443 THR A O 1
ATOM 3451 N N . ALA A 1 444 ? -6.655 -10.108 -6.352 1.00 98.25 444 ALA A N 1
ATOM 3452 C CA . ALA A 1 444 ? -5.989 -10.074 -5.054 1.00 98.25 444 ALA A CA 1
ATOM 3453 C C . ALA A 1 444 ? -5.758 -8.634 -4.567 1.00 98.25 444 ALA A C 1
ATOM 3455 O O . ALA A 1 444 ? -6.048 -8.325 -3.410 1.00 98.25 444 ALA A O 1
ATOM 3456 N N . TRP A 1 445 ? -5.324 -7.737 -5.458 1.00 98.44 445 TRP A N 1
ATOM 3457 C CA . TRP A 1 445 ? -5.140 -6.313 -5.167 1.00 98.44 445 TRP A CA 1
ATOM 3458 C C . TRP A 1 445 ? -6.454 -5.616 -4.801 1.00 98.44 445 TRP A C 1
ATOM 3460 O O . TRP A 1 445 ? -6.556 -4.976 -3.751 1.00 98.44 445 TRP A O 1
ATOM 3470 N N . PHE A 1 446 ? -7.502 -5.800 -5.611 1.00 97.31 446 PHE A N 1
ATOM 3471 C CA . PHE A 1 446 ? -8.817 -5.225 -5.315 1.00 97.31 446 PHE A CA 1
ATOM 3472 C C . PHE A 1 446 ? -9.450 -5.816 -4.057 1.00 97.31 446 PHE A C 1
ATOM 3474 O O . PHE A 1 446 ? -10.082 -5.080 -3.300 1.00 97.31 446 PHE A O 1
ATOM 3481 N N . LYS A 1 447 ? -9.233 -7.103 -3.765 1.00 94.88 447 LYS A N 1
ATOM 3482 C CA . LYS A 1 447 ? -9.705 -7.712 -2.519 1.00 94.88 447 LYS A CA 1
ATOM 3483 C C . LYS A 1 447 ? -8.964 -7.157 -1.301 1.00 94.88 447 LYS A C 1
ATOM 3485 O O . LYS A 1 447 ? -9.606 -6.842 -0.299 1.00 94.88 447 LYS A O 1
ATOM 3490 N N . ALA A 1 448 ? -7.650 -6.948 -1.400 1.00 95.88 448 ALA A N 1
ATOM 3491 C CA . ALA A 1 448 ? -6.876 -6.273 -0.360 1.00 95.88 448 ALA A CA 1
ATOM 3492 C C . ALA A 1 448 ? -7.372 -4.836 -0.131 1.00 95.88 448 ALA A C 1
ATOM 3494 O O . ALA A 1 448 ? -7.601 -4.452 1.012 1.00 95.88 448 ALA A O 1
ATOM 3495 N N . LYS A 1 449 ? -7.664 -4.067 -1.192 1.00 95.19 449 LYS A N 1
ATOM 3496 C CA . LYS A 1 449 ? -8.327 -2.751 -1.087 1.00 95.19 449 LYS A CA 1
ATOM 3497 C C . LYS A 1 449 ? -9.676 -2.866 -0.381 1.00 95.19 449 LYS A C 1
ATOM 3499 O O . LYS A 1 449 ? -9.942 -2.139 0.577 1.00 95.19 449 LYS A O 1
ATOM 3504 N N . ALA A 1 450 ? -10.527 -3.785 -0.835 1.00 93.00 450 ALA A N 1
ATOM 3505 C CA . ALA A 1 450 ? -11.867 -3.988 -0.296 1.00 93.00 450 ALA A CA 1
ATOM 3506 C C . ALA A 1 450 ? -11.855 -4.248 1.215 1.00 93.00 450 ALA A C 1
ATOM 3508 O O . ALA A 1 450 ? -12.778 -3.821 1.902 1.00 93.00 450 ALA A O 1
ATOM 3509 N N . GLU A 1 451 ? -10.800 -4.866 1.751 1.00 91.56 451 GLU A N 1
ATOM 3510 C CA . GLU A 1 451 ? -10.646 -5.170 3.180 1.00 91.56 451 GLU A CA 1
ATOM 3511 C C . GLU A 1 451 ? -9.864 -4.104 3.949 1.00 91.56 451 GLU A C 1
ATOM 3513 O O . GLU A 1 451 ? -10.314 -3.665 5.005 1.00 91.56 451 GLU A O 1
ATOM 3518 N N . GLU A 1 452 ? -8.808 -3.547 3.365 1.00 93.06 452 GLU A N 1
ATOM 3519 C CA . GLU A 1 452 ? -7.798 -2.755 4.080 1.00 93.06 452 GLU A CA 1
ATOM 3520 C C . GLU A 1 452 ? -7.698 -1.291 3.604 1.00 93.06 452 GLU A C 1
ATOM 3522 O O . GLU A 1 452 ? -6.744 -0.604 3.942 1.00 93.06 452 GLU A O 1
ATOM 3527 N N . GLN A 1 453 ? -8.659 -0.784 2.819 1.00 93.44 453 GLN A N 1
ATOM 3528 C CA . GLN A 1 453 ? -8.752 0.644 2.452 1.00 93.44 453 GLN A CA 1
ATOM 3529 C C . GLN A 1 453 ? -10.202 1.167 2.510 1.00 93.44 453 GLN A C 1
ATOM 3531 O O . GLN A 1 453 ? -11.123 0.415 2.182 1.00 93.44 453 GLN A O 1
ATOM 3536 N N . PRO A 1 454 ? -10.468 2.427 2.895 1.00 90.50 454 PRO A N 1
ATOM 3537 C CA . PRO A 1 454 ? -11.820 2.999 2.880 1.00 90.50 454 PRO A CA 1
ATOM 3538 C C . PRO A 1 454 ? -12.514 2.962 1.508 1.00 90.50 454 PRO A C 1
ATOM 3540 O O . PRO A 1 454 ? -11.878 2.809 0.462 1.00 90.50 454 PRO A O 1
ATOM 3543 N N . ALA A 1 455 ? -13.839 3.130 1.505 1.00 88.69 455 ALA A N 1
ATOM 3544 C CA . ALA A 1 455 ? -14.637 3.207 0.276 1.00 88.69 455 ALA A CA 1
ATOM 3545 C C . ALA A 1 455 ? -14.252 4.413 -0.604 1.00 88.69 455 ALA A C 1
ATOM 3547 O O . ALA A 1 455 ? -14.258 4.302 -1.822 1.00 88.69 455 ALA A O 1
ATOM 3548 N N . SER A 1 456 ? -13.820 5.520 0.010 1.00 89.19 456 SER A N 1
ATOM 3549 C CA . SER A 1 456 ? -13.340 6.725 -0.682 1.00 89.19 456 SER A CA 1
ATOM 3550 C C . SER A 1 456 ? -12.008 6.547 -1.419 1.00 89.19 456 SER A C 1
ATOM 3552 O O . SER A 1 456 ? -11.629 7.402 -2.217 1.00 89.19 456 SER A O 1
ATOM 3554 N N . VAL A 1 457 ? -11.270 5.467 -1.146 1.00 93.81 457 VAL A N 1
ATOM 3555 C CA . VAL A 1 457 ? -10.017 5.161 -1.840 1.00 93.81 457 VAL A CA 1
ATOM 3556 C C . VAL A 1 457 ? -10.333 4.460 -3.152 1.00 93.81 457 VAL A C 1
ATOM 3558 O O . VAL A 1 457 ? -11.128 3.529 -3.170 1.00 93.81 457 VAL A O 1
ATOM 3561 N N . GLU A 1 458 ? -9.677 4.832 -4.243 1.00 96.62 458 GLU A N 1
ATOM 3562 C CA . GLU A 1 458 ? -9.867 4.211 -5.551 1.00 96.62 458 GLU A CA 1
ATOM 3563 C C . GLU A 1 458 ? -8.568 3.546 -6.001 1.00 96.62 458 GLU A C 1
ATOM 3565 O O . GLU A 1 458 ? -7.544 4.198 -6.241 1.00 96.62 458 GLU A O 1
ATOM 3570 N N . SER A 1 459 ? -8.620 2.219 -6.085 1.00 97.75 459 SER A N 1
ATOM 3571 C CA . SER A 1 459 ? -7.507 1.377 -6.510 1.00 97.75 459 SER A CA 1
ATOM 3572 C C . SER A 1 459 ? -7.588 1.131 -8.008 1.00 97.75 459 SER A C 1
ATOM 3574 O O . SER A 1 459 ? -8.675 1.053 -8.577 1.00 97.75 459 SER A O 1
ATOM 3576 N N . VAL A 1 460 ? -6.436 1.030 -8.657 1.00 98.56 460 VAL A N 1
ATOM 3577 C CA . VAL A 1 460 ? -6.324 0.928 -10.106 1.00 98.56 460 VAL A CA 1
ATOM 3578 C C . VAL A 1 460 ? -5.415 -0.233 -10.465 1.00 98.56 460 VAL A C 1
ATOM 3580 O O . VAL A 1 460 ? -4.384 -0.445 -9.827 1.00 98.56 460 VAL A O 1
ATOM 3583 N N . VAL A 1 461 ? -5.794 -0.953 -11.514 1.00 98.81 461 VAL A N 1
ATOM 3584 C CA . VAL A 1 461 ? -4.920 -1.892 -12.216 1.00 98.81 461 VAL A CA 1
ATOM 3585 C C . VAL A 1 461 ? -4.967 -1.556 -13.698 1.00 98.81 461 VAL A C 1
ATOM 3587 O O . VAL A 1 461 ? -6.053 -1.339 -14.241 1.00 98.81 461 VAL A O 1
ATOM 3590 N N . MET A 1 462 ? -3.806 -1.505 -14.342 1.00 98.69 462 MET A N 1
ATOM 3591 C CA . MET A 1 462 ? -3.693 -1.376 -15.793 1.00 98.69 462 MET A CA 1
ATOM 3592 C C . MET A 1 462 ? -2.775 -2.448 -16.376 1.00 98.69 462 MET A C 1
ATOM 3594 O O . MET A 1 462 ? -1.883 -2.941 -15.685 1.00 98.69 462 MET A O 1
ATOM 3598 N N . GLY A 1 463 ? -2.997 -2.779 -17.644 1.00 98.50 463 GLY A N 1
ATOM 3599 C CA . GLY A 1 463 ? -2.194 -3.745 -18.387 1.00 98.50 463 GLY A CA 1
ATOM 3600 C C . GLY A 1 463 ? -2.246 -3.509 -19.901 1.00 98.50 463 GLY A C 1
ATOM 3601 O O . GLY A 1 463 ? -3.025 -2.672 -20.376 1.00 98.50 463 GLY A O 1
ATOM 3602 N N . PRO A 1 464 ? -1.420 -4.227 -20.678 1.00 98.19 464 PRO A N 1
ATOM 3603 C CA . PRO A 1 464 ? -1.347 -4.076 -22.124 1.00 98.19 464 PRO A CA 1
ATOM 3604 C C . PRO A 1 464 ? -2.489 -4.817 -22.832 1.00 98.19 464 PRO A C 1
ATOM 3606 O O . PRO A 1 464 ? -3.020 -5.820 -22.352 1.00 98.19 464 PRO A O 1
ATOM 3609 N N . VAL A 1 465 ? -2.859 -4.340 -24.018 1.00 98.44 465 VAL A N 1
ATOM 3610 C CA . VAL A 1 465 ? -3.761 -5.027 -24.951 1.00 98.44 465 VAL A CA 1
ATOM 3611 C C . VAL A 1 465 ? -2.921 -5.621 -26.076 1.00 98.44 465 VAL A C 1
ATOM 3613 O O . VAL A 1 465 ? -2.183 -4.904 -26.742 1.00 98.44 465 VAL A O 1
ATOM 3616 N N . GLY A 1 466 ? -3.026 -6.928 -26.292 1.00 97.44 466 GLY A N 1
ATOM 3617 C CA . GLY A 1 466 ? -2.296 -7.670 -27.315 1.00 97.44 466 GLY A CA 1
ATOM 3618 C C . GLY A 1 466 ? -3.038 -7.803 -28.650 1.00 97.44 466 GLY A C 1
ATOM 3619 O O . GLY A 1 466 ? -4.144 -7.276 -28.831 1.00 97.44 466 GLY A O 1
ATOM 3620 N N . PRO A 1 467 ? -2.464 -8.550 -29.612 1.00 95.94 467 PRO A N 1
ATOM 3621 C CA . PRO A 1 467 ? -3.109 -8.836 -30.889 1.00 95.94 467 PRO A CA 1
ATOM 3622 C C . PRO A 1 467 ? -4.472 -9.514 -30.697 1.00 95.94 467 PRO A C 1
ATOM 3624 O O . PRO A 1 467 ? -4.645 -10.353 -29.817 1.00 95.94 467 PRO A O 1
ATOM 3627 N N . GLY A 1 468 ? -5.457 -9.141 -31.517 1.00 92.81 468 GLY A N 1
ATOM 3628 C CA . GLY A 1 468 ? -6.824 -9.663 -31.399 1.00 92.81 468 GLY A CA 1
ATOM 3629 C C . GLY A 1 468 ? -7.612 -9.140 -30.190 1.00 92.81 468 GLY A C 1
ATOM 3630 O O . GLY A 1 468 ? -8.689 -9.659 -29.918 1.00 92.81 468 GLY A O 1
ATOM 3631 N N . GLY A 1 469 ? -7.104 -8.125 -29.477 1.00 92.81 469 GLY A N 1
ATOM 3632 C CA . GLY A 1 469 ? -7.792 -7.514 -28.334 1.00 92.81 469 GLY A CA 1
ATOM 3633 C C . GLY A 1 469 ? -7.638 -8.288 -27.022 1.00 92.81 469 GLY A C 1
ATOM 3634 O O . GLY A 1 469 ? -8.425 -8.090 -26.099 1.00 92.81 469 GLY A O 1
ATOM 3635 N N . VAL A 1 470 ? -6.647 -9.181 -26.929 1.00 94.88 470 VAL A N 1
ATOM 3636 C CA . VAL A 1 470 ? -6.354 -9.936 -25.702 1.00 94.88 470 VAL A CA 1
ATOM 3637 C C . VAL A 1 470 ? -5.902 -8.976 -24.602 1.00 94.88 470 VAL A C 1
ATOM 3639 O O . VAL A 1 470 ? -4.967 -8.208 -24.799 1.00 94.88 470 VAL A O 1
ATOM 3642 N N . LEU A 1 471 ? -6.536 -9.029 -23.432 1.00 97.12 471 LEU A N 1
ATOM 3643 C CA . LEU A 1 471 ? -6.140 -8.228 -22.273 1.00 97.12 471 LEU A CA 1
ATOM 3644 C C . LEU A 1 471 ? -4.985 -8.931 -21.541 1.00 97.12 471 LEU A C 1
ATOM 3646 O O . LEU A 1 471 ? -5.223 -9.863 -20.769 1.00 97.12 471 LEU A O 1
ATOM 3650 N N . GLY A 1 472 ? -3.744 -8.508 -21.798 1.00 96.38 472 GLY A N 1
ATOM 3651 C CA . GLY A 1 472 ? -2.554 -9.025 -21.114 1.00 96.38 472 GLY A CA 1
ATOM 3652 C C . GLY A 1 472 ? -2.650 -8.803 -19.604 1.00 96.38 472 GLY A C 1
ATOM 3653 O O . GLY A 1 472 ? -3.221 -7.804 -19.162 1.00 96.38 472 GLY A O 1
ATOM 3654 N N . GLY A 1 473 ? -2.185 -9.763 -18.805 1.00 97.06 473 GLY A N 1
ATOM 3655 C CA . GLY A 1 473 ? -2.237 -9.695 -17.344 1.00 97.06 473 GLY A CA 1
ATOM 3656 C C . GLY A 1 473 ? -3.621 -9.870 -16.697 1.00 97.06 473 GLY A C 1
ATOM 3657 O O . GLY A 1 473 ? -3.712 -10.068 -15.486 1.00 97.06 473 GLY A O 1
ATOM 3658 N N . TYR A 1 474 ? -4.732 -9.782 -17.442 1.00 97.88 474 TYR A N 1
ATOM 3659 C CA . TYR A 1 474 ? -6.064 -9.551 -16.850 1.00 97.88 474 TYR A CA 1
ATOM 3660 C C . TYR A 1 474 ? -6.537 -10.650 -15.882 1.00 97.88 474 TYR A C 1
ATOM 3662 O O . TYR A 1 474 ? -7.222 -10.358 -14.890 1.00 97.88 474 TYR A O 1
ATOM 3670 N N . ASN A 1 475 ? -6.174 -11.901 -16.178 1.00 97.50 475 ASN A N 1
ATOM 3671 C CA . ASN A 1 475 ? -6.486 -13.093 -15.384 1.00 97.50 475 ASN A CA 1
ATOM 3672 C C . ASN A 1 475 ? -5.226 -13.767 -14.824 1.00 97.50 475 ASN A C 1
ATOM 3674 O O . ASN A 1 475 ? -5.286 -14.936 -14.446 1.00 97.50 475 ASN A O 1
ATOM 3678 N N . ASP A 1 476 ? -4.107 -13.047 -14.777 1.00 98.50 476 ASP A N 1
ATOM 3679 C CA . ASP A 1 476 ? -2.838 -13.617 -14.347 1.00 98.50 476 ASP A CA 1
ATOM 3680 C C . ASP A 1 476 ? -2.866 -13.968 -12.874 1.00 98.50 476 ASP A C 1
ATOM 3682 O O . ASP A 1 476 ? -3.276 -13.171 -12.030 1.00 98.50 476 ASP A O 1
ATOM 3686 N N . TYR A 1 477 ? -2.403 -15.170 -12.573 1.00 98.69 477 TYR A N 1
ATOM 3687 C CA . TYR A 1 477 ? -2.071 -15.605 -11.230 1.00 98.69 477 TYR A CA 1
ATOM 3688 C C . TYR A 1 477 ? -0.580 -15.407 -10.988 1.00 98.69 477 TYR A C 1
ATOM 3690 O O . TYR A 1 477 ? 0.201 -15.372 -11.927 1.00 98.69 477 TYR A O 1
ATOM 3698 N N . PHE A 1 478 ? -0.166 -15.367 -9.723 1.00 98.25 478 PHE A N 1
ATOM 3699 C CA . PHE A 1 478 ? 1.253 -15.538 -9.425 1.00 98.25 478 PHE A CA 1
ATOM 3700 C C . PHE A 1 478 ? 1.746 -16.895 -9.942 1.00 98.25 478 PHE A C 1
ATOM 3702 O O . PHE A 1 478 ? 0.991 -17.879 -9.945 1.00 98.25 478 PHE A O 1
ATOM 3709 N N . TRP A 1 479 ? 3.017 -16.978 -10.326 1.00 96.25 479 TRP A N 1
ATOM 3710 C CA . TRP A 1 479 ? 3.599 -18.205 -10.854 1.00 96.25 479 TRP A CA 1
ATOM 3711 C C . TRP A 1 479 ? 3.317 -19.433 -9.963 1.00 96.25 479 TRP A C 1
ATOM 3713 O O . TRP A 1 479 ? 3.437 -19.433 -8.729 1.00 96.25 479 TRP A O 1
ATOM 3723 N N . GLY A 1 480 ? 2.878 -20.520 -10.603 1.00 94.62 480 GLY A N 1
ATOM 3724 C CA . GLY A 1 480 ? 2.489 -21.767 -9.934 1.00 94.62 480 GLY A CA 1
ATOM 3725 C C . GLY A 1 480 ? 1.154 -21.722 -9.176 1.00 94.62 480 GLY A C 1
ATOM 3726 O O . GLY A 1 480 ? 0.822 -22.686 -8.484 1.00 94.62 480 GLY A O 1
ATOM 3727 N N . LYS A 1 481 ? 0.380 -20.632 -9.277 1.00 96.44 481 LYS A N 1
ATOM 3728 C CA . LYS A 1 481 ? -0.946 -20.491 -8.645 1.00 96.44 481 LYS A CA 1
ATOM 3729 C C . LYS A 1 481 ? -2.114 -20.519 -9.632 1.00 96.44 481 LYS A C 1
ATOM 3731 O O . LYS A 1 481 ? -3.254 -20.676 -9.201 1.00 96.44 481 LYS A O 1
ATOM 3736 N N . GLY A 1 482 ? -1.834 -20.430 -10.927 1.00 96.44 482 GLY A N 1
ATOM 3737 C CA . GLY A 1 482 ? -2.808 -20.493 -12.012 1.00 96.44 482 GLY A CA 1
ATOM 3738 C C . GLY A 1 482 ? -2.175 -20.069 -13.342 1.00 96.44 482 GLY A C 1
ATOM 3739 O O . GLY A 1 482 ? -0.947 -20.023 -13.427 1.00 96.44 482 GLY A O 1
ATOM 3740 N N . PRO A 1 483 ? -2.986 -19.796 -14.378 1.00 96.88 483 PRO A N 1
ATOM 3741 C CA . PRO A 1 483 ? -2.495 -19.305 -15.662 1.00 96.88 483 PRO A CA 1
ATOM 3742 C C . PRO A 1 483 ? -1.789 -17.950 -15.545 1.00 96.88 483 PRO A C 1
ATOM 3744 O O . PRO A 1 483 ? -2.216 -17.093 -14.772 1.00 96.88 483 PRO A O 1
ATOM 3747 N N . VAL A 1 484 ? -0.757 -17.763 -16.364 1.00 97.44 484 VAL A N 1
ATOM 3748 C CA . VAL A 1 484 ? -0.026 -16.503 -16.540 1.00 97.44 484 VAL A CA 1
ATOM 3749 C C . VAL A 1 484 ? -0.025 -16.170 -18.027 1.00 97.44 484 VAL A C 1
ATOM 3751 O O . VAL A 1 484 ? 0.107 -17.074 -18.860 1.00 97.44 484 VAL A O 1
ATOM 3754 N N . SER A 1 485 ? -0.276 -14.907 -18.366 1.00 95.19 485 SER A N 1
ATOM 3755 C CA . SER A 1 485 ? -0.263 -14.432 -19.746 1.00 95.19 485 SER A CA 1
ATOM 3756 C C . SER A 1 485 ? 1.151 -14.446 -20.332 1.00 95.19 485 SER A C 1
ATOM 3758 O O . SER A 1 485 ? 2.127 -14.657 -19.623 1.00 95.19 485 SER A O 1
ATOM 3760 N N . CYS A 1 486 ? 1.256 -14.305 -21.652 1.00 93.69 486 CYS A N 1
ATOM 3761 C CA . CYS A 1 486 ? 2.550 -14.106 -22.290 1.00 93.69 486 CYS A CA 1
ATOM 3762 C C . CYS A 1 486 ? 2.945 -12.631 -22.240 1.00 93.69 486 CYS A C 1
ATOM 3764 O O . CYS A 1 486 ? 2.097 -11.757 -22.447 1.00 93.69 486 CYS A O 1
ATOM 3766 N N . ASP A 1 487 ? 4.240 -12.387 -22.137 1.00 95.62 487 ASP A N 1
ATOM 3767 C CA . ASP A 1 487 ? 4.808 -11.052 -22.185 1.00 95.62 487 ASP A CA 1
ATOM 3768 C C . ASP A 1 487 ? 4.486 -10.366 -23.521 1.00 95.62 487 ASP A C 1
ATOM 3770 O O . ASP A 1 487 ? 4.778 -10.870 -24.617 1.00 95.62 487 ASP A O 1
ATOM 3774 N N . LEU A 1 488 ? 3.903 -9.173 -23.444 1.00 96.56 488 LEU A N 1
ATOM 3775 C CA . LEU A 1 488 ? 3.636 -8.337 -24.609 1.00 96.56 488 LEU A CA 1
ATOM 3776 C C . LEU A 1 488 ? 4.702 -7.249 -24.716 1.00 96.56 488 LEU A C 1
ATOM 3778 O O . LEU A 1 488 ? 4.909 -6.488 -23.779 1.00 96.56 488 LEU A O 1
ATOM 3782 N N . ARG A 1 489 ? 5.351 -7.169 -25.884 1.00 95.06 489 ARG A N 1
ATOM 3783 C CA . ARG A 1 489 ? 6.475 -6.258 -26.153 1.00 95.06 489 ARG A CA 1
ATOM 3784 C C . ARG A 1 489 ? 6.340 -5.542 -27.485 1.00 95.06 489 ARG A C 1
ATOM 3786 O O . ARG A 1 489 ? 5.810 -6.111 -28.449 1.00 95.06 489 ARG A O 1
ATOM 3793 N N . GLY A 1 490 ? 6.869 -4.322 -27.555 1.00 93.12 490 GLY A N 1
ATOM 3794 C CA . GLY A 1 490 ? 6.939 -3.513 -28.774 1.00 93.12 490 GLY A CA 1
ATOM 3795 C C . GLY A 1 490 ? 5.649 -3.555 -29.601 1.00 93.12 490 GLY A C 1
ATOM 3796 O O . GLY A 1 490 ? 4.558 -3.295 -29.103 1.00 93.12 490 GLY A O 1
ATOM 3797 N N . SER A 1 491 ? 5.755 -3.952 -30.874 1.00 94.38 491 SER A N 1
ATOM 3798 C CA . SER A 1 491 ? 4.609 -3.976 -31.802 1.00 94.38 491 SER A CA 1
ATOM 3799 C C . SER A 1 491 ? 3.489 -4.973 -31.457 1.00 94.38 491 SER A C 1
ATOM 3801 O O . SER A 1 491 ? 2.434 -4.932 -32.093 1.00 94.38 491 SER A O 1
ATOM 3803 N N . ASN A 1 492 ? 3.685 -5.868 -30.480 1.00 96.25 492 ASN A N 1
ATOM 3804 C CA . ASN A 1 492 ? 2.614 -6.735 -29.985 1.00 96.25 492 ASN A CA 1
ATOM 3805 C C . ASN A 1 492 ? 1.659 -5.996 -29.041 1.00 96.25 492 ASN A C 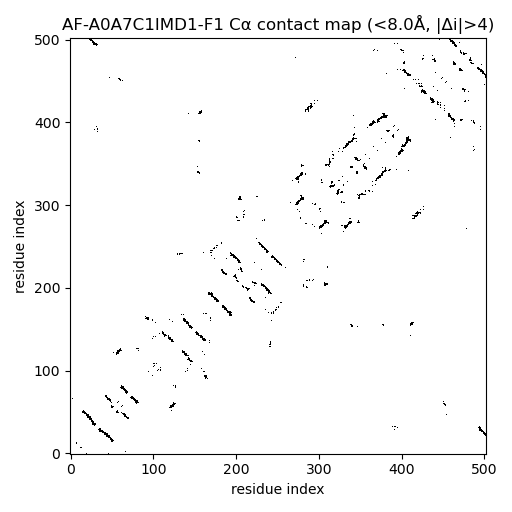1
ATOM 3807 O O . ASN A 1 492 ? 0.526 -6.444 -28.880 1.00 96.25 492 ASN A O 1
ATOM 3811 N N . ILE A 1 493 ? 2.066 -4.859 -28.476 1.00 97.69 493 ILE A N 1
ATOM 3812 C CA . ILE A 1 493 ? 1.177 -3.982 -27.718 1.00 97.69 493 ILE A CA 1
ATOM 3813 C C . ILE A 1 493 ? 0.341 -3.171 -28.716 1.00 97.69 493 ILE A C 1
ATOM 3815 O O . ILE A 1 493 ? 0.860 -2.475 -29.585 1.00 97.69 493 ILE A O 1
ATOM 3819 N N . ARG A 1 494 ? -0.981 -3.307 -28.619 1.00 97.62 494 ARG A N 1
ATOM 3820 C CA . ARG A 1 494 ? -1.996 -2.646 -29.459 1.00 97.62 494 ARG A CA 1
ATOM 3821 C C . ARG A 1 494 ? -2.770 -1.564 -28.713 1.00 97.62 494 ARG A C 1
ATOM 3823 O O . ARG A 1 494 ? -3.623 -0.912 -29.304 1.00 97.62 494 ARG A O 1
ATOM 3830 N N . GLY A 1 495 ? -2.493 -1.400 -27.426 1.00 98.19 495 GLY A N 1
ATOM 3831 C CA . GLY A 1 495 ? -3.180 -0.465 -26.559 1.00 98.19 495 GLY A CA 1
ATOM 3832 C C . GLY A 1 495 ? -3.031 -0.847 -25.098 1.00 98.19 495 GLY A C 1
ATOM 3833 O O . GLY A 1 495 ? -2.237 -1.725 -24.754 1.00 98.19 495 GLY A O 1
ATOM 3834 N N . PHE A 1 496 ? -3.834 -0.218 -24.250 1.00 98.62 496 PHE A N 1
ATOM 3835 C CA . PHE A 1 496 ? -3.826 -0.445 -22.810 1.00 98.62 496 PHE A CA 1
ATOM 3836 C C . PHE A 1 496 ? -5.246 -0.519 -22.270 1.00 98.62 496 PHE A C 1
ATOM 3838 O O . PHE A 1 496 ? -6.164 0.131 -22.776 1.00 98.62 496 PHE A O 1
ATOM 3845 N N . TRP A 1 497 ? -5.417 -1.300 -21.212 1.00 98.56 497 TRP A N 1
ATOM 3846 C CA . TRP A 1 497 ? -6.656 -1.382 -20.459 1.00 98.56 497 TRP A CA 1
ATOM 3847 C C . TRP A 1 497 ? -6.440 -0.885 -19.040 1.00 98.56 497 TRP A C 1
ATOM 3849 O O . TRP A 1 497 ? -5.354 -1.024 -18.475 1.00 98.56 497 TRP A O 1
ATOM 3859 N N . ARG A 1 498 ? -7.492 -0.325 -18.449 1.00 98.38 498 ARG A N 1
ATOM 3860 C CA . ARG A 1 498 ? -7.486 0.125 -17.059 1.00 98.38 498 ARG A CA 1
ATOM 3861 C C . ARG A 1 498 ? -8.788 -0.240 -16.379 1.00 98.38 498 ARG A C 1
ATOM 3863 O O . ARG A 1 498 ? -9.870 -0.074 -16.937 1.00 98.38 498 ARG A O 1
ATOM 3870 N N . GLN A 1 499 ? -8.668 -0.724 -15.148 1.00 98.50 499 GLN A N 1
ATOM 3871 C CA . GLN A 1 499 ? -9.786 -0.958 -14.252 1.00 98.50 499 GLN A CA 1
ATOM 3872 C C . GLN A 1 499 ? -9.616 -0.133 -12.979 1.00 98.50 499 GLN A C 1
ATOM 3874 O O . GLN A 1 499 ? -8.569 -0.187 -12.335 1.00 98.50 499 GLN A O 1
ATOM 3879 N N . VAL A 1 500 ? -10.658 0.607 -12.609 1.00 98.25 500 VAL A N 1
ATOM 3880 C CA . VAL A 1 500 ? -10.727 1.362 -11.355 1.00 98.25 500 VAL A CA 1
ATOM 3881 C C . VAL A 1 500 ? -11.736 0.689 -10.445 1.00 98.25 500 VAL A C 1
ATOM 3883 O O . VAL A 1 500 ? -12.894 0.534 -10.824 1.00 98.25 500 VAL A O 1
ATOM 3886 N N . TYR A 1 501 ? -11.306 0.335 -9.242 1.00 96.31 501 TYR A N 1
ATOM 3887 C CA . TYR A 1 501 ? -12.122 -0.276 -8.204 1.00 96.31 501 TYR A CA 1
ATOM 3888 C C . TYR A 1 501 ? -12.397 0.715 -7.064 1.00 96.31 501 TYR A C 1
ATOM 3890 O O . TYR A 1 501 ? -11.455 1.258 -6.469 1.00 96.31 501 TYR A O 1
ATOM 3898 N N . LYS A 1 502 ? -13.684 0.913 -6.750 1.00 89.19 502 LYS A N 1
ATOM 3899 C CA . LYS A 1 502 ? -14.192 1.864 -5.746 1.00 89.19 502 LYS A CA 1
ATOM 3900 C C . LYS A 1 502 ? -14.915 1.174 -4.598 1.00 89.19 502 LYS A C 1
ATOM 3902 O O . LYS A 1 502 ? -16.030 0.654 -4.816 1.00 89.19 502 LYS A O 1
#

Nearest PDB structures (foldseek):
  6tpu-assembly2_B  TM=4.427E-01  e=1.703E-02  Homo sapiens
  4q66-assembly2_G  TM=4.873E-01  e=8.539E-02  Saccharomyces cerevisiae R008
  2y25-assembly1_A  TM=5.419E-01  e=4.804E-01  Homo sapiens
  4yfe-assembly2_B  TM=4.278E-01  e=4.282E-01  Mus musculus
  7mrn-assembly1_A  TM=2.346E-01  e=3.211E-01  Mus musculus

Secondary structure (DSSP, 8-state):
-HHHHHHHHHTT----SEEEEEE--EEEEE-TT--EEEEEEE--EEEEEEEEETTEEEESTTEEEEEEE-TTS-EEEEEEEE------S---PPPPHHHHHHHHH-HHHHTTEEESSS-EEEEE---TT-TT-----EEEEE-EEEEPTTS-EEEPPBEEEES---TTTS-EEEEEEEE-GGGEEEEEEEEESS-SSPEEEEEESSS--TTS-TT-SEEEEE---SSSSEEEEEEEEEE-TT--EEEEEEEEEE---------S------SS-EEEEEE--SSS-HHHHHHHHHHHHHTTPEEEEEEEGGGS-GGGGSPTTT--GGGTGGGSSEEEEES-EETTEEE-SS-SSSSEEETTTTTT-BSSSS--EEEEE-TTTT-SEETTEEHHHHHGGGBSS--EEEEESSPPB--TTHHHHHHHHHH-EEETTEEEPP--HHHHHHHHHHHHS-TT--EEEEEEE-GGG-BTTTTPPSTTSS--PPPP-GGG--EEEEEEE-

Mean predicted aligned error: 6.33 Å

pLDDT: mean 88.67, std 11.56, range [36.31, 98.88]

Solvent-accessible surface area (backbone atoms only — not comparable to full-atom values): 25889 Å² total; per-residue (Å²): 108,70,68,59,57,47,51,34,47,76,72,70,48,78,82,75,54,62,50,78,46,80,40,48,32,31,40,32,31,25,35,79,88,50,52,75,76,36,68,77,38,74,66,36,44,28,42,38,47,50,37,38,57,95,88,30,40,42,38,47,44,10,42,36,40,36,39,29,21,40,91,87,66,48,79,75,44,79,47,82,32,72,71,89,84,75,86,72,98,73,86,77,72,68,59,54,63,70,58,47,44,30,71,75,53,36,68,76,51,39,76,44,48,45,64,76,54,78,59,42,66,27,32,54,29,54,42,73,84,55,75,67,48,82,61,75,58,53,18,30,48,43,42,29,38,42,54,47,97,88,72,48,73,38,31,43,51,27,44,72,36,67,28,50,88,43,49,78,73,42,50,47,62,48,74,50,76,52,75,52,85,88,42,31,38,38,37,41,54,49,75,48,54,27,43,78,65,64,36,30,46,54,38,30,25,33,34,82,38,61,79,59,55,43,82,43,54,54,52,73,45,63,65,51,56,83,60,76,68,47,80,42,41,43,30,41,41,37,32,31,30,43,58,52,67,41,70,42,71,52,74,48,80,42,78,78,76,96,65,78,74,75,59,77,57,71,66,67,88,63,96,71,59,43,26,30,34,34,27,17,37,58,88,56,53,56,52,20,51,25,33,24,50,56,48,40,48,74,71,72,36,43,78,53,47,67,30,28,6,56,45,12,51,48,40,35,54,17,38,71,93,82,26,40,7,75,70,43,52,12,49,15,41,31,33,45,36,32,34,36,10,26,50,61,27,37,42,29,69,21,68,88,82,76,24,50,40,37,40,77,60,25,47,53,28,32,16,66,72,44,15,36,34,43,38,39,58,28,9,13,46,54,17,68,61,37,96,93,35,43,40,53,66,42,50,48,54,21,48,25,16,31,22,36,48,33,30,13,41,32,61,43,59,64,43,58,54,31,35,25,40,25,36,37,29,26,70,22,44,78,54,96,94,45,73,48,70,44,32,30,45,62,55,10,48,52,51,17,40,71,49,48,44,62,72,89,31,34,39,31,40,34,26,38,17,30,75,94,71,40,62,33,33,69,69,19,23,44,89,93,58,54,61,64,62,74,70,46,43,70,90,42,44,56,16,36,36,40,36,40,44,75

Radius of gyration: 22.51 Å; Cα contacts (8 Å, |Δi|>4): 1258; chains: 1; bounding box: 70×50×62 Å

Foldseek 3Di:
DCVVVVVCVVVVNDLADWDKDKDFKWKFWAFLVRHGPGPTDGFKIKIWTFDDDVNATADELQRTFMWIAGPVRDTPDTRDHHDDDDDDPDDFDFDDQLVQLCQQQPDVQSVQWDWPDRFGKHWYDYHVVLVLADDIAIWTWTKTWGADPVGDIFIFFIDTGGGGDDQQAAKDKDKDWDADPQQKIKMAIDIGGRADDKFKFKFKQADDPLPPGRSDRMDIDRRHHPDAWDKMKMKIWMQHSNRHIHMDMDIDTDHDDDPPPPPVPLPPLDPFAAEEEAEQAGSFQSLLLSLLVVLCVVLVHYYRYYHHAQRRDLQCQADPPSHNVLSGVQSHQEYEYEAEGACFWTAHNHPPPHRTHGLVRLQCRHQLHHYAYYAYLYAQPQAQDDPNDGSCRRNVRNAAQHQKYKYWRHRWHRFSCLNNQLSCQLCWDDDPPDTGAHFQSVVSNLVSCSSGTDPPTKIKMKGFQFPPRDRGSPRAGRPPRDDHGGGQHDPRGGIMMMIIHD

Sequence (502 aa):
MTKFFGALAESGIRLGEGQPETSHTTFELVDTEGNLLLPAVQTDTRVHFHSVLNNIPIMGPGAKMSAAFDPQGNVTELVFARRGVEPGRQTFPLLGPGQAVQRALGAAAAARFVPEQEAQLVYYAPPLSEQGVKTLIPHYDIGGIIFTPEGGQFHKLRRLIPAIDDEDYVPFVGMEMWVEEGHWVNAQAFVRGGQPPYRYYWHSTSADLSEVPDDKNSVQYWAFPREQAGPETLTVNVIDDNGILVSTSQTVIVGYELKVAQAGGVVPAAVGRDFGISRAVSDLGAVNQSGFRSRFLKDGVAQRFNWTGTSAWEKDFKQPPAGLDTQYVDNADIVFYIGHGYGGGFTFESNQDDGTLTYTDAAGAWGNHDLEWLALLSCQVLKGDYGGKSWATRWGPTFDGLHLLLGFQTNAYDWPNFGRRFADYTLGRKFLFVTLPPLPIRTAWFKAKAEEQPASVESVVMGPVGPGGVLGGYNDYFWGKGPVSCDLRGSNIRGFWRQVYK